Protein 7JP2 (pdb70)

Radius of gyration: 28.76 Å; Cα contacts (8 Å, |Δi|>4): 1464; chains: 2; bounding box: 62×57×88 Å

Nearest PDB structures (foldseek):
  7jp2-assembly1_B  TM=9.987E-01  e=7.107E-69  Treponema pallidum
  1j4a-assembly1_A  TM=9.469E-01  e=6.442E-36  Lactobacillus delbrueckii subsp. bulgaricus
  1dxy-assembly1_A  TM=9.210E-01  e=1.424E-36  Lacticaseibacillus casei
  5z20-assembly1_C  TM=8.374E-01  e=4.724E-37  Pseudomonas aeruginosa
  1xdw-assembly1_A  TM=9.254E-01  e=1.174E-34  Acidaminococcus fermentans

Foldseek 3Di:
DEEEEELQDPLLVVLLVVLCVVPPPYHYHYYNHDDEPVPLVVCAPGQEYEYADLPAHDLVSLVSCLVNNHAEYFYLALDDPSYDVPSCVVSNHWYFYQNDQDLLLLLVVQVVVVCCQQQVVLVVVVCVVVVNPDPDDVRDGDQQLRFEEEQEADDSNSLSNLQVSVVSNHAYEYEDPDDDDSSVVRYHYDDLLCRAQGGQEYEYDHADDPVLFQCPALVSLVSHAQQHEYEYLYEQRSHPQVSVVVCCVVRRHQAYEYQYHNPCSVPPPDDCPVPDDPPVSVVCQVPPSRYNYHRSCSQPDSSSSSSSSNVRVVQRVCVVVVHDHPRIDDD/DEEEEELDDPLLVVLLVVLCVVVPPHHYHYYNHDAEPVPLVVCAPHQEYEYADLDAHDPVSLVSCLVNNHAEYFYLALDDPSYDVVSCVVSNHWYFYQNDQPLLLLLVVQVVVVCCQQQVVLVCVVCVVVVNPDPDDVRDGDQQLRFEEEEEDDDSNSLSNLQVSVVRNHAYEYEDPDDDDSSVVRYHYDDLLCRQQGGQEYEYDHADDPVQFQCPALVSLVSHAQAHEYEYLYEQRSHPLVSVVVCCVVRRHQAYEYQYHNPCSVPPPDDCPVPDPPPVSVVCQPPPSRYNYHPSCSQPDSSSSSSSSNVRVVQRVCVVVVHDHPRIDDD

Secondary structure (DSSP, 8-state):
-EEEE-S--TTTHHHHHHHHHHSTT-EEEE-SSPP-GGGGGGGTT-SEEEE---SPPPHHHHHHHHHHT--EEEESSS--TTS-HHHHHHTT-EEE----S-HHHHHHHHHHHHHHHHTTHHHHHHHHHTTB----GGG-B--GGGSEEEEE--SHHHHHHHHHHHHTT-EEEEE-SS--TGGGGT-EE--HHHHHHH-SEEEE---S-TTTTT-BSHHHHHTSPTTEEEEE-S-GGGB-HHHHHHHHHHTSEEEEEES--TT-TTTTTSB-TTS----HHHHHHHH-TTEEE-SS-TT-BHHHHHHHHHHHHHHHHHHHTT---TTEE--/--EEE-S--TTTHHHHHHHHHHSTT--EEE-SSPP-GGGGGGGTT-SEEEE--SSPPPHHHHHHHHHTT--EEEESSS--TTS-HHHHHHTT-EEE----S-HHHHHHHHHHHHHHHHTTHHHHHHHHHTTB----GGG-B--GGGSEEEEE--SHHHHHHHHHHHHTT-EEEEE-SS--TGGGGT-EE--HHHHHHH-SEEEE---S-GGGTT-BSHHHHHTSPTTEEEEE-S-GGGB-HHHHHHHHHTTSEEEEEES--TT-TTTTTSB-TTS----HHHHHHHH-TTEEE-SS-TT-BHHHHHHHHHHHHHHHHHHHTT---TTEE--

Solvent-accessible surface area: 27322 Å² total; per-residue (Å²): 75,102,0,0,1,0,17,18,45,112,8,0,36,69,26,3,98,118,5,65,149,74,65,116,75,24,54,1,52,49,63,139,78,55,0,28,24,186,24,39,96,57,0,149,43,19,65,0,0,1,0,13,8,84,107,75,12,84,89,81,0,3,63,45,0,8,83,29,120,3,76,0,0,0,0,3,10,38,34,71,131,46,13,46,45,107,24,0,126,149,45,56,4,86,1,0,11,0,79,40,40,4,36,5,0,22,0,0,6,0,0,3,0,0,0,18,8,10,7,23,23,47,41,4,55,59,33,8,164,118,65,9,0,101,35,27,96,77,4,16,3,72,1,0,107,59,7,49,0,0,0,0,0,2,41,159,65,1,31,6,0,0,75,0,0,104,26,0,35,6,105,7,2,0,49,21,78,185,79,47,115,58,0,119,111,54,11,87,44,26,64,38,92,70,0,0,56,52,0,24,0,0,0,0,14,15,89,72,69,179,91,4,93,50,30,0,38,68,169,20,4,71,70,6,81,119,32,2,28,0,0,1,18,16,144,7,26,1,6,48,11,73,12,0,4,62,4,8,105,159,47,45,1,31,0,0,1,3,3,5,10,39,123,19,56,75,11,16,28,96,76,5,57,150,60,102,31,114,38,90,37,0,36,108,2,10,66,34,96,45,2,17,2,6,0,47,4,3,12,1,0,67,30,0,0,63,43,2,1,51,58,0,2,61,6,0,3,24,6,34,125,60,69,133,22,119,18,21,44,166,75,95,103,0,0,1,0,16,18,41,126,12,0,40,84,40,6,87,115,7,68,130,78,63,117,79,36,54,1,51,56,59,137,76,52,0,19,20,190,33,39,84,58,1,136,50,17,48,0,0,0,0,2,8,100,98,79,14,83,89,82,0,3,62,42,0,8,73,27,155,7,99,0,0,0,0,2,18,39,32,66,131,89,15,43,37,108,23,0,126,149,58,60,4,93,1,0,12,0,86,32,39,4,34,4,0,24,0,0,6,0,0,2,0,0,1,20,14,8,7,26,21,77,63,1,65,44,32,2,145,115,65,8,0,102,24,27,105,78,3,22,3,71,1,0,108,72,7,48,0,0,0,0,0,1,42,163,62,0,30,7,0,0,75,0,0,104,23,0,36,7,105,7,2,0,48,24,87,180,76,46,113,58,0,113,113,54,11,89,44,25,64,40,88,67,0,0,52,51,0,19,0,0,0,0,16,16,94,67,65,189,114,6,92,53,24,0,37,72,144,8,3,74,59,7,78,120,33,2,35,0,0,0,20,16,131,5,24,1,5,41,14,72,9,1,3,70,16,2,104,183,38,48,0,30,3,0,1,4,4,4,10,43,124,9,52,79,15,20,15,86,75,4,52,156,61,101,27,111,38,90,37,0,35,109,2,12,67,30,121,97,2,20,9,6,0,39,4,3,11,2,0,62,28,0,0,47,39,2,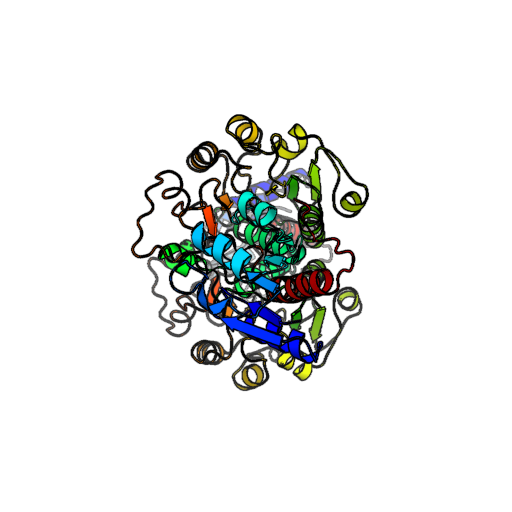1,41,57,0,1,60,6,0,15,34,5,11,160,65,67,131,20,118,19,22,44,163,75

Sequence (662 aa):
MRCVVFNLREEEEAPYVEKWKQSHPGVVVDTYEEPLTAKNKELLKGYEGLVVMQFLAMEDEVYDYMGACKLKVLSTRTAGFDMYNATLLKKHGIRRLTNVPSYSPNAIGEYALAAALQLTRHAREEIETFVRKRDFRWQKPILSKKELRCSRVGILGTGRIGQAAARLFKGVGAQVVGFDPYYPNDAAKEWLTYVSMDELLSTSDVISLHMMPATKDSHHLINAKTIAQMKDGVYLVNTARGAVVIDSQALLDSSLDKGKIAGAALDAYEFEGPYIPKDNGNNPITDTVYARRLLVAHERIIYTPHIAFYTETAIENMVFNSLDACTTVLRGEPCAAEIKLMRCVVFNLREEEAPYVEKWKQSHPGVVVDTYEEEPLTAKNKELLKGYEGLVVMQFLAMEDEVYDYMGACKLKVLSTTRTAGFDMYNATLLKKKHGIRLTNVPSYSPNAIGEYALAAALQLTRHAREEIETFVRKRDFRWQKPILSKKELRRCSRVGILGTGRIGQAAARLFKGVGAQVVGFDPYPNDAAKEWLTYVSMDELLSTSDVISLHMMPATKDSHHLINAKTIAQMKDGVYLVNTARGAVVIDDSQALLDSSLDKGKIAGAALDAYEFEGPYIPKDNGNNPITDTVYARRLLVVAHERIIYTPHIAFYTEETAIENMVFNSLDACTTVLRGEPCAAEIKL

Organism: Treponema pallidum (strain Nichols) (NCBI:txid243276)

InterPro domains:
  IPR006139 D-isomer specific 2-hydroxyacid dehydrogenase, catalytic domain [PF00389] (4-329)
  IPR006140 D-isomer specific 2-hydroxyacid dehydrogenase, NAD-binding domain [PF02826] (112-298)
  IPR029752 D-isomer specific 2-hydroxyacid dehydrogenase, NAD-binding domain conserved site 1 [PS00065] (149-176)
  IPR029753 D-isomer specific 2-hydroxyacid dehydrogenase, NAD-binding domain conserved site [PS00670] (195-217)
  IPR029753 D-isomer specific 2-hydroxyacid dehydrogenase, NAD-binding domain conserved site [PS00671] (224-240)
  IPR036291 NAD(P)-binding domain superfamily [SSF51735] (103-300)
  IPR058205 D-lactate dehydrogenase-like [PTHR43026] (1-330)

Structure (mmCIF, N/CA/C/O backbone):
data_7JP2
#
_entry.id   7JP2
#
_cell.length_a   72.660
_cell.length_b   94.687
_cell.length_c   101.455
_cell.angle_alpha   90.000
_cell.angle_beta   90.000
_cell.angle_gamma   90.000
#
_symmetry.space_group_name_H-M   'P 21 21 21'
#
loop_
_entity.id
_entity.type
_entity.pdbx_description
1 polymer 'D-lactate dehydrogenase'
2 non-polymer 1,2-ETHANEDIOL
3 non-polymer 'CHLORIDE ION'
4 water water
#
loop_
_atom_site.group_PDB
_atom_site.id
_atom_site.type_symbol
_atom_site.label_atom_id
_atom_site.label_alt_id
_atom_site.label_comp_id
_atom_site.label_asym_id
_atom_site.label_entity_id
_atom_site.label_seq_id
_atom_site.pdbx_PDB_ins_code
_atom_site.Cartn_x
_atom_site.Cartn_y
_atom_site.Cartn_z
_atom_site.occupancy
_atom_site.B_iso_or_equiv
_atom_site.auth_seq_id
_atom_site.auth_comp_id
_atom_site.auth_asym_id
_atom_site.auth_atom_id
_atom_site.pdbx_PDB_model_num
ATOM 1 N N . MET A 1 6 ? 50.332 32.941 68.683 1.00 26.22 1 MET A N 1
ATOM 2 C CA . MET A 1 6 ? 49.736 33.563 67.467 1.00 25.61 1 MET A CA 1
ATOM 3 C C . MET A 1 6 ? 48.286 33.976 67.713 1.00 24.14 1 MET A C 1
ATOM 4 O O . MET A 1 6 ? 47.406 33.705 66.894 1.00 26.15 1 MET A O 1
ATOM 18 N N . ARG A 1 7 ? 48.040 34.654 68.836 1.00 18.65 2 ARG A N 1
ATOM 19 C CA . ARG A 1 7 ? 46.702 35.094 69.212 1.00 15.99 2 ARG A CA 1
ATOM 20 C C . ARG A 1 7 ? 46.529 36.580 68.909 1.00 13.87 2 ARG A C 1
ATOM 21 O O . ARG A 1 7 ? 47.246 37.424 69.465 1.00 13.45 2 ARG A O 1
ATOM 42 N N . CYS A 1 8 ? 45.555 36.889 68.054 1.00 12.16 3 CYS A N 1
ATOM 43 C CA . CYS A 1 8 ? 45.269 38.246 67.626 1.00 11.21 3 CYS A CA 1
ATOM 44 C C . CYS A 1 8 ? 43.838 38.617 67.983 1.00 9.99 3 CYS A C 1
ATOM 45 O O . CYS A 1 8 ? 42.930 37.785 67.891 1.00 11.17 3 CYS A O 1
ATOM 53 N N . VAL A 1 9 ? 43.637 39.884 68.344 1.00 10.81 4 VAL A N 1
ATOM 54 C CA . VAL A 1 9 ? 42.314 40.435 68.611 1.00 10.52 4 VAL A CA 1
ATOM 55 C C . VAL A 1 9 ? 42.111 41.663 67.730 1.00 10.40 4 VAL A C 1
ATOM 56 O O . VAL A 1 9 ? 43.015 42.492 67.565 1.00 10.52 4 VAL A O 1
ATOM 69 N N . VAL A 1 10 ? 40.926 41.750 67.137 1.00 10.70 5 VAL A N 1
ATOM 70 C CA . VAL A 1 10 ? 40.554 42.813 66.214 1.00 10.32 5 VAL A CA 1
ATOM 71 C C . VAL A 1 10 ? 39.447 43.627 66.866 1.00 10.18 5 VAL A C 1
ATOM 72 O O . VAL A 1 10 ? 38.435 43.064 67.299 1.00 12.06 5 VAL A O 1
ATOM 85 N N . PHE A 1 11 ? 39.625 44.943 66.924 1.00 9.96 6 PHE A N 1
ATOM 86 C CA . PHE A 1 11 ? 38.594 45.857 67.398 1.00 9.45 6 PHE A CA 1
ATOM 87 C C . PHE A 1 11 ? 38.092 46.713 66.237 1.00 9.83 6 PHE A C 1
ATOM 88 O O . PHE A 1 11 ? 38.644 46.705 65.132 1.00 9.84 6 PHE A O 1
ATOM 105 N N . ASN A 1 12 ? 37.032 47.471 66.510 1.00 10.53 7 ASN A N 1
ATOM 106 C CA . ASN A 1 12 ? 36.442 48.379 65.528 1.00 10.77 7 ASN A CA 1
ATOM 107 C C . ASN A 1 12 ? 35.931 47.647 64.292 1.00 10.48 7 ASN A C 1
ATOM 108 O O . ASN A 1 12 ? 35.838 48.241 63.224 1.00 10.46 7 ASN A O 1
ATOM 119 N N . LEU A 1 13 ? 35.587 46.367 64.419 1.00 9.97 8 LEU A N 1
ATOM 120 C CA . LEU A 1 13 ? 35.257 45.568 63.243 1.00 10.03 8 LEU A CA 1
ATOM 121 C C . LEU A 1 13 ? 33.898 45.978 62.683 1.00 10.61 8 LEU A C 1
ATOM 122 O O . LEU A 1 13 ? 32.877 45.836 63.360 1.00 14.38 8 LEU A O 1
ATOM 138 N N . ARG A 1 14 ? 33.879 46.479 61.449 1.00 9.43 9 ARG A N 1
ATOM 139 C CA . ARG A 1 14 ? 32.642 46.888 60.798 1.00 8.94 9 ARG A CA 1
ATOM 140 C C . ARG A 1 14 ? 32.046 45.711 60.031 1.00 9.11 9 ARG A C 1
ATOM 141 O O . ARG A 1 14 ? 32.725 44.738 59.701 1.00 9.32 9 ARG A O 1
ATOM 162 N N A GLU A 1 15 ? 30.747 45.810 59.748 0.68 10.12 10 GLU A N 1
ATOM 163 N N B GLU A 1 15 ? 30.751 45.811 59.750 0.32 10.66 10 GLU A N 1
ATOM 164 C CA A GLU A 1 15 ? 30.042 44.667 59.172 0.68 10.51 10 GLU A CA 1
ATOM 165 C CA B GLU A 1 15 ? 30.048 44.674 59.170 0.32 11.56 10 GLU A CA 1
ATOM 166 C C A GLU A 1 15 ? 30.650 44.234 57.840 0.68 8.48 10 GLU A C 1
ATOM 167 C C B GLU A 1 15 ? 30.678 44.234 57.852 0.32 9.80 10 GLU A C 1
ATOM 168 O O A GLU A 1 15 ? 30.725 43.035 57.551 0.68 9.66 10 GLU A O 1
ATOM 169 O O B GLU A 1 15 ? 30.798 43.032 57.588 0.32 10.31 10 GLU A O 1
ATOM 192 N N . GLU A 1 16 ? 31.112 45.187 57.024 1.00 8.95 11 GLU A N 1
ATOM 193 C CA . GLU A 1 16 ? 31.687 44.823 55.731 1.00 8.92 11 GLU A CA 1
ATOM 194 C C . GLU A 1 16 ? 33.074 44.206 55.872 1.00 8.51 11 GLU A C 1
ATOM 195 O O . GLU A 1 16 ? 33.545 43.534 54.945 1.00 9.40 11 GLU A O 1
ATOM 207 N N . GLU A 1 17 ? 33.749 44.440 56.999 1.00 8.01 12 GLU A N 1
ATOM 208 C CA . GLU A 1 17 ? 35.056 43.839 57.219 1.00 7.18 12 GLU A CA 1
ATOM 209 C C . GLU A 1 17 ? 34.959 42.386 57.667 1.00 7.36 12 GLU A C 1
ATOM 210 O O . GLU A 1 17 ? 35.866 41.590 57.390 1.00 7.71 12 GLU A O 1
ATOM 222 N N . ALA A 1 18 ? 33.893 42.037 58.383 1.00 7.75 13 ALA A N 1
ATOM 223 C CA . ALA A 1 18 ? 33.782 40.712 58.985 1.00 8.15 13 ALA A CA 1
ATOM 224 C C . ALA A 1 18 ? 33.983 39.569 57.999 1.00 8.94 13 ALA A C 1
ATOM 225 O O . ALA A 1 18 ? 34.727 38.630 58.323 1.00 9.23 13 ALA A O 1
ATOM 232 N N . PRO A 1 19 ? 33.370 39.561 56.813 1.00 8.35 14 PRO A N 1
ATOM 233 C CA . PRO A 1 19 ? 33.575 38.412 55.919 1.00 8.79 14 PRO A CA 1
ATOM 234 C C . PRO A 1 19 ? 35.000 38.301 55.418 1.00 8.38 14 PRO A C 1
ATOM 235 O O . PRO A 1 19 ? 35.451 37.192 55.107 1.00 8.75 14 PRO A O 1
ATOM 246 N N . TYR A 1 20 ? 35.723 39.420 55.328 1.00 8.28 15 TYR A N 1
ATOM 247 C CA . TYR A 1 20 ? 37.130 39.359 54.946 1.00 7.93 15 TYR A CA 1
ATOM 248 C C . TYR A 1 20 ? 37.979 38.769 56.065 1.00 7.69 15 TYR A C 1
ATOM 249 O O . TYR A 1 20 ? 38.918 38.013 55.796 1.00 8.17 15 TYR A O 1
ATOM 267 N N . VAL A 1 21 ? 37.674 39.098 57.325 1.00 8.17 16 VAL A N 1
ATOM 268 C CA . VAL A 1 21 ? 38.379 38.444 58.427 1.00 8.25 16 VAL A CA 1
ATOM 269 C C . VAL A 1 21 ? 38.181 36.936 58.342 1.00 7.79 16 VAL A C 1
ATOM 270 O O . VAL A 1 21 ? 39.134 36.157 58.481 1.00 8.36 16 VAL A O 1
ATOM 283 N N . GLU A 1 22 ? 36.946 36.496 58.079 1.00 8.71 17 GLU A N 1
ATOM 284 C CA . GLU A 1 22 ? 36.692 35.060 57.998 1.00 8.97 17 GLU A CA 1
ATOM 285 C C . GLU A 1 22 ? 37.430 34.422 56.825 1.00 7.84 17 GLU A C 1
ATOM 286 O O . GLU A 1 22 ? 37.940 33.301 56.951 1.00 9.71 17 GLU A O 1
ATOM 298 N N . LYS A 1 23 ? 37.492 35.106 55.675 1.00 7.80 18 LYS A N 1
ATOM 299 C CA . LYS A 1 23 ? 38.270 34.585 54.554 1.00 7.83 18 LYS A CA 1
ATOM 300 C C . LYS A 1 23 ? 39.742 34.463 54.922 1.00 7.38 18 LYS A C 1
ATOM 301 O O . LYS A 1 23 ? 40.394 33.464 54.596 1.00 8.99 18 LYS A O 1
ATOM 320 N N . TRP A 1 24 ? 40.285 35.473 55.606 1.00 8.37 19 TRP A N 1
ATOM 321 C CA . TRP A 1 24 ? 41.684 35.412 56.013 1.00 8.14 19 TRP A CA 1
ATOM 322 C C . TRP A 1 24 ? 41.915 34.265 56.993 1.00 8.39 19 TRP A C 1
ATOM 323 O O . TRP A 1 24 ? 42.897 33.520 56.869 1.00 8.89 19 TRP A O 1
ATOM 344 N N . LYS A 1 25 ? 41.013 34.098 57.967 1.00 8.47 20 LYS A N 1
ATOM 345 C CA . LYS A 1 25 ? 41.144 32.996 58.915 1.00 9.07 20 LYS A CA 1
ATOM 346 C C . LYS A 1 25 ? 41.096 31.658 58.199 1.00 9.09 20 LYS A C 1
ATOM 347 O O . LYS A 1 25 ? 41.878 30.752 58.509 1.00 10.67 20 LYS A O 1
ATOM 366 N N . GLN A 1 26 ? 40.195 31.527 57.222 1.00 10.56 21 GLN A N 1
ATOM 367 C CA . GLN A 1 26 ? 40.059 30.276 56.489 1.00 11.56 21 GLN A CA 1
ATOM 368 C C . GLN A 1 26 ? 41.359 29.903 55.800 1.00 12.17 21 GLN A C 1
ATOM 369 O O . GLN A 1 26 ? 41.695 28.719 55.691 1.00 13.69 21 GLN A O 1
ATOM 383 N N . SER A 1 27 ? 42.091 30.899 55.303 1.00 11.54 22 SER A N 1
ATOM 384 C CA . SER A 1 27 ? 43.338 30.654 54.593 1.00 13.18 22 SER A CA 1
ATOM 385 C C . SER A 1 27 ? 44.554 30.603 55.510 1.00 12.68 22 SER A C 1
ATOM 386 O O . SER A 1 27 ? 45.650 30.288 55.034 1.00 15.06 22 SER A O 1
ATOM 394 N N . HIS A 1 28 ? 44.389 30.875 56.802 1.00 11.98 23 HIS A N 1
ATOM 395 C CA . HIS A 1 28 ? 45.494 30.899 57.762 1.00 12.30 23 HIS A CA 1
ATOM 396 C C . HIS A 1 28 ? 45.094 30.108 58.997 1.00 14.06 23 HIS A C 1
ATOM 397 O O . HIS A 1 28 ? 44.893 30.673 60.079 1.00 14.58 23 HIS A O 1
ATOM 411 N N . PRO A 1 29 ? 44.971 28.787 58.867 1.00 15.96 24 PRO A N 1
ATOM 412 C CA . PRO A 1 29 ? 44.655 27.965 60.038 1.00 19.15 24 PRO A CA 1
ATOM 413 C C . PRO A 1 29 ? 45.743 28.092 61.093 1.00 21.72 24 PRO A C 1
ATOM 414 O O . PRO A 1 29 ? 46.912 28.342 60.793 1.00 21.94 24 PRO A O 1
ATOM 425 N N . GLY A 1 30 ? 45.341 27.940 62.348 1.00 22.87 25 GLY A N 1
ATOM 426 C CA . GLY A 1 30 ? 46.274 27.984 63.447 1.00 23.25 25 GLY A CA 1
ATOM 427 C C . GLY A 1 30 ? 46.550 29.363 64.007 1.00 22.80 25 GLY A C 1
ATOM 428 O O . GLY A 1 30 ? 47.262 29.473 65.015 1.00 27.30 25 GLY A O 1
ATOM 432 N N . VAL A 1 31 ? 46.028 30.413 63.392 1.00 18.00 26 VAL A N 1
ATOM 433 C CA . VAL A 1 31 ? 46.099 31.757 63.944 1.00 16.45 26 VAL A CA 1
ATOM 434 C C . VAL A 1 31 ? 44.763 32.039 64.615 1.00 15.15 26 VAL A C 1
ATOM 435 O O . VAL A 1 31 ? 43.704 31.917 63.986 1.00 16.69 26 VAL A O 1
ATOM 448 N N . VAL A 1 32 ? 44.803 32.387 65.889 1.00 14.23 27 VAL A N 1
ATOM 449 C CA . VAL A 1 32 ? 43.602 32.825 66.584 1.00 14.14 27 VAL A CA 1
ATOM 450 C C . VAL A 1 32 ? 43.343 34.278 66.221 1.00 13.46 27 VAL A C 1
ATOM 451 O O . VAL A 1 32 ? 44.225 35.135 66.364 1.00 13.32 27 VAL A O 1
ATOM 464 N N . VAL A 1 33 ? 42.140 34.557 65.727 1.00 12.43 28 VAL A N 1
ATOM 465 C CA . VAL A 1 33 ? 41.711 35.915 65.409 1.00 12.35 28 VAL A CA 1
ATOM 466 C C . VAL A 1 33 ? 40.314 36.091 65.991 1.00 12.38 28 VAL A C 1
ATOM 467 O O . VAL A 1 33 ? 39.327 35.643 65.398 1.00 15.29 28 VAL A O 1
ATOM 480 N N . ASP A 1 34 ? 40.221 36.746 67.143 1.00 11.91 29 ASP A N 1
ATOM 481 C CA . ASP A 1 34 ? 38.945 37.061 67.772 1.00 12.37 29 ASP A CA 1
ATOM 482 C C . ASP A 1 34 ? 38.602 38.510 67.455 1.00 11.86 29 ASP A C 1
ATOM 483 O O . ASP A 1 34 ? 39.495 39.343 67.290 1.00 14.11 29 ASP A O 1
ATOM 492 N N . THR A 1 35 ? 37.305 38.806 67.331 1.00 12.69 30 THR A N 1
ATOM 493 C CA . THR A 1 35 ? 36.888 40.102 66.825 1.00 13.26 30 THR A CA 1
ATOM 494 C C . THR A 1 35 ? 35.846 40.757 67.717 1.00 13.86 30 THR A C 1
ATOM 495 O O . THR A 1 35 ? 35.036 40.089 68.370 1.00 16.27 30 THR A O 1
ATOM 506 N N . TYR A 1 36 ? 35.875 42.090 67.701 1.00 13.10 31 TYR A N 1
ATOM 507 C CA . TYR A 1 36 ? 34.923 42.940 68.392 1.00 12.87 31 TYR A CA 1
ATOM 508 C C . TYR A 1 36 ? 34.545 44.108 67.498 1.00 12.83 31 TYR A C 1
ATOM 509 O O . TYR A 1 36 ? 35.412 44.734 66.886 1.00 12.45 31 TYR A O 1
ATOM 527 N N . GLU A 1 37 ? 33.245 44.407 67.445 1.00 12.91 32 GLU A N 1
ATOM 528 C CA . GLU A 1 37 ? 32.781 45.602 66.749 1.00 13.50 32 GLU A CA 1
ATOM 529 C C . GLU A 1 37 ? 33.113 46.866 67.530 1.00 13.64 32 GLU A C 1
ATOM 530 O O . GLU A 1 37 ? 33.369 47.919 66.936 1.00 14.02 32 GLU A O 1
ATOM 542 N N . GLU A 1 38 ? 33.126 46.771 68.854 1.00 14.18 33 GLU A N 1
ATOM 543 C CA . GLU A 1 38 ? 33.300 47.921 69.716 1.00 14.47 33 GLU A CA 1
ATOM 544 C C . GLU A 1 38 ? 34.727 48.456 69.640 1.00 13.32 33 GLU A C 1
ATOM 545 O O . GLU A 1 38 ? 35.658 47.740 69.267 1.00 13.20 33 GLU A O 1
ATOM 557 N N . PRO A 1 39 ? 34.918 49.725 69.994 1.00 14.58 34 PRO A N 1
ATOM 558 C CA . PRO A 1 39 ? 36.279 50.253 70.139 1.00 15.44 34 PRO A CA 1
ATOM 559 C C . PRO A 1 39 ? 36.939 49.745 71.408 1.00 15.78 34 PRO A C 1
ATOM 560 O O . PRO A 1 39 ? 36.291 49.260 72.341 1.00 16.03 34 PRO A O 1
ATOM 571 N N . LEU A 1 40 ? 38.263 49.876 71.431 1.00 15.05 35 LEU A N 1
ATOM 572 C CA . LEU A 1 40 ? 39.076 49.552 72.593 1.00 15.58 35 LEU A CA 1
ATOM 573 C C . LEU A 1 40 ? 39.244 50.812 73.433 1.00 16.63 35 LEU A C 1
ATOM 574 O O . LEU A 1 40 ? 39.716 51.837 72.931 1.00 16.71 35 LEU A O 1
ATOM 590 N N . THR A 1 41 ? 38.840 50.738 74.704 1.00 17.96 36 THR A N 1
ATOM 591 C CA . THR A 1 41 ? 38.877 51.879 75.601 1.00 20.57 36 THR A CA 1
ATOM 592 C C . THR A 1 41 ? 39.336 51.419 76.981 1.00 20.16 36 THR A C 1
ATOM 593 O O . THR A 1 41 ? 39.496 50.223 77.237 1.00 18.91 36 THR A O 1
ATOM 604 N N . ALA A 1 42 ? 39.511 52.379 77.896 1.00 21.31 37 ALA A N 1
ATOM 605 C CA . ALA A 1 42 ? 39.819 52.027 79.279 1.00 23.29 37 ALA A CA 1
ATOM 606 C C . ALA A 1 42 ? 38.764 51.095 79.863 1.00 23.45 37 ALA A C 1
ATOM 607 O O . ALA A 1 42 ? 39.079 50.245 80.705 1.00 23.61 37 ALA A O 1
ATOM 614 N N . LYS A 1 43 ? 37.517 51.226 79.408 1.00 24.48 38 LYS A N 1
ATOM 615 C CA . LYS A 1 43 ? 36.404 50.485 79.991 1.00 25.25 38 LYS A CA 1
ATOM 616 C C . LYS A 1 43 ? 36.445 48.996 79.660 1.00 22.39 38 LYS A C 1
ATOM 617 O O . LYS A 1 43 ? 35.949 48.182 80.449 1.00 22.65 38 LYS A O 1
ATOM 636 N N . ASN A 1 44 ? 36.993 48.615 78.504 1.00 19.55 39 ASN A N 1
ATOM 637 C CA . ASN A 1 44 ? 37.050 47.212 78.106 1.00 17.14 39 ASN A CA 1
ATOM 638 C C . ASN A 1 44 ? 38.481 46.745 77.860 1.00 16.82 39 ASN A C 1
ATOM 639 O O . ASN A 1 44 ? 38.691 45.744 77.169 1.00 16.21 39 ASN A O 1
ATOM 650 N N . LYS A 1 45 ? 39.470 47.428 78.445 1.00 17.62 40 LYS A N 1
ATOM 651 C CA . LYS A 1 45 ? 40.863 47.075 78.188 1.00 18.29 40 LYS A CA 1
ATOM 652 C C . LYS A 1 45 ? 41.164 45.627 78.560 1.00 18.33 40 LYS A C 1
ATOM 653 O O . LYS A 1 45 ? 42.068 45.012 77.980 1.00 17.44 40 LYS A O 1
ATOM 672 N N . GLU A 1 46 ? 40.415 45.060 79.509 1.00 18.07 41 GLU A N 1
ATOM 673 C CA . GLU A 1 46 ? 40.678 43.693 79.948 1.00 18.25 41 GLU A CA 1
ATOM 674 C C . GLU A 1 46 ? 40.497 42.680 78.822 1.00 15.75 41 GLU A C 1
ATOM 675 O O . GLU A 1 46 ? 40.994 41.555 78.930 1.00 16.92 41 GLU A O 1
ATOM 687 N N . LEU A 1 47 ? 39.813 43.054 77.741 1.00 15.23 42 LEU A N 1
ATOM 688 C CA . LEU A 1 47 ? 39.678 42.160 76.598 1.00 14.75 42 LEU A CA 1
ATOM 689 C C . LEU A 1 47 ? 41.005 41.894 75.901 1.00 15.37 42 LEU A C 1
ATOM 690 O O . LEU A 1 47 ? 41.086 40.964 75.090 1.00 17.28 42 LEU A O 1
ATOM 706 N N . LEU A 1 48 ? 42.036 42.691 76.192 1.00 14.76 43 LEU A N 1
ATOM 707 C CA . LEU A 1 48 ? 43.353 42.473 75.611 1.00 14.36 43 LEU A CA 1
ATOM 708 C C . LEU A 1 48 ? 44.081 41.276 76.209 1.00 14.56 43 LEU A C 1
ATOM 709 O O . LEU A 1 48 ? 45.060 40.804 75.617 1.00 13.61 43 LEU A O 1
ATOM 725 N N . LYS A 1 49 ? 43.648 40.783 77.362 1.00 15.64 44 LYS A N 1
ATOM 726 C CA . LYS A 1 49 ? 44.418 39.765 78.058 1.00 16.92 44 LYS A CA 1
ATOM 727 C C . LYS A 1 49 ? 44.580 38.519 77.195 1.00 16.70 44 LYS A C 1
ATOM 728 O O . LYS A 1 49 ? 43.607 37.986 76.657 1.00 18.21 44 LYS A O 1
ATOM 747 N N . GLY A 1 50 ? 45.823 38.055 77.071 1.00 16.78 45 GLY A N 1
ATOM 748 C CA . GLY A 1 50 ? 46.121 36.817 76.384 1.00 17.39 45 GLY A CA 1
ATOM 749 C C . GLY A 1 50 ? 46.369 36.932 74.895 1.00 16.91 45 GLY A C 1
ATOM 750 O O . GLY A 1 50 ? 46.596 35.903 74.240 1.00 19.59 45 GLY A O 1
ATOM 754 N N . TYR A 1 51 ? 46.333 38.139 74.335 1.00 14.76 46 TYR A N 1
ATOM 755 C CA . TYR A 1 51 ? 46.618 38.354 72.924 1.00 13.33 46 TYR A CA 1
ATOM 756 C C . TYR A 1 51 ? 47.995 38.980 72.748 1.00 14.11 46 TYR A C 1
ATOM 757 O O . TYR A 1 51 ? 48.437 39.796 73.562 1.00 15.64 46 TYR A O 1
ATOM 775 N N . GLU A 1 52 ? 48.671 38.596 71.665 1.00 14.44 47 GLU A N 1
ATOM 776 C CA . GLU A 1 52 ? 49.954 39.190 71.316 1.00 15.50 47 GLU A CA 1
ATOM 777 C C . GLU A 1 52 ? 49.854 40.197 70.180 1.00 14.12 47 GLU A C 1
ATOM 778 O O . GLU A 1 52 ? 50.729 41.062 70.061 1.00 14.29 47 GLU A O 1
ATOM 790 N N . GLY A 1 53 ? 48.821 40.111 69.358 1.00 12.31 48 GLY A N 1
ATOM 791 C CA . GLY A 1 53 ? 48.606 41.060 68.278 1.00 12.19 48 GLY A CA 1
ATOM 792 C C . GLY A 1 53 ? 47.274 41.767 68.436 1.00 12.05 48 GLY A C 1
ATOM 793 O O . GLY A 1 53 ? 46.268 41.140 68.772 1.00 12.70 48 GLY A O 1
ATOM 797 N N . LEU A 1 54 ? 47.276 43.072 68.178 1.00 10.28 49 LEU A N 1
ATOM 798 C CA . LEU A 1 54 ? 46.090 43.914 68.239 1.00 9.93 49 LEU A CA 1
ATOM 799 C C . LEU A 1 54 ? 45.895 44.587 66.893 1.00 9.66 49 LEU A C 1
ATOM 800 O O . LEU A 1 54 ? 46.806 45.253 66.398 1.00 11.31 49 LEU A O 1
ATOM 816 N N . VAL A 1 55 ? 44.713 44.421 66.309 1.00 8.70 50 VAL A N 1
ATOM 817 C CA . VAL A 1 55 ? 44.404 44.934 64.978 1.00 9.03 50 VAL A CA 1
ATOM 818 C C . VAL A 1 55 ? 43.252 45.915 65.127 1.00 9.63 50 VAL A C 1
ATOM 819 O O . VAL A 1 55 ? 42.165 45.544 65.593 1.00 10.26 50 VAL A O 1
ATOM 832 N N . VAL A 1 56 ? 43.499 47.169 64.753 1.00 9.09 51 VAL A N 1
ATOM 833 C CA . VAL A 1 56 ? 42.607 48.267 65.079 1.00 9.97 51 VAL A CA 1
ATOM 834 C C . VAL A 1 56 ? 42.389 49.181 63.885 1.00 9.91 51 VAL A C 1
ATOM 835 O O . VAL A 1 56 ? 43.166 49.215 62.928 1.00 9.77 51 VAL A O 1
ATOM 848 N N . MET A 1 57 ? 41.295 49.936 63.966 1.00 10.07 52 MET A N 1
ATOM 849 C CA . MET A 1 57 ? 40.959 50.984 63.010 1.00 9.65 52 MET A CA 1
ATOM 850 C C . MET A 1 57 ? 40.127 51.984 63.816 1.00 11.02 52 MET A C 1
ATOM 851 O O . MET A 1 57 ? 38.897 52.022 63.733 1.00 11.46 52 MET A O 1
ATOM 865 N N . GLN A 1 58 ? 40.820 52.777 64.635 1.00 13.08 53 GLN A N 1
ATOM 866 C CA . GLN A 1 58 ? 40.177 53.579 65.668 1.00 16.18 53 GLN A CA 1
ATOM 867 C C . GLN A 1 58 ? 40.754 54.985 65.683 1.00 18.85 53 GLN A C 1
ATOM 868 O O . GLN A 1 58 ? 41.930 55.183 66.005 1.00 19.86 53 GLN A O 1
ATOM 882 N N . PHE A 1 59 ? 39.915 55.966 65.368 1.00 20.47 54 PHE A N 1
ATOM 883 C CA . PHE A 1 59 ? 40.310 57.367 65.465 1.00 21.30 54 PHE A CA 1
ATOM 884 C C . PHE A 1 59 ? 40.131 57.916 66.874 1.00 22.59 54 PHE A C 1
ATOM 885 O O . PHE A 1 59 ? 40.899 58.790 67.301 1.00 22.96 54 PHE A O 1
ATOM 902 N N . LEU A 1 60 ? 39.148 57.401 67.607 1.00 22.95 55 LEU A N 1
ATOM 903 C CA . LEU A 1 60 ? 38.975 57.752 69.009 1.00 24.26 55 LEU A CA 1
ATOM 904 C C . LEU A 1 60 ? 40.218 57.386 69.809 1.00 23.69 55 LEU A C 1
ATOM 905 O O . LEU A 1 60 ? 40.649 56.231 69.815 1.00 23.63 55 LEU A O 1
ATOM 921 N N . ALA A 1 61 ? 40.772 58.364 70.522 1.00 24.54 56 ALA A N 1
ATOM 922 C CA . ALA A 1 61 ? 41.985 58.120 71.289 1.00 24.56 56 ALA A CA 1
ATOM 923 C C . ALA A 1 61 ? 41.752 57.080 72.379 1.00 24.63 56 ALA A C 1
ATOM 924 O O . ALA A 1 61 ? 40.725 57.079 73.063 1.00 24.69 56 ALA A O 1
ATOM 931 N N . MET A 1 62 ? 42.723 56.190 72.542 1.00 23.33 57 MET A N 1
ATOM 932 C CA . MET A 1 62 ? 42.746 55.280 73.673 1.00 23.20 57 MET A CA 1
ATOM 933 C C . MET A 1 62 ? 43.470 55.961 74.822 1.00 23.90 57 MET A C 1
ATOM 934 O O . MET A 1 62 ? 44.543 56.545 74.630 1.00 23.67 57 MET A O 1
ATOM 948 N N . GLU A 1 63 ? 42.877 55.889 76.010 1.00 24.27 58 GLU A N 1
ATOM 949 C CA . GLU A 1 63 ? 43.492 56.476 77.188 1.00 24.94 58 GLU A CA 1
ATOM 950 C C . GLU A 1 63 ? 44.868 55.864 77.433 1.00 23.96 58 GLU A C 1
ATOM 951 O O . GLU A 1 63 ? 45.140 54.722 77.056 1.00 22.96 58 GLU A O 1
ATOM 963 N N . ASP A 1 64 ? 45.738 56.631 78.099 1.00 23.62 59 ASP A N 1
ATOM 964 C CA . ASP A 1 64 ? 47.053 56.114 78.462 1.00 23.97 59 ASP A CA 1
ATOM 965 C C . ASP A 1 64 ? 46.948 54.756 79.149 1.00 24.31 59 ASP A C 1
ATOM 966 O O . ASP A 1 64 ? 47.767 53.860 78.906 1.00 23.61 59 ASP A O 1
ATOM 975 N N . GLU A 1 65 ? 45.950 54.582 80.020 1.00 23.59 60 GLU A N 1
ATOM 976 C CA . GLU A 1 65 ? 45.853 53.326 80.756 1.00 24.62 60 GLU A CA 1
ATOM 977 C C . GLU A 1 65 ? 45.608 52.137 79.834 1.00 22.01 60 GLU A C 1
ATOM 978 O O . GLU A 1 65 ? 45.935 51.006 80.208 1.00 22.43 60 GLU A O 1
ATOM 990 N N . VAL A 1 66 ? 45.043 52.360 78.643 1.00 19.40 61 VAL A N 1
ATOM 991 C CA . VAL A 1 66 ? 44.886 51.264 77.689 1.00 19.03 61 VAL A CA 1
ATOM 992 C C . VAL A 1 66 ? 46.252 50.785 77.212 1.00 18.77 61 VAL A C 1
ATOM 993 O O . VAL A 1 66 ? 46.532 49.581 77.179 1.00 18.30 61 VAL A O 1
ATOM 1006 N N . TYR A 1 67 ? 47.126 51.727 76.845 1.00 19.95 62 TYR A N 1
ATOM 1007 C CA . TYR A 1 67 ? 48.474 51.365 76.420 1.00 20.06 62 TYR A CA 1
ATOM 1008 C C . TYR A 1 67 ? 49.251 50.719 77.555 1.00 20.01 62 TYR A C 1
ATOM 1009 O O . TYR A 1 67 ? 49.987 49.748 77.342 1.00 20.41 62 TYR A O 1
ATOM 1027 N N . ASP A 1 68 ? 49.101 51.240 78.773 1.00 20.34 63 ASP A N 1
ATOM 1028 C CA . ASP A 1 68 ? 49.761 50.606 79.909 1.00 21.28 63 ASP A CA 1
ATOM 1029 C C . ASP A 1 68 ? 49.279 49.172 80.068 1.00 20.40 63 ASP A C 1
ATOM 1030 O O . ASP A 1 68 ? 50.069 48.272 80.375 1.00 21.19 63 ASP A O 1
ATOM 1039 N N . TYR A 1 69 ? 47.988 48.932 79.823 1.00 18.89 64 TYR A N 1
ATOM 1040 C CA . TYR A 1 69 ? 47.464 47.576 79.937 1.00 18.22 64 TYR A CA 1
ATOM 1041 C C . TYR A 1 69 ? 47.986 46.689 78.812 1.00 17.02 64 TYR A C 1
ATOM 1042 O O . TYR A 1 69 ? 48.262 45.503 79.031 1.00 18.57 64 TYR A O 1
ATOM 1060 N N . MET A 1 70 ? 48.131 47.239 77.600 1.00 17.04 65 MET A N 1
ATOM 1061 C CA . MET A 1 70 ? 48.827 46.501 76.551 1.00 16.61 65 MET A CA 1
ATOM 1062 C C . MET A 1 70 ? 50.210 46.081 77.035 1.00 17.68 65 MET A C 1
ATOM 1063 O O . MET A 1 70 ? 50.647 44.943 76.818 1.00 18.53 65 MET A O 1
ATOM 1077 N N . GLY A 1 71 ? 50.914 47.001 77.694 1.00 19.50 66 GLY A N 1
ATOM 1078 C CA . GLY A 1 71 ? 52.225 46.676 78.220 1.00 20.89 66 GLY A CA 1
ATOM 1079 C C . GLY A 1 71 ? 52.174 45.588 79.273 1.00 22.50 66 GLY A C 1
ATOM 1080 O O . GLY A 1 71 ? 52.985 44.660 79.258 1.00 23.82 66 GLY A O 1
ATOM 1084 N N . ALA A 1 72 ? 51.213 45.680 80.197 1.00 22.91 67 ALA A N 1
ATOM 1085 C CA . ALA A 1 72 ? 51.088 44.668 81.239 1.00 24.06 67 ALA A CA 1
ATOM 1086 C C . ALA A 1 72 ? 50.750 43.304 80.654 1.00 24.61 67 ALA A C 1
ATOM 1087 O O . ALA A 1 72 ? 51.146 42.272 81.210 1.00 26.92 67 ALA A O 1
ATOM 1094 N N . CYS A 1 73 ? 50.007 43.279 79.546 1.00 22.64 68 CYS A N 1
ATOM 1095 C CA . CYS A 1 73 ? 49.653 42.038 78.873 1.00 21.80 68 CYS A CA 1
ATOM 1096 C C . CYS A 1 73 ? 50.774 41.506 77.990 1.00 21.36 68 CYS A C 1
ATOM 1097 O O . CYS A 1 73 ? 50.651 40.393 77.467 1.00 21.83 68 CYS A O 1
ATOM 1105 N N . LYS A 1 74 ? 51.845 42.279 77.804 1.00 20.44 69 LYS A N 1
ATOM 1106 C CA . LYS A 1 74 ? 52.945 41.928 76.901 1.00 20.38 69 LYS A CA 1
ATOM 1107 C C . LYS A 1 74 ? 52.463 41.791 75.456 1.00 18.12 69 LYS A C 1
ATOM 1108 O O . LYS A 1 74 ? 52.902 40.921 74.699 1.00 18.27 69 LYS A O 1
ATOM 1127 N N . LEU A 1 75 ? 51.561 42.680 75.060 1.00 16.73 70 LEU A N 1
ATOM 1128 C CA . LEU A 1 75 ? 51.223 42.806 73.654 1.00 15.36 70 LEU A CA 1
ATOM 1129 C C . LEU A 1 75 ? 52.489 43.047 72.841 1.00 15.24 70 LEU A C 1
ATOM 1130 O O . LEU A 1 75 ? 53.369 43.812 73.244 1.00 16.51 70 LEU A O 1
ATOM 1146 N N . LYS A 1 76 ? 52.568 42.409 71.673 1.00 14.95 71 LYS A N 1
ATOM 1147 C CA . LYS A 1 76 ? 53.763 42.520 70.846 1.00 15.27 71 LYS A CA 1
ATOM 1148 C C . LYS A 1 76 ? 53.630 43.510 69.695 1.00 13.91 71 LYS A C 1
ATOM 1149 O O . LYS A 1 76 ? 54.635 44.108 69.292 1.00 14.93 71 LYS A O 1
ATOM 1168 N N . VAL A 1 77 ? 52.432 43.716 69.155 1.00 11.78 72 VAL A N 1
ATOM 1169 C CA . VAL A 1 77 ? 52.286 44.575 67.987 1.00 12.21 72 VAL A CA 1
ATOM 1170 C C . VAL A 1 77 ? 50.876 45.140 67.956 1.00 11.50 72 VAL A C 1
ATOM 1171 O O . VAL A 1 77 ? 49.902 44.443 68.256 1.00 11.30 72 VAL A O 1
ATOM 1184 N N . LEU A 1 78 ? 50.784 46.417 67.587 1.00 11.34 73 LEU A N 1
ATOM 1185 C CA . LEU A 1 78 ? 49.536 47.076 67.220 1.00 10.86 73 LEU A CA 1
ATOM 1186 C C . LEU A 1 78 ? 49.584 47.305 65.712 1.00 10.96 73 LEU A C 1
ATOM 1187 O O . LEU A 1 78 ? 50.513 47.944 65.198 1.00 11.61 73 LEU A O 1
ATOM 1203 N N . SER A 1 79 ? 48.603 46.760 65.006 1.00 9.67 74 SER A N 1
ATOM 1204 C CA . SER A 1 79 ? 48.530 46.816 63.552 1.00 9.64 74 SER A CA 1
ATOM 1205 C C . SER A 1 79 ? 47.280 47.597 63.185 1.00 9.42 74 SER A C 1
ATOM 1206 O O . SER A 1 79 ? 46.163 47.148 63.457 1.00 9.77 74 SER A O 1
ATOM 1214 N N . THR A 1 80 ? 47.449 48.759 62.572 1.00 9.62 75 THR A N 1
ATOM 1215 C CA . THR A 1 80 ? 46.280 49.490 62.108 1.00 10.30 75 THR A CA 1
ATOM 1216 C C . THR A 1 80 ? 45.904 49.035 60.699 1.00 8.87 75 THR A C 1
ATOM 1217 O O . THR A 1 80 ? 46.747 48.575 59.925 1.00 9.82 75 THR A O 1
ATOM 1228 N N . ARG A 1 81 ? 44.620 49.158 60.383 1.00 8.36 76 ARG A N 1
ATOM 1229 C CA . ARG A 1 81 ? 44.084 48.803 59.077 1.00 7.91 76 ARG A CA 1
ATOM 1230 C C . ARG A 1 81 ? 44.122 49.968 58.104 1.00 8.58 76 ARG A C 1
ATOM 1231 O O . ARG A 1 81 ? 43.637 49.842 56.975 1.00 9.52 76 ARG A O 1
ATOM 1252 N N . THR A 1 82 ? 44.713 51.084 58.513 1.00 9.57 77 THR A N 1
ATOM 1253 C CA . THR A 1 82 ? 44.746 52.328 57.769 1.00 10.00 77 THR A CA 1
ATOM 1254 C C . THR A 1 82 ? 46.182 52.671 57.398 1.00 9.67 77 THR A C 1
ATOM 1255 O O . THR A 1 82 ? 47.144 52.133 57.953 1.00 10.89 77 THR A O 1
ATOM 1266 N N . ALA A 1 83 ? 46.316 53.617 56.465 1.00 10.19 78 ALA A N 1
ATOM 1267 C CA . ALA A 1 83 ? 47.631 54.156 56.142 1.00 11.72 78 ALA A CA 1
ATOM 1268 C C . ALA A 1 83 ? 48.122 55.080 57.247 1.00 11.95 78 ALA A C 1
ATOM 1269 O O . ALA A 1 83 ? 49.299 55.038 57.625 1.00 13.25 78 ALA A O 1
ATOM 1276 N N . GLY A 1 84 ? 47.229 55.910 57.784 1.00 12.32 79 GLY A N 1
ATOM 1277 C CA . GLY A 1 84 ? 47.598 56.773 58.884 1.00 13.52 79 GLY A CA 1
ATOM 1278 C C . GLY A 1 84 ? 47.753 56.002 60.180 1.00 14.17 79 GLY A C 1
ATOM 1279 O O . GLY A 1 84 ? 47.077 55.007 60.433 1.00 14.12 79 GLY A O 1
ATOM 1283 N N . PHE A 1 85 ? 48.665 56.479 61.018 1.00 15.52 80 PHE A N 1
ATOM 1284 C CA . PHE A 1 85 ? 48.900 55.849 62.309 1.00 16.67 80 PHE A CA 1
ATOM 1285 C C . PHE A 1 85 ? 49.157 56.878 63.401 1.00 18.20 80 PHE A C 1
ATOM 1286 O O . PHE A 1 85 ? 49.447 56.489 64.536 1.00 20.73 80 PHE A O 1
ATOM 1303 N N . ASP A 1 86 ? 49.041 58.174 63.103 1.00 20.25 81 ASP A N 1
ATOM 1304 C CA . ASP A 1 86 ? 49.260 59.177 64.143 1.00 21.61 81 ASP A CA 1
ATOM 1305 C C . ASP A 1 86 ? 48.103 59.265 65.137 1.00 21.75 81 ASP A C 1
ATOM 1306 O O . ASP A 1 86 ? 48.208 60.009 66.117 1.00 23.75 81 ASP A O 1
ATOM 1315 N N . MET A 1 87 ? 47.025 58.513 64.931 1.00 20.35 82 MET A N 1
ATOM 1316 C CA . MET A 1 87 ? 45.942 58.449 65.902 1.00 20.67 82 MET A CA 1
ATOM 1317 C C . MET A 1 87 ? 46.253 57.516 67.064 1.00 20.82 82 MET A C 1
ATOM 1318 O O . MET A 1 87 ? 45.439 57.408 67.988 1.00 21.98 82 MET A O 1
ATOM 1332 N N . TYR A 1 88 ? 47.398 56.843 67.040 1.00 19.15 83 TYR A N 1
ATOM 1333 C CA . TYR A 1 88 ? 47.836 55.972 68.120 1.00 18.19 83 TYR A CA 1
ATOM 1334 C C . TYR A 1 88 ? 49.044 56.580 68.817 1.00 20.11 83 TYR A C 1
ATOM 1335 O O . TYR A 1 88 ? 49.781 57.385 68.245 1.00 21.00 83 TYR A O 1
ATOM 1353 N N . ASN A 1 89 ? 49.238 56.177 70.071 1.00 20.20 84 ASN A N 1
ATOM 1354 C CA . ASN A 1 89 ? 50.245 56.777 70.945 1.00 20.20 84 ASN A CA 1
ATOM 1355 C C . ASN A 1 89 ? 51.579 56.070 70.756 1.00 19.75 84 ASN A C 1
ATOM 1356 O O . ASN A 1 89 ? 51.899 55.094 71.440 1.00 20.04 84 ASN A O 1
ATOM 1367 N N . ALA A 1 90 ? 52.381 56.585 69.822 1.00 21.48 85 ALA A N 1
ATOM 1368 C CA . ALA A 1 90 ? 53.680 55.980 69.554 1.00 23.96 85 ALA A CA 1
ATOM 1369 C C . ALA A 1 90 ? 54.588 56.034 70.775 1.00 23.84 85 ALA A C 1
ATOM 1370 O O . ALA A 1 90 ? 55.404 55.127 70.980 1.00 23.27 85 ALA A O 1
ATOM 1377 N N . THR A 1 91 ? 54.466 57.082 71.595 1.00 25.00 86 THR A N 1
ATOM 1378 C CA . THR A 1 91 ? 55.315 57.190 72.776 1.00 26.15 86 THR A CA 1
ATOM 1379 C C . THR A 1 91 ? 55.124 55.988 73.689 1.00 25.25 86 THR A C 1
ATOM 1380 O O . THR A 1 91 ? 56.095 55.371 74.141 1.00 25.98 86 THR A O 1
ATOM 1391 N N . LEU A 1 92 ? 53.868 55.643 73.979 1.00 23.65 87 LEU A N 1
ATOM 1392 C CA . LEU A 1 92 ? 53.604 54.556 74.916 1.00 23.08 87 LEU A CA 1
ATOM 1393 C C . LEU A 1 92 ? 53.818 53.193 74.271 1.00 20.34 87 LEU A C 1
ATOM 1394 O O . LEU A 1 92 ? 54.259 52.260 74.949 1.00 19.26 87 LEU A O 1
ATOM 1410 N N . LEU A 1 93 ? 53.535 53.051 72.974 1.00 20.11 88 LEU A N 1
ATOM 1411 C CA . LEU A 1 93 ? 53.895 51.816 72.284 1.00 18.64 88 LEU A CA 1
ATOM 1412 C C . LEU A 1 93 ? 55.387 51.533 72.434 1.00 18.25 88 LEU A C 1
ATOM 1413 O O . LEU A 1 93 ? 55.788 50.436 72.847 1.00 19.14 88 LEU A O 1
ATOM 1429 N N . LYS A 1 94 ? 56.226 52.527 72.131 1.00 19.01 89 LYS A N 1
ATOM 1430 C CA . LYS A 1 94 ? 57.669 52.325 72.223 1.00 20.86 89 LYS A CA 1
ATOM 1431 C C . LYS A 1 94 ? 58.092 52.021 73.655 1.00 21.36 89 LYS A C 1
ATOM 1432 O O . LYS A 1 94 ? 58.930 51.143 73.892 1.00 22.20 89 LYS A O 1
ATOM 1451 N N . LYS A 1 95 ? 57.518 52.735 74.621 1.00 22.18 90 LYS A N 1
ATOM 1452 C CA . LYS A 1 95 ? 57.901 52.543 76.012 1.00 24.32 90 LYS A CA 1
ATOM 1453 C C . LYS A 1 95 ? 57.675 51.106 76.454 1.00 24.67 90 LYS A C 1
ATOM 1454 O O . LYS A 1 95 ? 58.467 50.555 77.228 1.00 25.79 90 LYS A O 1
ATOM 1473 N N . HIS A 1 96 ? 56.593 50.490 75.991 1.00 22.56 91 HIS A N 1
ATOM 1474 C CA . HIS A 1 96 ? 56.231 49.139 76.394 1.00 21.58 91 HIS A CA 1
ATOM 1475 C C . HIS A 1 96 ? 56.753 48.073 75.443 1.00 20.48 91 HIS A C 1
ATOM 1476 O O . HIS A 1 96 ? 56.374 46.901 75.575 1.00 21.03 91 HIS A O 1
ATOM 1490 N N . GLY A 1 97 ? 57.618 48.450 74.506 1.00 19.54 92 GLY A N 1
ATOM 1491 C CA . GLY A 1 97 ? 58.185 47.491 73.579 1.00 19.46 92 GLY A CA 1
ATOM 1492 C C . GLY A 1 97 ? 57.200 46.940 72.578 1.00 18.80 92 GLY A C 1
ATOM 1493 O O . GLY A 1 97 ? 57.380 45.816 72.102 1.00 20.88 92 GLY A O 1
ATOM 1497 N N . ILE A 1 98 ? 56.155 47.701 72.251 1.00 16.53 93 ILE A N 1
ATOM 1498 C CA . ILE A 1 98 ? 55.113 47.275 71.321 1.00 15.56 93 ILE A CA 1
ATOM 1499 C C . ILE A 1 98 ? 55.443 47.829 69.942 1.00 15.61 93 ILE A C 1
ATOM 1500 O O . ILE A 1 98 ? 55.719 49.024 69.790 1.00 15.67 93 ILE A O 1
ATOM 1516 N N A ARG A 1 99 ? 55.410 46.966 68.939 0.43 15.33 94 ARG A N 1
ATOM 1517 N N B ARG A 1 99 ? 55.430 46.958 68.939 0.57 15.42 94 ARG A N 1
ATOM 1518 C CA A ARG A 1 99 ? 55.705 47.374 67.576 0.43 15.35 94 ARG A CA 1
ATOM 1519 C CA B ARG A 1 99 ? 55.714 47.348 67.567 0.57 15.66 94 ARG A CA 1
ATOM 1520 C C A ARG A 1 99 ? 54.427 47.839 66.890 0.43 14.51 94 ARG A C 1
ATOM 1521 C C B ARG A 1 99 ? 54.436 47.852 66.903 0.57 14.44 94 ARG A C 1
ATOM 1522 O O A ARG A 1 99 ? 53.317 47.638 67.387 0.43 14.61 94 ARG A O 1
ATOM 1523 O O B ARG A 1 99 ? 53.333 47.691 67.428 0.57 14.27 94 ARG A O 1
ATOM 1564 N N . LEU A 1 100 ? 54.600 48.484 65.738 1.00 13.64 95 LEU A N 1
ATOM 1565 C CA . LEU A 1 100 ? 53.512 49.149 65.034 1.00 13.20 95 LEU A CA 1
ATOM 1566 C C . LEU A 1 100 ? 53.587 48.847 63.547 1.00 12.55 95 LEU A C 1
ATOM 1567 O O . LEU A 1 100 ? 54.665 48.930 62.952 1.00 12.75 95 LEU A O 1
ATOM 1583 N N . THR A 1 101 ? 52.448 48.509 62.946 1.00 11.71 96 THR A N 1
ATOM 1584 C CA . THR A 1 101 ? 52.361 48.332 61.506 1.00 11.14 96 THR A CA 1
ATOM 1585 C C . THR A 1 101 ? 51.148 49.099 60.990 1.00 10.99 96 THR A C 1
ATOM 1586 O O . THR A 1 101 ? 50.187 49.350 61.728 1.00 10.46 96 THR A O 1
ATOM 1597 N N . ASN A 1 102 ? 51.185 49.441 59.697 1.00 11.20 97 ASN A N 1
ATOM 1598 C CA . ASN A 1 102 ? 50.034 50.061 59.048 1.00 11.00 97 ASN A CA 1
ATOM 1599 C C . ASN A 1 102 ? 49.678 49.338 57.757 1.00 9.86 97 ASN A C 1
ATOM 1600 O O . ASN A 1 102 ? 50.180 48.241 57.498 1.00 9.66 97 ASN A O 1
ATOM 1611 N N . VAL A 1 103 ? 48.797 49.945 56.958 1.00 9.80 98 VAL A N 1
ATOM 1612 C CA . VAL A 1 103 ? 48.462 49.461 55.612 1.00 9.40 98 VAL A CA 1
ATOM 1613 C C . VAL A 1 103 ? 48.682 50.649 54.678 1.00 10.00 98 VAL A C 1
ATOM 1614 O O . VAL A 1 103 ? 47.807 51.534 54.582 1.00 10.13 98 VAL A O 1
ATOM 1627 N N . PRO A 1 104 ? 49.819 50.730 53.994 1.00 10.87 99 PRO A N 1
ATOM 1628 C CA . PRO A 1 104 ? 50.135 51.967 53.269 1.00 12.39 99 PRO A CA 1
ATOM 1629 C C . PRO A 1 104 ? 49.238 52.236 52.076 1.00 12.59 99 PRO A C 1
ATOM 1630 O O . PRO A 1 104 ? 49.108 53.398 51.675 1.00 14.83 99 PRO A O 1
ATOM 1641 N N . SER A 1 105 ? 48.651 51.206 51.474 1.00 11.66 100 SER A N 1
ATOM 1642 C CA . SER A 1 105 ? 47.857 51.368 50.267 1.00 11.42 100 SER A CA 1
ATOM 1643 C C . SER A 1 105 ? 46.724 50.360 50.294 1.00 11.95 100 SER A C 1
ATOM 1644 O O . SER A 1 105 ? 46.940 49.200 50.652 1.00 12.59 100 SER A O 1
ATOM 1652 N N . TYR A 1 106 ? 45.516 50.806 49.940 1.00 11.59 101 TYR A N 1
ATOM 1653 C CA . TYR A 1 106 ? 44.362 49.916 49.903 1.00 12.10 101 TYR A CA 1
ATOM 1654 C C . TYR A 1 106 ? 43.900 49.657 48.474 1.00 13.59 101 TYR A C 1
ATOM 1655 O O . TYR A 1 106 ? 43.772 48.511 48.044 1.00 16.88 101 TYR A O 1
ATOM 1673 N N . SER A 1 107 ? 43.604 50.713 47.737 1.00 12.27 102 SER A N 1
ATOM 1674 C CA . SER A 1 107 ? 43.185 50.614 46.351 1.00 9.85 102 SER A CA 1
ATOM 1675 C C . SER A 1 107 ? 43.374 51.981 45.704 1.00 8.84 102 SER A C 1
ATOM 1676 O O . SER A 1 107 ? 42.482 52.836 45.779 1.00 8.58 102 SER A O 1
ATOM 1684 N N . PRO A 1 108 ? 44.518 52.236 45.076 1.00 7.86 103 PRO A N 1
ATOM 1685 C CA . PRO A 1 108 ? 44.667 53.517 44.365 1.00 8.07 103 PRO A CA 1
ATOM 1686 C C . PRO A 1 108 ? 43.560 53.733 43.351 1.00 7.19 103 PRO A C 1
ATOM 1687 O O . PRO A 1 108 ? 43.064 54.855 43.189 1.00 7.74 103 PRO A O 1
ATOM 1698 N N . ASN A 1 109 ? 43.125 52.658 42.696 1.00 7.23 104 ASN A N 1
ATOM 1699 C CA . ASN A 1 109 ? 42.073 52.771 41.697 1.00 6.58 104 ASN A CA 1
ATOM 1700 C C . ASN A 1 109 ? 40.764 53.277 42.301 1.00 6.53 104 ASN A C 1
ATOM 1701 O O . ASN A 1 109 ? 40.031 54.027 41.648 1.00 7.17 104 ASN A O 1
ATOM 1712 N N . ALA A 1 110 ? 40.433 52.862 43.531 1.00 6.75 105 ALA A N 1
ATOM 1713 C CA . ALA A 1 110 ? 39.209 53.341 44.166 1.00 6.30 105 ALA A CA 1
ATOM 1714 C C . ALA A 1 110 ? 39.169 54.858 44.182 1.00 6.33 105 ALA A C 1
ATOM 1715 O O . ALA A 1 110 ? 38.141 55.476 43.883 1.00 6.28 105 ALA A O 1
ATOM 1722 N N . ILE A 1 111 ? 40.287 55.471 44.565 1.00 6.61 106 ILE A N 1
ATOM 1723 C CA . ILE A 1 111 ? 40.336 56.916 44.743 1.00 6.12 106 ILE A CA 1
ATOM 1724 C C . ILE A 1 111 ? 40.380 57.619 43.394 1.00 5.68 106 ILE A C 1
ATOM 1725 O O . ILE A 1 111 ? 39.680 58.614 43.178 1.00 6.29 106 ILE A O 1
ATOM 1741 N N . GLY A 1 112 ? 41.184 57.113 42.460 1.00 5.86 107 GLY A N 1
ATOM 1742 C CA . GLY A 1 112 ? 41.154 57.660 41.115 1.00 6.33 107 GLY A CA 1
ATOM 1743 C C . GLY A 1 112 ? 39.785 57.557 40.475 1.00 5.75 107 GLY A C 1
ATOM 1744 O O . GLY A 1 112 ? 39.340 58.480 39.784 1.00 6.28 107 GLY A O 1
ATOM 1748 N N . GLU A 1 113 ? 39.103 56.429 40.689 1.00 5.54 108 GLU A N 1
ATOM 1749 C CA . GLU A 1 113 ? 37.761 56.256 40.145 1.00 5.89 108 GLU A CA 1
ATOM 1750 C C . GLU A 1 113 ? 36.790 57.257 40.748 1.00 5.38 108 GLU A C 1
ATOM 1751 O O . GLU A 1 113 ? 35.970 57.838 40.030 1.00 5.94 108 GLU A O 1
ATOM 1763 N N . TYR A 1 114 ? 36.877 57.489 42.064 1.00 5.16 109 TYR A N 1
ATOM 1764 C CA . TYR A 1 114 ? 36.018 58.499 42.665 1.00 5.22 109 TYR A CA 1
ATOM 1765 C C . TYR A 1 114 ? 36.310 59.878 42.067 1.00 5.06 109 TYR A C 1
ATOM 1766 O O . TYR A 1 114 ? 35.388 60.647 41.768 1.00 5.23 109 TYR A O 1
ATOM 1784 N N . ALA A 1 115 ? 37.590 60.201 41.860 1.00 5.54 110 ALA A N 1
ATOM 1785 C CA . ALA A 1 115 ? 37.932 61.496 41.275 1.00 5.27 110 ALA A CA 1
ATOM 1786 C C . ALA A 1 115 ? 37.298 61.660 39.901 1.00 4.95 110 ALA A C 1
ATOM 1787 O O . ALA A 1 115 ? 36.760 62.729 39.586 1.00 5.40 110 ALA A O 1
ATOM 1794 N N . LEU A 1 116 ? 37.332 60.604 39.083 1.00 5.62 111 LEU A N 1
ATOM 1795 C CA . LEU A 1 116 ? 36.691 60.640 37.773 1.00 5.46 111 LEU A CA 1
ATOM 1796 C C . LEU A 1 116 ? 35.172 60.749 37.900 1.00 5.71 111 LEU A C 1
ATOM 1797 O O . LEU A 1 116 ? 34.536 61.549 37.198 1.00 5.83 111 LEU A O 1
ATOM 1813 N N . ALA A 1 117 ? 34.575 59.944 38.787 1.00 5.02 112 ALA A N 1
ATOM 1814 C CA . ALA A 1 117 ? 33.131 59.979 39.002 1.00 4.95 112 ALA A CA 1
ATOM 1815 C C . ALA A 1 117 ? 32.663 61.368 39.407 1.00 5.05 112 ALA A C 1
ATOM 1816 O O . ALA A 1 117 ? 31.670 61.886 38.877 1.00 5.85 112 ALA A O 1
ATOM 1823 N N . ALA A 1 118 ? 33.366 61.981 40.358 1.00 5.11 113 ALA A N 1
ATOM 1824 C CA . ALA A 1 118 ? 33.014 63.315 40.824 1.00 5.49 113 ALA A CA 1
ATOM 1825 C C . ALA A 1 118 ? 33.235 64.348 39.728 1.00 4.80 113 ALA A C 1
ATOM 1826 O O . ALA A 1 118 ? 32.403 65.240 39.525 1.00 5.26 113 ALA A O 1
ATOM 1833 N N . ALA A 1 119 ? 34.337 64.225 38.984 1.00 5.02 114 ALA A N 1
ATOM 1834 C CA . ALA A 1 119 ? 34.575 65.144 37.879 1.00 5.13 114 ALA A CA 1
ATOM 1835 C C . ALA A 1 119 ? 33.437 65.086 36.874 1.00 5.27 114 ALA A C 1
ATOM 1836 O O . ALA A 1 119 ? 32.965 66.125 36.404 1.00 5.92 114 ALA A O 1
ATOM 1843 N N . LEU A 1 120 ? 32.964 63.876 36.556 1.00 4.84 115 LEU A N 1
ATOM 1844 C CA . LEU A 1 120 ? 31.863 63.744 35.606 1.00 5.19 115 LEU A CA 1
ATOM 1845 C C . LEU A 1 120 ? 30.540 64.252 36.177 1.00 4.94 115 LEU A C 1
ATOM 1846 O O . LEU A 1 120 ? 29.709 64.778 35.424 1.00 5.24 115 LEU A O 1
ATOM 1862 N N . GLN A 1 121 ? 30.314 64.123 37.486 1.00 4.64 116 GLN A N 1
ATOM 1863 C CA . GLN A 1 121 ? 29.150 64.786 38.071 1.00 4.97 116 GLN A CA 1
ATOM 1864 C C . GLN A 1 121 ? 29.195 66.287 37.809 1.00 4.81 116 GLN A C 1
ATOM 1865 O O . GLN A 1 121 ? 28.165 66.917 37.544 1.00 5.13 116 GLN A O 1
ATOM 1879 N N . LEU A 1 122 ? 30.394 66.875 37.882 1.00 4.57 117 LEU A N 1
ATOM 1880 C CA . LEU A 1 122 ? 30.547 68.306 37.650 1.00 5.46 117 LEU A CA 1
ATOM 1881 C C . LEU A 1 122 ? 30.432 68.640 36.168 1.00 5.13 117 LEU A C 1
ATOM 1882 O O . LEU A 1 122 ? 29.652 69.513 35.779 1.00 5.79 117 LEU A O 1
ATOM 1898 N N . THR A 1 123 ? 31.212 67.966 35.318 1.00 5.28 118 THR A N 1
ATOM 1899 C CA . THR A 1 123 ? 31.259 68.387 33.923 1.00 5.33 118 THR A CA 1
ATOM 1900 C C . THR A 1 123 ? 29.976 68.059 33.176 1.00 4.78 118 THR A C 1
ATOM 1901 O O . THR A 1 123 ? 29.662 68.718 32.182 1.00 6.11 118 THR A O 1
ATOM 1912 N N . ARG A 1 124 ? 29.239 67.047 33.613 1.00 4.78 119 ARG A N 1
ATOM 1913 C CA . ARG A 1 124 ? 27.954 66.702 33.020 1.00 5.54 119 ARG A CA 1
ATOM 1914 C C . ARG A 1 124 ? 26.777 67.336 33.762 1.00 5.00 119 ARG A C 1
ATOM 1915 O O . ARG A 1 124 ? 25.621 67.008 33.479 1.00 5.87 119 ARG A O 1
ATOM 1936 N N . HIS A 1 125 ? 27.047 68.263 34.675 1.00 5.41 120 HIS A N 1
ATOM 1937 C CA . HIS A 1 125 ? 26.013 69.109 35.272 1.00 5.83 120 HIS A CA 1
ATOM 1938 C C . HIS A 1 125 ? 24.944 68.312 36.015 1.00 5.90 120 HIS A C 1
ATOM 1939 O O . HIS A 1 125 ? 23.766 68.671 35.995 1.00 6.25 120 HIS A O 1
ATOM 1953 N N . ALA A 1 126 ? 25.351 67.253 36.717 1.00 5.62 121 ALA A N 1
ATOM 1954 C CA . ALA A 1 126 ? 24.363 66.376 37.342 1.00 5.59 121 ALA A CA 1
ATOM 1955 C C . ALA A 1 126 ? 23.458 67.132 38.315 1.00 5.57 121 ALA A C 1
ATOM 1956 O O . ALA A 1 126 ? 22.234 66.958 38.304 1.00 5.93 121 ALA A O 1
ATOM 1963 N N . ARG A 1 127 ? 24.041 67.950 39.188 1.00 5.40 122 ARG A N 1
ATOM 1964 C CA . ARG A 1 127 ? 23.234 68.624 40.202 1.00 5.90 122 ARG A CA 1
ATOM 1965 C C . ARG A 1 127 ? 22.323 69.675 39.580 1.00 5.54 122 ARG A C 1
ATOM 1966 O O . ARG A 1 127 ? 21.161 69.803 39.967 1.00 6.16 122 ARG A O 1
ATOM 1987 N N A GLU A 1 128 ? 22.829 70.426 38.603 0.65 6.21 123 GLU A N 1
ATOM 1988 N N B GLU A 1 128 ? 22.821 70.431 38.605 0.35 5.78 123 GLU A N 1
ATOM 1989 C CA A GLU A 1 128 ? 22.010 71.442 37.955 0.65 6.58 123 GLU A CA 1
ATOM 1990 C CA B GLU A 1 128 ? 21.981 71.446 37.979 0.35 5.60 123 GLU A CA 1
ATOM 1991 C C A GLU A 1 128 ? 20.857 70.802 37.194 0.65 6.25 123 GLU A C 1
ATOM 1992 C C B GLU A 1 128 ? 20.844 70.808 37.193 0.35 5.72 123 GLU A C 1
ATOM 1993 O O A GLU A 1 128 ? 19.728 71.312 37.221 0.65 6.54 123 GLU A O 1
ATOM 1994 O O B GLU A 1 128 ? 19.719 71.325 37.185 0.35 5.93 123 GLU A O 1
ATOM 2017 N N . ILE A 1 129 ? 21.114 69.682 36.527 1.00 5.33 124 ILE A N 1
ATOM 2018 C CA . ILE A 1 129 ? 20.044 68.965 35.845 1.00 5.72 124 ILE A CA 1
ATOM 2019 C C . ILE A 1 129 ? 19.002 68.505 36.860 1.00 5.21 124 ILE A C 1
ATOM 2020 O O . ILE A 1 129 ? 17.794 68.634 36.628 1.00 6.57 124 ILE A O 1
ATOM 2036 N N B GLU A 1 130 ? 19.451 67.969 38.002 0.78 3.31 125 GLU A N 1
ATOM 2037 C CA B GLU A 1 130 ? 18.515 67.536 39.026 0.78 3.80 125 GLU A CA 1
ATOM 2038 C C B GLU A 1 130 ? 17.637 68.683 39.496 0.78 4.13 125 GLU A C 1
ATOM 2039 O O B GLU A 1 130 ? 16.433 68.509 39.702 0.78 4.32 125 GLU A O 1
ATOM 2051 N N . THR A 1 131 ? 18.234 69.856 39.701 1.00 6.74 126 THR A N 1
ATOM 2052 C CA . THR A 1 131 ? 17.462 71.016 40.123 1.00 6.65 126 THR A CA 1
ATOM 2053 C C . THR A 1 131 ? 16.371 71.329 39.110 1.00 6.99 126 THR A C 1
ATOM 2054 O O . THR A 1 131 ? 15.217 71.562 39.478 1.00 8.30 126 THR A O 1
ATOM 2065 N N . PHE A 1 132 ? 16.719 71.341 37.820 1.00 6.77 127 PHE A N 1
ATOM 2066 C CA . PHE A 1 132 ? 15.716 71.599 36.790 1.00 6.78 127 PHE A CA 1
ATOM 2067 C C . PHE A 1 132 ? 14.672 70.490 36.746 1.00 7.00 127 PHE A C 1
ATOM 2068 O O . PHE A 1 132 ? 13.471 70.765 36.635 1.00 8.06 127 PHE A O 1
ATOM 2085 N N . VAL A 1 133 ? 15.107 69.228 36.818 1.00 6.68 128 VAL A N 1
ATOM 2086 C CA . VAL A 1 133 ? 14.169 68.107 36.756 1.00 6.74 128 VAL A CA 1
ATOM 2087 C C . VAL A 1 133 ? 13.155 68.191 37.889 1.00 6.68 128 VAL A C 1
ATOM 2088 O O . VAL A 1 133 ? 11.958 67.937 37.691 1.00 7.55 128 VAL A O 1
ATOM 2101 N N . ARG A 1 134 ? 13.610 68.547 39.095 1.00 8.02 129 ARG A N 1
ATOM 2102 C CA . ARG A 1 134 ? 12.686 68.620 40.225 1.00 8.73 129 ARG A CA 1
ATOM 2103 C C . ARG A 1 134 ? 11.597 69.659 40.003 1.00 10.18 129 ARG A C 1
ATOM 2104 O O . ARG A 1 134 ? 10.498 69.512 40.540 1.00 11.95 129 ARG A O 1
ATOM 2125 N N . LYS A 1 135 ? 11.884 70.712 39.229 1.00 10.72 130 LYS A N 1
ATOM 2126 C CA . LYS A 1 135 ? 10.911 71.728 38.841 1.00 11.70 130 LYS A CA 1
ATOM 2127 C C . LYS A 1 135 ? 10.178 71.394 37.543 1.00 10.30 130 LYS A C 1
ATOM 2128 O O . LYS A 1 135 ? 9.384 72.212 37.067 1.00 11.63 130 LYS A O 1
ATOM 2147 N N . ARG A 1 136 ? 10.439 70.218 36.967 1.00 9.81 131 ARG A N 1
ATOM 2148 C CA . ARG A 1 136 ? 9.839 69.754 35.713 1.00 9.42 131 ARG A CA 1
ATOM 2149 C C . ARG A 1 136 ? 10.237 70.632 34.527 1.00 8.53 131 ARG A C 1
ATOM 2150 O O . ARG A 1 136 ? 9.534 70.692 33.513 1.00 8.82 131 ARG A O 1
ATOM 2171 N N . ASP A 1 137 ? 11.398 71.280 34.627 1.00 7.82 132 ASP A N 1
ATOM 2172 C CA . ASP A 1 137 ? 11.977 72.054 33.530 1.00 7.93 132 ASP A CA 1
ATOM 2173 C C . ASP A 1 137 ? 12.874 71.113 32.737 1.00 7.68 132 ASP A C 1
ATOM 2174 O O . ASP A 1 137 ? 14.016 70.850 33.119 1.00 7.80 132 ASP A O 1
ATOM 2183 N N . PHE A 1 138 ? 12.334 70.571 31.645 1.00 7.47 133 PHE A N 1
ATOM 2184 C CA . PHE A 1 138 ? 13.007 69.556 30.849 1.00 7.34 133 PHE A CA 1
ATOM 2185 C C . PHE A 1 138 ? 13.618 70.140 29.575 1.00 7.95 133 PHE A C 1
ATOM 2186 O O . PHE A 1 138 ? 13.777 69.431 28.578 1.00 8.91 133 PHE A O 1
ATOM 2203 N N . ARG A 1 139 ? 13.973 71.415 29.588 1.00 8.36 134 ARG A N 1
ATOM 2204 C CA . ARG A 1 139 ? 14.520 72.046 28.401 1.00 8.78 134 ARG A CA 1
ATOM 2205 C C . ARG A 1 139 ? 15.968 71.644 28.149 1.00 8.42 134 ARG A C 1
ATOM 2206 O O . ARG A 1 139 ? 16.737 71.344 29.068 1.00 8.49 134 ARG A O 1
ATOM 2227 N N . TRP A 1 140 ? 16.335 71.653 26.872 1.00 8.87 135 TRP A N 1
ATOM 2228 C CA . TRP A 1 140 ? 17.731 71.572 26.443 1.00 8.74 135 TRP A CA 1
ATOM 2229 C C . TRP A 1 140 ? 18.230 73.007 26.424 1.00 8.96 135 TRP A C 1
ATOM 2230 O O . TRP A 1 140 ? 18.024 73.754 25.470 1.00 10.12 135 TRP A O 1
ATOM 2251 N N . GLN A 1 141 ? 18.864 73.411 27.526 1.00 8.87 136 GLN A N 1
ATOM 2252 C CA . GLN A 1 141 ? 19.209 74.804 27.766 1.00 9.32 136 GLN A CA 1
ATOM 2253 C C . GLN A 1 141 ? 20.673 74.936 28.155 1.00 8.32 136 GLN A C 1
ATOM 2254 O O . GLN A 1 141 ? 21.238 74.081 28.831 1.00 7.55 136 GLN A O 1
ATOM 2268 N N . LYS A 1 142 ? 21.265 76.047 27.729 1.00 9.07 137 LYS A N 1
ATOM 2269 C CA . LYS A 1 142 ? 22.700 76.279 27.876 1.00 9.73 137 LYS A CA 1
ATOM 2270 C C . LYS A 1 142 ? 23.249 76.033 29.271 1.00 9.46 137 LYS A C 1
ATOM 2271 O O . LYS A 1 142 ? 24.373 75.512 29.371 1.00 9.68 137 LYS A O 1
ATOM 2290 N N . PRO A 1 143 ? 22.561 76.371 30.363 1.00 8.93 138 PRO A N 1
ATOM 2291 C CA . PRO A 1 143 ? 23.144 76.109 31.690 1.00 10.21 138 PRO A CA 1
ATOM 2292 C C . PRO A 1 143 ? 23.494 74.656 31.951 1.00 10.61 138 PRO A C 1
ATOM 2293 O O . PRO A 1 143 ? 24.309 74.389 32.846 1.00 13.04 138 PRO A O 1
ATOM 2304 N N . ILE A 1 144 ? 22.915 73.706 31.217 1.00 8.30 139 ILE A N 1
ATOM 2305 C CA . ILE A 1 144 ? 23.225 72.296 31.411 1.00 8.08 139 ILE A CA 1
ATOM 2306 C C . ILE A 1 144 ? 23.971 71.701 30.222 1.00 7.05 139 ILE A C 1
ATOM 2307 O O . ILE A 1 144 ? 24.165 70.488 30.175 1.00 8.06 139 ILE A O 1
ATOM 2323 N N . LEU A 1 145 ? 24.390 72.526 29.260 1.00 6.80 140 LEU A N 1
ATOM 2324 C CA . LEU A 1 145 ? 25.217 72.049 28.157 1.00 6.59 140 LEU A CA 1
ATOM 2325 C C . LEU A 1 145 ? 26.603 71.689 28.678 1.00 7.11 140 LEU A C 1
ATOM 2326 O O . LEU A 1 145 ? 27.174 72.415 29.490 1.00 8.97 140 LEU A O 1
ATOM 2342 N N . SER A 1 146 ? 27.140 70.556 28.232 1.00 6.51 141 SER A N 1
ATOM 2343 C CA . SER A 1 146 ? 28.396 70.043 28.764 1.00 6.44 141 SER A CA 1
ATOM 2344 C C . SER A 1 146 ? 29.515 70.041 27.732 1.00 6.08 141 SER A C 1
ATOM 2345 O O . SER A 1 146 ? 29.279 70.046 26.526 1.00 7.69 141 SER A O 1
ATOM 2353 N N A LYS A 1 147 ? 30.749 70.023 28.243 0.54 6.25 142 LYS A N 1
ATOM 2354 N N B LYS A 1 147 ? 30.746 70.028 28.235 0.46 6.56 142 LYS A N 1
ATOM 2355 C CA A LYS A 1 147 ? 31.960 69.808 27.457 0.54 6.41 142 LYS A CA 1
ATOM 2356 C CA B LYS A 1 147 ? 31.940 69.805 27.433 0.46 7.11 142 LYS A CA 1
ATOM 2357 C C A LYS A 1 147 ? 32.466 68.400 27.749 0.54 6.45 142 LYS A C 1
ATOM 2358 C C B LYS A 1 147 ? 32.471 68.412 27.741 0.46 6.64 142 LYS A C 1
ATOM 2359 O O A LYS A 1 147 ? 32.681 68.048 28.913 0.54 6.91 142 LYS A O 1
ATOM 2360 O O B LYS A 1 147 ? 32.700 68.077 28.908 0.46 6.89 142 LYS A O 1
ATOM 2396 N N . GLU A 1 148 ? 32.647 67.598 26.700 1.00 6.34 143 GLU A N 1
ATOM 2397 C CA . GLU A 1 148 ? 33.143 66.239 26.879 1.00 5.97 143 GLU A CA 1
ATOM 2398 C C . GLU A 1 148 ? 34.565 66.244 27.419 1.00 6.42 143 GLU A C 1
ATOM 2399 O O . GLU A 1 148 ? 35.379 67.108 27.085 1.00 6.89 143 GLU A O 1
ATOM 2411 N N . LEU A 1 149 ? 34.878 65.237 28.241 1.00 6.54 144 LEU A N 1
ATOM 2412 C CA . LEU A 1 149 ? 36.242 65.143 28.757 1.00 6.88 144 LEU A CA 1
ATOM 2413 C C . LEU A 1 149 ? 37.255 64.939 27.631 1.00 7.64 144 LEU A C 1
ATOM 2414 O O . LEU A 1 149 ? 38.391 65.410 27.739 1.00 8.03 144 LEU A O 1
ATOM 2430 N N . ARG A 1 150 ? 36.858 64.299 26.525 1.00 7.45 145 ARG A N 1
ATOM 2431 C CA . ARG A 1 150 ? 37.801 64.130 25.422 1.00 9.12 145 ARG A CA 1
ATOM 2432 C C . ARG A 1 150 ? 38.168 65.451 24.753 1.00 8.41 145 ARG A C 1
ATOM 2433 O O . ARG A 1 150 ? 39.129 65.485 23.977 1.00 10.58 145 ARG A O 1
ATOM 2454 N N .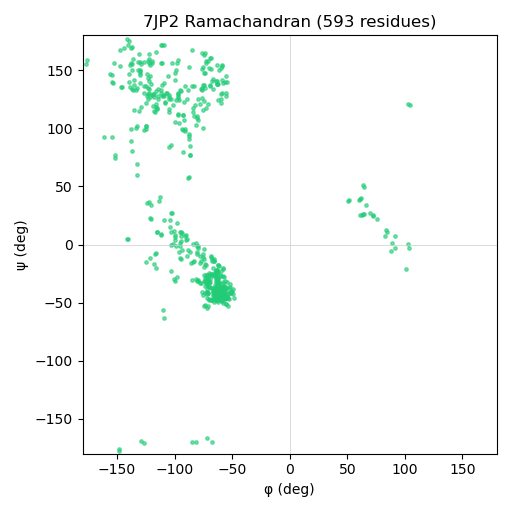 CYS A 1 151 ? 37.421 66.522 25.017 1.00 7.57 146 CYS A N 1
ATOM 2455 C CA . CYS A 1 151 ? 37.740 67.850 24.525 1.00 8.35 146 CYS A CA 1
ATOM 2456 C C . CYS A 1 151 ? 38.329 68.734 25.612 1.00 9.49 146 CYS A C 1
ATOM 2457 O O . CYS A 1 151 ? 38.387 69.957 25.444 1.00 12.18 146 CYS A O 1
ATOM 2465 N N . SER A 1 152 ? 38.752 68.142 26.727 1.00 8.01 147 SER A N 1
ATOM 2466 C CA . SER A 1 152 ? 39.178 68.890 27.892 1.00 7.82 147 SER A CA 1
ATOM 2467 C C . SER A 1 152 ? 40.608 68.544 28.277 1.00 7.96 147 SER A C 1
ATOM 2468 O O . SER A 1 152 ? 41.137 67.484 27.928 1.00 8.93 147 SER A O 1
ATOM 2476 N N . ARG A 1 153 ? 41.216 69.453 29.033 1.00 7.43 148 ARG A N 1
ATOM 2477 C CA . ARG A 1 153 ? 42.488 69.212 29.700 1.00 8.11 148 ARG A CA 1
ATOM 2478 C C . ARG A 1 153 ? 42.221 69.007 31.185 1.00 7.49 148 ARG A C 1
ATOM 2479 O O . ARG A 1 153 ? 41.539 69.822 31.818 1.00 7.44 148 ARG A O 1
ATOM 2500 N N . VAL A 1 154 ? 42.753 67.917 31.732 1.00 6.97 149 VAL A N 1
ATOM 2501 C CA . VAL A 1 154 ? 42.656 67.606 33.153 1.00 6.98 149 VAL A CA 1
ATOM 2502 C C . VAL A 1 154 ? 44.044 67.738 33.763 1.00 6.76 149 VAL A C 1
ATOM 2503 O O . VAL A 1 154 ? 45.008 67.156 33.245 1.00 8.39 149 VAL A O 1
ATOM 2516 N N . GLY A 1 155 ? 44.146 68.505 34.844 1.00 6.44 150 GLY A N 1
ATOM 2517 C CA . GLY A 1 155 ? 45.386 68.681 35.559 1.00 7.80 150 GLY A CA 1
ATOM 2518 C C . GLY A 1 155 ? 45.437 67.868 36.837 1.00 7.66 150 GLY A C 1
ATOM 2519 O O . GLY A 1 155 ? 44.562 67.985 37.699 1.00 8.19 150 GLY A O 1
ATOM 2523 N N . ILE A 1 156 ? 46.482 67.046 36.953 1.00 6.97 151 ILE A N 1
ATOM 2524 C CA . ILE A 1 156 ? 46.714 66.154 38.082 1.00 6.69 151 ILE A CA 1
ATOM 2525 C C . ILE A 1 156 ? 47.830 66.756 38.923 1.00 7.01 151 ILE A C 1
ATOM 2526 O O . ILE A 1 156 ? 48.969 66.886 38.455 1.00 8.49 151 ILE A O 1
ATOM 2542 N N . LEU A 1 157 ? 47.513 67.124 40.161 1.00 7.17 152 LEU A N 1
ATOM 2543 C CA . LEU A 1 157 ? 48.496 67.671 41.092 1.00 7.75 152 LEU A CA 1
ATOM 2544 C C . LEU A 1 157 ? 48.925 66.554 42.036 1.00 8.13 152 LEU A C 1
ATOM 2545 O O . LEU A 1 157 ? 48.175 66.177 42.937 1.00 8.23 152 LEU A O 1
ATOM 2561 N N . GLY A 1 158 ? 50.136 66.037 41.830 1.00 7.95 153 GLY A N 1
ATOM 2562 C CA . GLY A 1 158 ? 50.633 64.911 42.596 1.00 8.51 153 GLY A CA 1
ATOM 2563 C C . GLY A 1 158 ? 50.581 63.646 41.767 1.00 8.07 153 GLY A C 1
ATOM 2564 O O . GLY A 1 158 ? 49.500 63.235 41.334 1.00 8.78 153 GLY A O 1
ATOM 2568 N N . THR A 1 159 ? 51.731 63.006 41.550 1.00 8.67 154 THR A N 1
ATOM 2569 C CA . THR A 1 159 ? 51.831 61.875 40.638 1.00 9.37 154 THR A CA 1
ATOM 2570 C C . THR A 1 159 ? 52.403 60.624 41.303 1.00 9.20 154 THR A C 1
ATOM 2571 O O . THR A 1 159 ? 53.109 59.838 40.669 1.00 10.78 154 THR A O 1
ATOM 2582 N N . GLY A 1 160 ? 52.077 60.402 42.574 1.00 9.54 155 GLY A N 1
ATOM 2583 C CA . GLY A 1 160 ? 52.277 59.101 43.178 1.00 9.35 155 GLY A CA 1
ATOM 2584 C C . GLY A 1 160 ? 51.262 58.101 42.629 1.00 8.63 155 GLY A C 1
ATOM 2585 O O . GLY A 1 160 ? 50.569 58.348 41.641 1.00 8.89 155 GLY A O 1
ATOM 2589 N N . ARG A 1 161 ? 51.162 56.952 43.309 1.00 10.07 156 ARG A N 1
ATOM 2590 C CA . ARG A 1 161 ? 50.316 55.873 42.804 1.00 12.10 156 ARG A CA 1
ATOM 2591 C C . ARG A 1 161 ? 48.872 56.328 42.595 1.00 9.82 156 ARG A C 1
ATOM 2592 O O . ARG A 1 161 ? 48.214 55.920 41.627 1.00 9.33 156 ARG A O 1
ATOM 2613 N N . ILE A 1 162 ? 48.334 57.131 43.515 1.00 8.43 157 ILE A N 1
ATOM 2614 C CA . ILE A 1 162 ? 46.933 57.531 43.390 1.00 8.48 157 ILE A CA 1
ATOM 2615 C C . ILE A 1 162 ? 46.754 58.523 42.244 1.00 7.81 157 ILE A C 1
ATOM 2616 O O . ILE A 1 162 ? 45.849 58.376 41.414 1.00 8.05 157 ILE A O 1
ATOM 2632 N N . GLY A 1 163 ? 47.625 59.533 42.165 1.00 6.98 158 GLY A N 1
ATOM 2633 C CA . GLY A 1 163 ? 47.567 60.457 41.045 1.00 7.81 158 GLY A CA 1
ATOM 2634 C C . GLY A 1 163 ? 47.720 59.762 39.705 1.00 6.67 158 GLY A C 1
ATOM 2635 O O . GLY A 1 163 ? 47.092 60.149 38.712 1.00 7.79 158 GLY A O 1
ATOM 2639 N N . GLN A 1 164 ? 48.566 58.733 39.653 1.00 6.81 159 GLN A N 1
ATOM 2640 C CA . GLN A 1 164 ? 48.716 57.960 38.426 1.00 7.54 159 GLN A CA 1
ATOM 2641 C C . GLN A 1 164 ? 47.447 57.192 38.078 1.00 7.86 159 GLN A C 1
ATOM 2642 O O . GLN A 1 164 ? 47.087 57.090 36.901 1.00 8.57 159 GLN A O 1
ATOM 2656 N N . ALA A 1 165 ? 46.773 56.619 39.082 1.00 7.80 160 ALA A N 1
ATOM 2657 C CA . ALA A 1 165 ? 45.496 55.951 38.837 1.00 7.79 160 ALA A CA 1
ATOM 2658 C C . ALA A 1 165 ? 44.476 56.931 38.271 1.00 7.24 160 ALA A C 1
ATOM 2659 O O . ALA A 1 165 ? 43.796 56.649 37.280 1.00 8.26 160 ALA A O 1
ATOM 2666 N N . ALA A 1 166 ? 44.382 58.111 38.867 1.00 7.19 161 ALA A N 1
ATOM 2667 C CA . ALA A 1 166 ? 43.481 59.127 38.336 1.00 6.84 161 ALA A CA 1
ATOM 2668 C C . ALA A 1 166 ? 43.860 59.514 36.909 1.00 6.87 161 ALA A C 1
ATOM 2669 O O . ALA A 1 166 ? 42.995 59.610 36.031 1.00 7.39 161 ALA A O 1
ATOM 2676 N N . ALA A 1 167 ? 45.148 59.771 36.663 1.00 6.82 162 ALA A N 1
ATOM 2677 C CA . ALA A 1 167 ? 45.577 60.154 35.320 1.00 7.11 162 ALA A CA 1
ATOM 2678 C C . ALA A 1 167 ? 45.212 59.090 34.299 1.00 7.32 162 ALA A C 1
ATOM 2679 O O . ALA A 1 167 ? 44.720 59.407 33.208 1.00 7.51 162 ALA A O 1
ATOM 2686 N N . ARG A 1 168 ? 45.459 57.822 34.643 1.00 7.21 163 ARG A N 1
ATOM 2687 C CA . ARG A 1 168 ? 45.122 56.707 33.767 1.00 7.97 163 ARG A CA 1
ATOM 2688 C C . ARG A 1 168 ? 43.637 56.704 33.429 1.00 7.10 163 ARG A C 1
ATOM 2689 O O . ARG A 1 168 ? 43.257 56.514 32.269 1.00 8.14 163 ARG A O 1
ATOM 2710 N N . LEU A 1 169 ? 42.786 56.944 34.428 1.00 6.60 164 LEU A N 1
ATOM 2711 C CA . LEU A 1 169 ? 41.344 56.906 34.215 1.00 6.39 164 LEU A CA 1
ATOM 2712 C C . LEU A 1 169 ? 40.867 58.087 33.380 1.00 6.52 164 LEU A C 1
ATOM 2713 O O . LEU A 1 169 ? 40.034 57.920 32.483 1.00 7.48 164 LEU A O 1
ATOM 2729 N N . PHE A 1 170 ? 41.391 59.288 33.646 1.00 6.78 165 PHE A N 1
ATOM 2730 C CA . PHE A 1 170 ? 41.029 60.437 32.820 1.00 7.15 165 PHE A CA 1
ATOM 2731 C C . PHE A 1 170 ? 41.508 60.259 31.382 1.00 7.20 165 PHE A C 1
ATOM 2732 O O . PHE A 1 170 ? 40.774 60.569 30.440 1.00 7.94 165 PHE A O 1
ATOM 2749 N N . LYS A 1 171 ? 42.721 59.731 31.186 1.00 7.68 166 LYS A N 1
ATOM 2750 C CA . LYS A 1 171 ? 43.164 59.451 29.820 1.00 8.30 166 LYS A CA 1
ATOM 2751 C C . LYS A 1 171 ? 42.293 58.372 29.184 1.00 8.31 166 LYS A C 1
ATOM 2752 O O . LYS A 1 171 ? 41.974 58.443 27.992 1.00 9.18 166 LYS A O 1
ATOM 2771 N N . GLY A 1 172 ? 41.849 57.400 29.982 1.00 7.78 167 GLY A N 1
ATOM 2772 C CA . GLY A 1 172 ? 41.017 56.322 29.478 1.00 9.02 167 GLY A CA 1
ATOM 2773 C C . GLY A 1 172 ? 39.668 56.764 28.959 1.00 9.16 167 GLY A C 1
ATOM 2774 O O . GLY A 1 172 ? 39.052 56.036 28.174 1.00 10.91 167 GLY A O 1
ATOM 2778 N N . VAL A 1 173 ? 39.182 57.928 29.392 1.00 7.99 168 VAL A N 1
ATOM 2779 C CA . VAL A 1 173 ? 37.950 58.495 28.856 1.00 8.07 168 VAL A CA 1
ATOM 2780 C C . VAL A 1 173 ? 38.228 59.572 27.815 1.00 7.76 168 VAL A C 1
ATOM 2781 O O . VAL A 1 173 ? 37.296 60.230 27.344 1.00 8.31 168 VAL A O 1
ATOM 2794 N N . GLY A 1 174 ? 39.494 59.758 27.442 1.00 7.84 169 GLY A N 1
ATOM 2795 C CA . GLY A 1 174 ? 39.874 60.591 26.322 1.00 8.90 169 GLY A CA 1
ATOM 2796 C C . GLY A 1 174 ? 40.429 61.957 26.663 1.00 8.00 169 GLY A C 1
ATOM 2797 O O . GLY A 1 174 ? 40.770 62.711 25.744 1.00 9.31 169 GLY A O 1
ATOM 2801 N N . ALA A 1 175 ? 40.548 62.300 27.940 1.00 7.47 170 ALA A N 1
ATOM 2802 C CA . ALA A 1 175 ? 41.034 63.619 28.307 1.00 7.69 170 ALA A CA 1
ATOM 2803 C C . ALA A 1 175 ? 42.514 63.760 27.977 1.00 8.05 170 ALA A C 1
ATOM 2804 O O . ALA A 1 175 ? 43.270 62.785 27.971 1.00 8.76 170 ALA A O 1
ATOM 2811 N N . GLN A 1 176 ? 42.924 64.994 27.705 1.00 8.28 171 GLN A N 1
ATOM 2812 C CA . GLN A 1 176 ? 44.336 65.346 27.673 1.00 8.91 171 GLN A CA 1
ATOM 2813 C C . GLN A 1 176 ? 44.769 65.633 29.103 1.00 8.33 171 GLN A C 1
ATOM 2814 O O . GLN A 1 176 ? 44.253 66.561 29.733 1.00 9.32 171 GLN A O 1
ATOM 2828 N N . VAL A 1 177 ? 45.699 64.845 29.629 1.00 8.32 172 VAL A N 1
ATOM 2829 C CA . VAL A 1 177 ? 46.075 64.934 31.033 1.00 8.03 172 VAL A CA 1
ATOM 2830 C C . VAL A 1 177 ? 47.457 65.562 31.152 1.00 7.91 172 VAL A C 1
ATOM 2831 O O . VAL A 1 177 ? 48.410 65.136 30.485 1.00 9.36 172 VAL A O 1
ATOM 2844 N N . VAL A 1 178 ? 47.567 66.566 32.019 1.00 8.39 173 VAL A N 1
ATOM 2845 C CA . VAL A 1 178 ? 48.852 67.148 32.383 1.00 8.41 173 VAL A CA 1
ATOM 2846 C C . VAL A 1 178 ? 49.038 66.954 33.883 1.00 8.15 173 VAL A C 1
ATOM 2847 O O . VAL A 1 178 ? 48.075 66.779 34.634 1.00 8.35 173 VAL A O 1
ATOM 2860 N N . GLY A 1 179 ? 50.298 66.955 34.316 1.00 8.31 174 GLY A N 1
ATOM 2861 C CA . GLY A 1 179 ? 50.604 66.712 35.707 1.00 8.58 174 GLY A CA 1
ATOM 2862 C C . GLY A 1 179 ? 51.682 67.640 36.224 1.00 9.53 174 GLY A C 1
ATOM 2863 O O . GLY A 1 179 ? 52.496 68.170 35.477 1.00 10.45 174 GLY A O 1
ATOM 2867 N N . PHE A 1 180 ? 51.666 67.823 37.536 1.00 9.84 175 PHE A N 1
ATOM 2868 C CA . PHE A 1 180 ? 52.732 68.518 38.231 1.00 11.21 175 PHE A CA 1
ATOM 2869 C C . PHE A 1 180 ? 53.079 67.727 39.482 1.00 10.26 175 PHE A C 1
ATOM 2870 O O . PHE A 1 180 ? 52.187 67.272 40.203 1.00 11.45 175 PHE A O 1
ATOM 2887 N N . ASP A 1 181 ? 54.369 67.589 39.753 1.00 10.35 176 ASP A N 1
ATOM 2888 C CA . ASP A 1 181 ? 54.839 66.988 40.995 1.00 12.51 176 ASP A CA 1
ATOM 2889 C C . ASP A 1 181 ? 56.236 67.510 41.242 1.00 14.57 176 ASP A C 1
ATOM 2890 O O . ASP A 1 181 ? 56.968 67.771 40.285 1.00 13.61 176 ASP A O 1
ATOM 2899 N N . PRO A 1 182 ? 56.630 67.693 42.509 1.00 16.64 177 PRO A N 1
ATOM 2900 C CA . PRO A 1 182 ? 58.028 68.080 42.792 1.00 17.42 177 PRO A CA 1
ATOM 2901 C C . PRO A 1 182 ? 59.050 67.042 42.367 1.00 17.16 177 PRO A C 1
ATOM 2902 O O . PRO A 1 182 ? 60.236 67.382 42.221 1.00 18.58 177 PRO A O 1
ATOM 2913 N N A TYR A 1 183 ? 58.646 65.768 42.238 0.49 17.21 178 TYR A N 1
ATOM 2914 N N B TYR A 1 183 ? 58.642 65.813 42.105 0.51 17.14 178 TYR A N 1
ATOM 2915 C CA A TYR A 1 183 ? 59.514 64.692 41.762 0.49 16.73 178 TYR A CA 1
ATOM 2916 C CA B TYR A 1 183 ? 59.573 64.757 41.716 0.51 17.21 178 TYR A CA 1
ATOM 2917 C C A TYR A 1 183 ? 58.800 63.951 40.635 0.49 15.84 178 TYR A C 1
ATOM 2918 C C B TYR A 1 183 ? 58.940 63.910 40.625 0.51 15.89 178 TYR A C 1
ATOM 2919 O O A TYR A 1 183 ? 58.162 62.913 40.869 0.49 16.39 178 TYR A O 1
ATOM 2920 O O B TYR A 1 183 ? 58.511 62.774 40.857 0.51 15.94 178 TYR A O 1
ATOM 2955 N N . PRO A 1 184 ? 58.881 64.443 39.403 1.00 14.78 179 PRO A N 1
ATOM 2956 C CA . PRO A 1 184 ? 58.263 63.709 38.293 1.00 13.29 179 PRO A CA 1
ATOM 2957 C C . PRO A 1 184 ? 58.857 62.317 38.155 1.00 14.29 179 PRO A C 1
ATOM 2958 O O . PRO A 1 184 ? 60.032 62.096 38.441 1.00 16.20 179 PRO A O 1
ATOM 2969 N N . ASN A 1 185 ? 58.032 61.367 37.717 1.00 14.18 180 ASN A N 1
ATOM 2970 C CA . ASN A 1 185 ? 58.493 60.003 37.515 1.00 14.64 180 ASN A CA 1
ATOM 2971 C C . ASN A 1 185 ? 58.092 59.507 36.133 1.00 15.50 180 ASN A C 1
ATOM 2972 O O . ASN A 1 185 ? 57.164 60.021 35.499 1.00 16.06 180 ASN A O 1
ATOM 2983 N N . ASP A 1 186 ? 58.831 58.501 35.662 1.00 16.40 181 ASP A N 1
ATOM 2984 C CA . ASP A 1 186 ? 58.636 58.021 34.300 1.00 17.67 181 ASP A CA 1
ATOM 2985 C C . ASP A 1 186 ? 57.332 57.259 34.143 1.00 16.95 181 ASP A C 1
ATOM 2986 O O . ASP A 1 186 ? 56.729 57.291 33.067 1.00 18.35 181 ASP A O 1
ATOM 2995 N N . ALA A 1 187 ? 56.889 56.555 35.182 1.00 16.24 182 ALA A N 1
ATOM 2996 C CA . ALA A 1 187 ? 55.672 55.765 35.051 1.00 16.44 182 ALA A CA 1
ATOM 2997 C C . ALA A 1 187 ? 54.475 56.651 34.729 1.00 14.97 182 ALA A C 1
ATOM 2998 O O . ALA A 1 187 ? 53.619 56.279 33.918 1.00 15.84 182 ALA A O 1
ATOM 3005 N N . ALA A 1 188 ? 54.400 57.829 35.355 1.00 13.22 183 ALA A N 1
ATOM 3006 C CA . ALA A 1 188 ? 53.252 58.704 35.143 1.00 11.77 183 ALA A CA 1
ATOM 3007 C C . ALA A 1 188 ? 53.168 59.205 33.706 1.00 11.34 183 ALA A C 1
ATOM 3008 O O . ALA A 1 188 ? 52.075 59.531 33.226 1.00 11.84 183 ALA A O 1
ATOM 3015 N N . LYS A 1 189 ? 54.301 59.261 33.000 1.00 11.89 184 LYS A N 1
ATOM 3016 C CA . LYS A 1 189 ? 54.310 59.736 31.623 1.00 11.90 184 LYS A CA 1
ATOM 3017 C C . LYS A 1 189 ? 53.541 58.828 30.674 1.00 12.31 184 LYS A C 1
ATOM 3018 O O . LYS A 1 189 ? 53.266 59.243 29.545 1.00 13.69 184 LYS A O 1
ATOM 3037 N N . GLU A 1 190 ? 53.172 57.618 31.100 1.00 12.48 185 GLU A N 1
ATOM 3038 C CA . GLU A 1 190 ? 52.286 56.804 30.279 1.00 13.36 185 GLU A CA 1
ATOM 3039 C C . GLU A 1 190 ? 50.930 57.471 30.102 1.00 13.27 185 GLU A C 1
ATOM 3040 O O . GLU A 1 190 ? 50.270 57.270 29.078 1.00 14.76 185 GLU A O 1
ATOM 3052 N N . TRP A 1 191 ? 50.505 58.273 31.074 1.00 12.13 186 TRP A N 1
ATOM 3053 C CA . TRP A 1 191 ? 49.152 58.803 31.101 1.00 12.53 186 TRP A CA 1
ATOM 3054 C C . TRP A 1 191 ? 49.070 60.319 31.018 1.00 11.37 186 TRP A C 1
ATOM 3055 O O . TRP A 1 191 ? 48.000 60.832 30.675 1.00 12.39 186 TRP A O 1
ATOM 3076 N N . LEU A 1 192 ? 50.160 61.047 31.275 1.00 10.93 187 LEU A N 1
ATOM 3077 C CA . LEU A 1 192 ? 50.109 62.500 31.317 1.00 10.57 187 LEU A CA 1
ATOM 3078 C C . LEU A 1 192 ? 51.424 63.097 30.835 1.00 11.09 187 LEU A C 1
ATOM 3079 O O . LEU A 1 192 ? 52.437 62.409 30.688 1.00 12.09 187 LEU A O 1
ATOM 3095 N N . THR A 1 193 ? 51.383 64.405 30.593 1.00 11.48 188 THR A N 1
ATOM 3096 C CA . THR A 1 193 ? 52.557 65.211 30.293 1.00 11.33 188 THR A CA 1
ATOM 3097 C C . THR A 1 193 ? 52.823 66.133 31.471 1.00 10.31 188 THR A C 1
ATOM 3098 O O . THR A 1 193 ? 51.917 66.840 31.927 1.00 10.99 188 THR A O 1
ATOM 3109 N N . TYR A 1 194 ? 54.060 66.135 31.957 1.00 10.84 189 TYR A N 1
ATOM 3110 C CA . TYR A 1 194 ? 54.407 67.039 33.038 1.00 11.62 189 TYR A CA 1
ATOM 3111 C C . TYR A 1 194 ? 54.533 68.464 32.524 1.00 11.81 189 TYR A C 1
ATOM 3112 O O . TYR A 1 194 ? 55.097 68.713 31.455 1.00 13.97 189 TYR A O 1
ATOM 3130 N N . VAL A 1 195 ? 53.987 69.401 33.299 1.00 11.58 190 VAL A N 1
ATOM 3131 C CA . VAL A 1 195 ? 54.011 70.821 32.989 1.00 11.21 190 VAL A CA 1
ATOM 3132 C C . VAL A 1 195 ? 54.314 71.597 34.266 1.00 11.60 190 VAL A C 1
ATOM 3133 O O . VAL A 1 195 ? 54.304 71.053 35.373 1.00 12.63 190 VAL A O 1
ATOM 3146 N N . SER A 1 196 ? 54.590 72.886 34.097 1.00 11.64 191 SER A N 1
ATOM 3147 C CA . SER A 1 196 ? 54.790 73.764 35.236 1.00 11.60 191 SER A CA 1
ATOM 3148 C C . SER A 1 196 ? 53.482 73.967 36.002 1.00 11.31 191 SER A C 1
ATOM 3149 O O . SER A 1 196 ? 52.378 73.768 35.488 1.00 11.07 191 SER A O 1
ATOM 3157 N N . MET A 1 197 ? 53.622 74.404 37.253 1.00 12.75 192 MET A N 1
ATOM 3158 C CA . MET A 1 197 ? 52.448 74.738 38.052 1.00 13.92 192 MET A CA 1
ATOM 3159 C C . MET A 1 197 ? 51.610 75.799 37.352 1.00 13.17 192 MET A C 1
ATOM 3160 O O . MET A 1 197 ? 50.383 75.679 37.250 1.00 13.09 192 MET A O 1
ATOM 3174 N N . ASP A 1 198 ? 52.266 76.848 36.853 1.00 13.65 193 ASP A N 1
ATOM 3175 C CA . ASP A 1 198 ? 51.549 77.912 36.164 1.00 14.35 193 ASP A CA 1
ATOM 3176 C C . ASP A 1 198 ? 50.753 77.365 34.984 1.00 12.91 193 ASP A C 1
ATOM 3177 O O . ASP A 1 198 ? 49.598 77.751 34.771 1.00 12.65 193 ASP A O 1
ATOM 3186 N N . GLU A 1 199 ? 51.368 76.492 34.178 1.00 12.09 194 GLU A N 1
ATOM 3187 C CA . GLU A 1 199 ? 50.661 75.951 33.022 1.00 11.59 194 GLU A CA 1
ATOM 3188 C C . GLU A 1 199 ? 49.472 75.094 33.459 1.00 10.31 194 GLU A C 1
ATOM 3189 O O . GLU A 1 199 ? 48.364 75.212 32.917 1.00 10.36 194 GLU A O 1
ATOM 3201 N N . LEU A 1 200 ? 49.685 74.208 34.437 1.00 9.85 195 LEU A N 1
ATOM 3202 C CA . LEU A 1 200 ? 48.591 73.360 34.896 1.00 9.80 195 LEU A CA 1
ATOM 3203 C C . LEU A 1 200 ? 47.430 74.206 35.401 1.00 9.07 195 LEU A C 1
ATOM 3204 O O . LEU A 1 200 ? 46.273 73.981 35.025 1.00 8.91 195 LEU A O 1
ATOM 3220 N N . LEU A 1 201 ? 47.720 75.201 36.241 1.00 9.10 196 LEU A N 1
ATOM 3221 C CA . LEU A 1 201 ? 46.646 76.001 36.814 1.00 10.50 196 LEU A CA 1
ATOM 3222 C C . LEU A 1 201 ? 45.897 76.782 35.743 1.00 11.00 196 LEU A C 1
ATOM 3223 O O . LEU A 1 201 ? 44.663 76.837 35.757 1.00 11.67 196 LEU A O 1
ATOM 3239 N N . SER A 1 202 ? 46.617 77.391 34.802 1.00 11.37 197 SER A N 1
ATOM 3240 C CA . SER A 1 202 ? 45.968 78.330 33.894 1.00 12.36 197 SER A CA 1
ATOM 3241 C C . SER A 1 202 ? 45.278 77.664 32.708 1.00 12.62 197 SER A C 1
ATOM 3242 O O . SER A 1 202 ? 44.468 78.325 32.048 1.00 14.72 197 SER A O 1
ATOM 3250 N N . THR A 1 203 ? 45.548 76.381 32.430 1.00 10.70 198 THR A N 1
ATOM 3251 C CA . THR A 1 203 ? 45.012 75.742 31.236 1.00 10.32 198 THR A CA 1
ATOM 3252 C C . THR A 1 203 ? 44.067 74.574 31.497 1.00 10.02 198 THR A C 1
ATOM 3253 O O . THR A 1 203 ? 43.459 74.079 30.540 1.00 11.61 198 THR A O 1
ATOM 3264 N N . SER A 1 204 ? 43.923 74.109 32.737 1.00 8.55 199 SER A N 1
ATOM 3265 C CA . SER A 1 204 ? 43.120 72.924 32.995 1.00 7.96 199 SER A CA 1
ATOM 3266 C C . SER A 1 204 ? 41.636 73.262 33.106 1.00 7.45 199 SER A C 1
ATOM 3267 O O . SER A 1 204 ? 41.248 74.231 33.759 1.00 8.98 199 SER A O 1
ATOM 3275 N N . ASP A 1 205 ? 40.803 72.432 32.478 1.00 7.54 200 ASP A N 1
ATOM 3276 C CA . ASP A 1 205 ? 39.356 72.534 32.649 1.00 7.17 200 ASP A CA 1
ATOM 3277 C C . ASP A 1 205 ? 38.894 71.878 33.941 1.00 7.06 200 ASP A C 1
ATOM 3278 O O . ASP A 1 205 ? 37.887 72.294 34.525 1.00 7.91 200 ASP A O 1
ATOM 3287 N N . VAL A 1 206 ? 39.595 70.830 34.364 1.00 6.44 201 VAL A N 1
ATOM 3288 C CA . VAL A 1 206 ? 39.337 70.114 35.603 1.00 7.00 201 VAL A CA 1
ATOM 3289 C C . VAL A 1 206 ? 40.686 69.952 36.277 1.00 6.13 201 VAL A C 1
ATOM 3290 O O . VAL A 1 206 ? 41.661 69.583 35.615 1.00 6.95 201 VAL A O 1
ATOM 3303 N N . ILE A 1 207 ? 40.748 70.226 37.577 1.00 6.24 202 ILE A N 1
ATOM 3304 C CA . ILE A 1 207 ? 41.955 70.013 38.369 1.00 6.19 202 ILE A CA 1
ATOM 3305 C C . ILE A 1 207 ? 41.611 69.026 39.468 1.00 5.23 202 ILE A C 1
ATOM 3306 O O . ILE A 1 207 ? 40.625 69.222 40.185 1.00 6.42 202 ILE A O 1
ATOM 3322 N N . SER A 1 208 ? 42.419 67.975 39.602 1.00 5.51 203 SER A N 1
ATOM 3323 C CA . SER A 1 208 ? 42.208 66.940 40.606 1.00 5.84 203 SER A CA 1
ATOM 3324 C C . SER A 1 208 ? 43.461 66.810 41.458 1.00 5.29 203 SER A C 1
ATOM 3325 O O . SER A 1 208 ? 44.568 66.664 40.927 1.00 6.27 203 SER A O 1
ATOM 3333 N N . LEU A 1 209 ? 43.277 66.885 42.777 1.00 6.02 204 LEU A N 1
ATOM 3334 C CA . LEU A 1 209 ? 44.382 66.925 43.725 1.00 5.96 204 LEU A CA 1
ATOM 3335 C C . LEU A 1 209 ? 44.711 65.540 44.267 1.00 6.33 204 LEU A C 1
ATOM 3336 O O . LEU A 1 209 ? 43.825 64.801 44.705 1.00 6.73 204 LEU A O 1
ATOM 3352 N N . HIS A 1 210 ? 46.010 65.214 44.263 1.00 6.87 205 HIS A N 1
ATOM 3353 C CA . HIS A 1 210 ? 46.496 63.889 44.623 1.00 7.05 205 HIS A CA 1
ATOM 3354 C C . HIS A 1 210 ? 47.839 63.994 45.324 1.00 9.04 205 HIS A C 1
ATOM 3355 O O . HIS A 1 210 ? 48.702 63.127 45.151 1.00 10.40 205 HIS A O 1
ATOM 3369 N N A MET A 1 211 ? 48.048 65.061 46.099 0.42 9.90 206 MET A N 1
ATOM 3370 N N B MET A 1 211 ? 48.026 65.036 46.105 0.58 9.42 206 MET A N 1
ATOM 3371 C CA A MET A 1 211 ? 49.305 65.310 46.796 0.42 11.61 206 MET A CA 1
ATOM 3372 C CA B MET A 1 211 ? 49.300 65.193 46.783 0.58 10.87 206 MET A CA 1
ATOM 3373 C C A MET A 1 211 ? 49.240 64.760 48.223 0.42 13.90 206 MET A C 1
ATOM 3374 C C B MET A 1 211 ? 49.227 64.729 48.225 0.58 13.14 206 MET A C 1
ATOM 3375 O O A MET A 1 211 ? 48.231 64.941 48.909 0.42 15.35 206 MET A O 1
ATOM 3376 O O B MET A 1 211 ? 48.226 64.961 48.902 0.58 14.74 206 MET A O 1
ATOM 3403 N N . PRO A 1 212 ? 50.289 64.107 48.728 1.00 16.71 207 PRO A N 1
ATOM 3404 C CA . PRO A 1 212 ? 50.334 63.779 50.158 1.00 19.25 207 PRO A CA 1
ATOM 3405 C C . PRO A 1 212 ? 50.568 65.037 50.976 1.00 18.83 207 PRO A C 1
ATOM 3406 O O . PRO A 1 212 ? 50.859 66.116 50.452 1.00 18.15 207 PRO A O 1
ATOM 3417 N N . ALA A 1 213 ? 50.436 64.884 52.291 1.00 21.44 208 ALA A N 1
ATOM 3418 C CA . ALA A 1 213 ? 50.562 66.001 53.218 1.00 23.59 208 ALA A CA 1
ATOM 3419 C C . ALA A 1 213 ? 52.039 66.278 53.460 1.00 22.97 208 ALA A C 1
ATOM 3420 O O . ALA A 1 213 ? 52.740 65.471 54.081 1.00 24.74 208 ALA A O 1
ATOM 3427 N N . THR A 1 214 ? 52.515 67.414 52.960 1.00 18.97 209 THR A N 1
ATOM 3428 C CA . THR A 1 214 ? 53.862 67.862 53.238 1.00 17.56 209 THR A CA 1
ATOM 3429 C C . THR A 1 214 ? 53.830 69.366 53.448 1.00 15.73 209 THR A C 1
ATOM 3430 O O . THR A 1 214 ? 52.832 70.039 53.166 1.00 15.72 209 THR A O 1
ATOM 3441 N N . LYS A 1 215 ? 54.971 69.898 53.881 1.00 14.72 210 LYS A N 1
ATOM 3442 C CA . LYS A 1 215 ? 55.096 71.341 54.011 1.00 13.84 210 LYS A CA 1
ATOM 3443 C C . LYS A 1 215 ? 54.809 72.032 52.691 1.00 13.48 210 LYS A C 1
ATOM 3444 O O . LYS A 1 215 ? 54.344 73.179 52.678 1.00 16.78 210 LYS A O 1
ATOM 3463 N N . ASP A 1 216 ? 55.061 71.350 51.578 1.00 10.30 211 ASP A N 1
ATOM 3464 C CA . ASP A 1 216 ? 54.956 71.963 50.260 1.00 11.18 211 ASP A CA 1
ATOM 3465 C C . ASP A 1 216 ? 53.620 71.747 49.581 1.00 12.08 211 ASP A C 1
ATOM 3466 O O . ASP A 1 216 ? 53.332 72.443 48.606 1.00 16.46 211 ASP A O 1
ATOM 3475 N N . SER A 1 217 ? 52.778 70.851 50.074 1.00 8.87 212 SER A N 1
ATOM 3476 C CA . SER A 1 217 ? 51.423 70.748 49.565 1.00 8.48 212 SER A CA 1
ATOM 3477 C C . SER A 1 217 ? 50.434 71.533 50.411 1.00 8.02 212 SER A C 1
ATOM 3478 O O . SER A 1 217 ? 49.294 71.738 49.980 1.00 8.66 212 SER A O 1
ATOM 3486 N N . HIS A 1 218 ? 50.850 71.985 51.589 1.00 8.46 213 HIS A N 1
ATOM 3487 C CA . HIS A 1 218 ? 49.964 72.702 52.485 1.00 8.75 213 HIS A CA 1
ATOM 3488 C C . HIS A 1 218 ? 49.429 73.970 51.827 1.00 7.94 213 HIS A C 1
ATOM 3489 O O . HIS A 1 218 ? 50.193 74.850 51.422 1.00 9.48 213 HIS A O 1
ATOM 3503 N N . HIS A 1 219 ? 48.108 74.068 51.738 1.00 7.01 214 HIS A N 1
ATOM 3504 C CA . HIS A 1 219 ? 47.450 75.230 51.150 1.00 8.13 214 HIS A CA 1
ATOM 3505 C C . HIS A 1 219 ? 48.011 75.568 49.770 1.00 7.61 214 HIS A C 1
ATOM 3506 O O . HIS A 1 219 ? 48.135 76.731 49.388 1.00 9.44 214 HIS A O 1
ATOM 3520 N N . LEU A 1 220 ? 48.311 74.528 48.993 1.00 7.47 215 LEU A N 1
ATOM 3521 C CA . LEU A 1 220 ? 48.743 74.729 47.618 1.00 8.21 215 LEU A CA 1
ATOM 3522 C C . LEU A 1 220 ? 47.670 75.441 46.814 1.00 8.29 215 LEU A C 1
ATOM 3523 O O . LEU A 1 220 ? 47.971 76.274 45.945 1.00 9.70 215 LEU A O 1
ATOM 3539 N N . ILE A 1 221 ? 46.416 75.084 47.058 1.00 8.01 216 ILE A N 1
ATOM 3540 C CA . ILE A 1 221 ? 45.261 75.739 46.457 1.00 7.48 216 ILE A CA 1
ATOM 3541 C C . ILE A 1 221 ? 44.825 76.837 47.423 1.00 7.34 216 ILE A C 1
ATOM 3542 O O . ILE A 1 221 ? 44.366 76.563 48.534 1.00 8.01 216 ILE A O 1
ATOM 3558 N N . ASN A 1 222 ? 45.005 78.085 47.011 1.00 7.83 217 ASN A N 1
ATOM 3559 C CA . ASN A 1 222 ? 44.808 79.243 47.875 1.00 9.00 217 ASN A CA 1
ATOM 3560 C C . ASN A 1 222 ? 44.325 80.382 46.989 1.00 9.43 217 ASN A C 1
ATOM 3561 O O . ASN A 1 222 ? 44.132 80.209 45.787 1.00 9.45 217 ASN A O 1
ATOM 3572 N N . ALA A 1 223 ? 44.130 81.561 47.574 1.00 8.86 218 ALA A N 1
ATOM 3573 C CA . ALA A 1 223 ? 43.547 82.640 46.782 1.00 9.87 218 ALA A CA 1
ATOM 3574 C C . ALA A 1 223 ? 44.400 82.954 45.558 1.00 10.44 218 ALA A C 1
ATOM 3575 O O . ALA A 1 223 ? 43.870 83.234 44.478 1.00 10.87 218 ALA A O 1
ATOM 3582 N N . LYS A 1 224 ? 45.723 82.908 45.707 1.00 10.41 219 LYS A N 1
ATOM 3583 C CA . LYS A 1 224 ? 46.611 83.254 44.603 1.00 11.16 219 LYS A CA 1
ATOM 3584 C C . LYS A 1 224 ? 46.564 82.206 43.498 1.00 9.87 219 LYS A C 1
ATOM 3585 O O . LYS A 1 224 ? 46.437 82.545 42.317 1.00 11.00 219 LYS A O 1
ATOM 3604 N N . THR A 1 225 ? 46.654 80.926 43.855 1.00 9.38 220 THR A N 1
ATOM 3605 C CA . THR A 1 225 ? 46.657 79.902 42.816 1.00 8.36 220 THR A CA 1
ATOM 3606 C C . THR A 1 225 ? 45.275 79.729 42.193 1.00 9.08 220 THR A C 1
ATOM 3607 O O . THR A 1 225 ? 45.178 79.438 40.997 1.00 9.71 220 THR A O 1
ATOM 3618 N N . ILE A 1 226 ? 44.201 79.911 42.966 1.00 8.55 221 ILE A N 1
ATOM 3619 C CA . ILE A 1 226 ? 42.867 79.885 42.372 1.00 8.11 221 ILE A CA 1
ATOM 3620 C C . ILE A 1 226 ? 42.723 81.005 41.350 1.00 8.62 221 ILE A C 1
ATOM 3621 O O . ILE A 1 226 ? 42.121 80.819 40.284 1.00 9.40 221 ILE A O 1
ATOM 3637 N N . ALA A 1 227 ? 43.262 82.193 41.659 1.00 9.76 222 ALA A N 1
ATOM 3638 C CA . ALA A 1 227 ? 43.146 83.314 40.732 1.00 11.03 222 ALA A CA 1
ATOM 3639 C C . ALA A 1 227 ? 43.802 83.012 39.390 1.00 11.36 222 ALA A C 1
ATOM 3640 O O . ALA A 1 227 ? 43.413 83.592 38.369 1.00 13.66 222 ALA A O 1
ATOM 3647 N N . GLN A 1 228 ? 44.798 82.112 39.376 1.00 10.15 223 GLN A N 1
ATOM 3648 C CA . GLN A 1 228 ? 45.457 81.727 38.137 1.00 9.48 223 GLN A CA 1
ATOM 3649 C C . GLN A 1 228 ? 44.641 80.754 37.291 1.00 9.84 223 GLN A C 1
ATOM 3650 O O . GLN A 1 228 ? 44.979 80.538 36.122 1.00 10.88 223 GLN A O 1
ATOM 3664 N N . MET A 1 229 ? 43.606 80.138 37.859 1.00 8.79 224 MET A N 1
ATOM 3665 C CA . MET A 1 229 ? 42.861 79.105 37.157 1.00 8.15 224 MET A CA 1
ATOM 3666 C C . MET A 1 229 ? 41.978 79.712 36.074 1.00 9.18 224 MET A C 1
ATOM 3667 O O . MET A 1 229 ? 41.746 80.923 36.028 1.00 10.90 224 MET A O 1
ATOM 3681 N N . LYS A 1 230 ? 41.506 78.843 35.175 1.00 9.38 225 LYS A N 1
ATOM 3682 C CA . LYS A 1 230 ? 40.512 79.240 34.188 1.00 11.68 225 LYS A CA 1
ATOM 3683 C C . LYS A 1 230 ? 39.204 79.625 34.870 1.00 10.66 225 LYS A C 1
ATOM 3684 O O . LYS A 1 230 ? 38.776 78.985 35.833 1.00 11.79 225 LYS A O 1
ATOM 3703 N N . ASP A 1 231 ? 38.552 80.662 34.360 1.00 10.08 226 ASP A N 1
ATOM 3704 C CA . ASP A 1 231 ? 37.189 80.933 34.786 1.00 10.61 226 ASP A CA 1
ATOM 3705 C C . ASP A 1 231 ? 36.334 79.714 34.480 1.00 10.62 226 ASP A C 1
ATOM 3706 O O . ASP A 1 231 ? 36.363 79.176 33.366 1.00 12.53 226 ASP A O 1
ATOM 3715 N N . GLY A 1 232 ? 35.577 79.265 35.475 1.00 10.04 227 GLY A N 1
ATOM 3716 C CA . GLY A 1 232 ? 34.715 78.120 35.283 1.00 10.46 227 GLY A CA 1
ATOM 3717 C C . GLY A 1 232 ? 35.372 76.776 35.462 1.00 9.46 227 GLY A C 1
ATOM 3718 O O . GLY A 1 232 ? 34.764 75.757 35.116 1.00 9.67 227 GLY A O 1
ATOM 3722 N N . VAL A 1 233 ? 36.598 76.739 35.990 1.00 8.54 228 VAL A N 1
ATOM 3723 C CA . VAL A 1 233 ? 37.261 75.476 36.284 1.00 7.71 228 VAL A CA 1
ATOM 3724 C C . VAL A 1 233 ? 36.434 74.648 37.259 1.00 7.40 228 VAL A C 1
ATOM 3725 O O . VAL A 1 233 ? 35.658 75.176 38.064 1.00 7.61 228 VAL A O 1
ATOM 3738 N N . TYR A 1 234 ? 36.616 73.329 37.191 1.00 6.68 229 TYR A N 1
ATOM 3739 C CA . TYR A 1 234 ? 36.074 72.398 38.171 1.00 6.17 229 TYR A CA 1
ATOM 3740 C C . TYR A 1 234 ? 37.226 71.806 38.974 1.00 7.02 229 TYR A C 1
ATOM 3741 O O . TYR A 1 234 ? 38.264 71.445 38.408 1.00 7.55 229 TYR A O 1
ATOM 3759 N N . LEU A 1 235 ? 37.049 71.704 40.294 1.00 6.13 230 LEU A N 1
ATOM 3760 C CA . LEU A 1 235 ? 38.101 71.244 41.193 1.00 6.07 230 LEU A CA 1
ATOM 3761 C C . LEU A 1 235 ? 37.639 70.019 41.966 1.00 5.72 230 LEU A C 1
ATOM 3762 O O . LEU A 1 235 ? 36.548 70.026 42.534 1.00 6.61 230 LEU A O 1
ATOM 3778 N N . VAL A 1 236 ? 38.496 68.996 42.035 1.00 5.34 231 VAL A N 1
ATOM 3779 C CA . VAL A 1 236 ? 38.224 67.767 42.780 1.00 5.08 231 VAL A CA 1
ATOM 3780 C C . VAL A 1 236 ? 39.331 67.580 43.807 1.00 5.19 231 VAL A C 1
ATOM 3781 O O . VAL A 1 236 ? 40.518 67.659 43.460 1.00 5.78 231 VAL A O 1
ATOM 3794 N N . ASN A 1 237 ? 38.948 67.326 45.066 1.00 5.46 232 ASN A N 1
ATOM 3795 C CA . ASN A 1 237 ? 39.920 66.992 46.106 1.00 5.38 232 ASN A CA 1
ATOM 3796 C C . ASN A 1 237 ? 39.581 65.671 46.793 1.00 5.92 232 ASN A C 1
ATOM 3797 O O . ASN A 1 237 ? 38.703 65.621 47.661 1.00 6.41 232 ASN A O 1
ATOM 3808 N N . THR A 1 238 ? 40.303 64.618 46.407 1.00 5.83 233 THR A N 1
ATOM 3809 C CA . THR A 1 238 ? 40.307 63.350 47.113 1.00 6.32 233 THR A CA 1
ATOM 3810 C C . THR A 1 238 ? 41.558 63.169 47.952 1.00 6.45 233 THR A C 1
ATOM 3811 O O . THR A 1 238 ? 41.720 62.108 48.561 1.00 8.46 233 THR A O 1
ATOM 3822 N N . ALA A 1 239 ? 42.471 64.148 47.941 1.00 6.54 234 ALA A N 1
ATOM 3823 C CA . ALA A 1 239 ? 43.648 64.154 48.799 1.00 7.18 234 ALA A CA 1
ATOM 3824 C C . ALA A 1 239 ? 43.236 64.659 50.177 1.00 9.27 234 ALA A C 1
ATOM 3825 O O . ALA A 1 239 ? 42.049 64.800 50.481 1.00 11.81 234 ALA A O 1
ATOM 3832 N N . ARG A 1 240 ? 44.201 64.934 51.044 1.00 10.43 235 ARG A N 1
ATOM 3833 C CA . ARG A 1 240 ? 43.825 65.451 52.346 1.00 12.95 235 ARG A CA 1
ATOM 3834 C C . ARG A 1 240 ? 43.353 66.904 52.227 1.00 9.24 235 ARG A C 1
ATOM 3835 O O . ARG A 1 240 ? 43.680 67.638 51.286 1.00 8.70 235 ARG A O 1
ATOM 3856 N N . GLY A 1 241 ? 42.575 67.320 53.217 1.00 7.66 236 GLY A N 1
ATOM 3857 C CA . GLY A 1 241 ? 41.965 68.630 53.150 1.00 6.95 236 GLY A CA 1
ATOM 3858 C C . GLY A 1 241 ? 42.955 69.771 53.241 1.00 6.65 236 GLY A C 1
ATOM 3859 O O . GLY A 1 241 ? 42.687 70.872 52.758 1.00 7.14 236 GLY A O 1
ATOM 3863 N N . ALA A 1 242 ? 44.107 69.537 53.870 1.00 6.87 237 ALA A N 1
ATOM 3864 C CA . ALA A 1 242 ? 45.066 70.619 54.070 1.00 6.66 237 ALA A CA 1
ATOM 3865 C C . ALA A 1 242 ? 45.658 71.148 52.768 1.00 6.36 237 ALA A C 1
ATOM 3866 O O . ALA A 1 242 ? 46.300 72.199 52.790 1.00 8.28 237 ALA A O 1
ATOM 3873 N N A VAL A 1 243 ? 45.465 70.455 51.643 0.57 6.50 238 VAL A N 1
ATOM 3874 N N B VAL A 1 243 ? 45.480 70.462 51.637 0.43 6.88 238 VAL A N 1
ATOM 3875 C CA A VAL A 1 243 ? 45.960 70.960 50.368 0.57 6.63 238 VAL A CA 1
ATOM 3876 C CA B VAL A 1 243 ? 45.991 71.005 50.383 0.43 7.57 238 VAL A CA 1
ATOM 3877 C C A VAL A 1 243 ? 45.202 72.206 49.918 0.57 6.65 238 VAL A C 1
ATOM 3878 C C B VAL A 1 243 ? 45.198 72.214 49.905 0.43 7.13 238 VAL A C 1
ATOM 3879 O O A VAL A 1 243 ? 45.712 72.960 49.078 0.57 7.47 238 VAL A O 1
ATOM 3880 O O B VAL A 1 243 ? 45.670 72.937 49.017 0.43 7.80 238 VAL A O 1
ATOM 3905 N N . ILE A 1 244 ? 44.014 72.460 50.471 1.00 6.69 239 ILE A N 1
ATOM 3906 C CA . ILE A 1 244 ? 43.181 73.606 50.113 1.00 7.31 239 ILE A CA 1
ATOM 3907 C C . ILE A 1 244 ? 43.013 74.537 51.314 1.00 6.98 239 ILE A C 1
ATOM 3908 O O . ILE A 1 244 ? 42.632 74.094 52.405 1.00 8.02 239 ILE A O 1
ATOM 3924 N N . ASP A 1 245 ? 43.244 75.835 51.088 1.00 7.11 240 ASP A N 1
ATOM 3925 C CA . ASP A 1 245 ? 42.836 76.904 52.010 1.00 8.62 240 ASP A CA 1
ATOM 3926 C C . ASP A 1 245 ? 41.329 77.078 51.831 1.00 7.36 240 ASP A C 1
ATOM 3927 O O . ASP A 1 245 ? 40.867 77.704 50.874 1.00 9.11 240 ASP A O 1
ATOM 3936 N N . SER A 1 246 ? 40.551 76.501 52.747 1.00 6.97 241 SER A N 1
ATOM 3937 C CA . SER A 1 246 ? 39.125 76.298 52.495 1.00 7.23 241 SER A CA 1
ATOM 3938 C C . SER A 1 246 ? 38.368 77.601 52.257 1.00 7.69 241 SER A C 1
ATOM 3939 O O . SER A 1 246 ? 37.483 77.653 51.395 1.00 8.09 241 SER A O 1
ATOM 3947 N N . GLN A 1 247 ? 38.662 78.652 53.028 1.00 7.70 242 GLN A N 1
ATOM 3948 C CA . GLN A 1 247 ? 37.925 79.899 52.852 1.00 8.59 242 GLN A CA 1
ATOM 3949 C C . GLN A 1 247 ? 38.175 80.490 51.471 1.00 8.59 242 GLN A C 1
ATOM 3950 O O . GLN A 1 247 ? 37.272 81.081 50.869 1.00 9.47 242 GLN A O 1
ATOM 3964 N N . ALA A 1 248 ? 39.403 80.366 50.961 1.00 8.52 243 ALA A N 1
ATOM 3965 C CA . ALA A 1 248 ? 39.686 80.857 49.619 1.00 8.67 243 ALA A CA 1
ATOM 3966 C C . ALA A 1 248 ? 38.841 80.121 48.590 1.00 8.21 243 ALA A C 1
ATOM 3967 O O . ALA A 1 248 ? 38.334 80.729 47.638 1.00 9.53 243 ALA A O 1
ATOM 3974 N N . LEU A 1 249 ? 38.676 78.810 48.764 1.00 7.98 244 LEU A N 1
ATOM 3975 C CA . LEU A 1 249 ? 37.809 78.052 47.871 1.00 7.93 244 LEU A CA 1
ATOM 3976 C C . LEU A 1 249 ? 36.363 78.532 47.971 1.00 8.40 244 LEU A C 1
ATOM 3977 O O . LEU A 1 249 ? 35.702 78.766 46.951 1.00 8.55 244 LEU A O 1
ATOM 3993 N N . LEU A 1 250 ? 35.851 78.690 49.195 1.00 7.97 245 LEU A N 1
ATOM 3994 C CA . LEU A 1 250 ? 34.483 79.175 49.353 1.00 9.16 245 LEU A CA 1
ATOM 3995 C C . LEU A 1 250 ? 34.293 80.514 48.649 1.00 8.65 245 LEU A C 1
ATOM 3996 O O . LEU A 1 250 ? 33.302 80.717 47.933 1.00 8.71 245 LEU A O 1
ATOM 4012 N N . ASP A 1 251 ? 35.225 81.453 48.862 1.00 8.42 246 ASP A N 1
ATOM 4013 C CA . ASP A 1 251 ? 35.121 82.762 48.228 1.00 10.17 246 ASP A CA 1
ATOM 4014 C C . ASP A 1 251 ? 35.061 82.625 46.711 1.00 9.75 246 ASP A C 1
ATOM 4015 O O . ASP A 1 251 ? 34.272 83.305 46.042 1.00 10.61 246 ASP A O 1
ATOM 4024 N N A SER A 1 252 ? 35.898 81.748 46.151 0.69 9.41 247 SER A N 1
ATOM 4025 N N B SER A 1 252 ? 35.885 81.746 46.146 0.31 9.59 247 SER A N 1
ATOM 4026 C CA A SER A 1 252 ? 35.970 81.596 44.702 0.69 9.50 247 SER A CA 1
ATOM 4027 C CA B SER A 1 252 ? 35.947 81.629 44.693 0.31 9.51 247 SER A CA 1
ATOM 4028 C C A SER A 1 252 ? 34.716 80.938 44.140 0.69 9.32 247 SER A C 1
ATOM 4029 C C B SER A 1 252 ? 34.725 80.918 44.125 0.31 9.49 247 SER A C 1
ATOM 4030 O O A SER A 1 252 ? 34.319 81.237 43.006 0.69 10.55 247 SER A O 1
ATOM 4031 O O B SER A 1 252 ? 34.358 81.158 42.967 0.31 10.17 247 SER A O 1
ATOM 4046 N N . LEU A 1 253 ? 34.092 80.038 44.906 1.00 9.31 248 LEU A N 1
ATOM 4047 C CA . LEU A 1 253 ? 32.820 79.460 44.482 1.00 9.41 248 LEU A CA 1
ATOM 4048 C C . LEU A 1 253 ? 31.711 80.500 44.546 1.00 10.78 248 LEU A C 1
ATOM 4049 O O . LEU A 1 253 ? 30.883 80.598 43.634 1.00 11.47 248 LEU A O 1
ATOM 4065 N N . ASP A 1 254 ? 31.697 81.301 45.613 1.00 11.27 249 ASP A N 1
ATOM 4066 C CA . ASP A 1 254 ? 30.676 82.329 45.760 1.00 12.86 249 ASP A CA 1
ATOM 4067 C C . ASP A 1 254 ? 30.769 83.362 44.644 1.00 14.78 249 ASP A C 1
ATOM 4068 O O . ASP A 1 254 ? 29.745 83.893 44.196 1.00 16.73 249 ASP A O 1
ATOM 4077 N N . LYS A 1 255 ? 31.989 83.675 44.194 1.00 13.49 250 LYS A N 1
ATOM 4078 C CA . LYS A 1 255 ? 32.181 84.674 43.149 1.00 16.08 250 LYS A CA 1
ATOM 4079 C C . LYS A 1 255 ? 32.003 84.097 41.748 1.00 16.96 250 LYS A C 1
ATOM 4080 O O . LYS A 1 255 ? 31.868 84.863 40.789 1.00 20.47 250 LYS A O 1
ATOM 4099 N N . GLY A 1 256 ? 32.005 82.777 41.607 1.00 15.20 251 GLY A N 1
ATOM 4100 C CA . GLY A 1 256 ? 31.824 82.148 40.316 1.00 15.50 251 GLY A CA 1
ATOM 4101 C C . GLY A 1 256 ? 33.097 81.867 39.553 1.00 15.28 251 GLY A C 1
ATOM 4102 O O . GLY A 1 256 ? 33.021 81.463 38.386 1.00 16.72 251 GLY A O 1
ATOM 4106 N N . LYS A 1 257 ? 34.262 82.072 40.175 1.00 13.13 252 LYS A N 1
ATOM 4107 C CA . LYS A 1 257 ? 35.539 81.753 39.546 1.00 12.00 252 LYS A CA 1
ATOM 4108 C C . LYS A 1 257 ? 35.680 80.254 39.323 1.00 10.64 252 LYS A C 1
ATOM 4109 O O . LYS A 1 257 ? 36.077 79.807 38.238 1.00 11.99 252 LYS A O 1
ATOM 4128 N N . ILE A 1 258 ? 35.414 79.470 40.358 1.00 9.37 253 ILE A N 1
ATOM 4129 C CA . ILE A 1 258 ? 35.354 78.020 40.266 1.00 8.26 253 ILE A CA 1
ATOM 4130 C C . ILE A 1 258 ? 33.886 77.664 40.090 1.00 8.30 253 ILE A C 1
ATOM 4131 O O . ILE A 1 258 ? 33.045 78.072 40.899 1.00 9.88 253 ILE A O 1
ATOM 4147 N N . ALA A 1 259 ? 33.569 76.933 39.016 1.00 8.08 254 ALA A N 1
ATOM 4148 C CA . ALA A 1 259 ? 32.173 76.624 38.718 1.00 7.70 254 ALA A CA 1
ATOM 4149 C C . ALA A 1 259 ? 31.607 75.557 39.651 1.00 7.83 254 ALA A C 1
ATOM 4150 O O . ALA A 1 259 ? 30.392 75.518 39.882 1.00 10.26 254 ALA A O 1
ATOM 4157 N N . GLY A 1 260 ? 32.454 74.698 40.197 1.00 6.43 255 GLY A N 1
ATOM 4158 C CA . GLY A 1 260 ? 32.001 73.667 41.108 1.00 6.15 255 GLY A CA 1
ATOM 4159 C C . GLY A 1 260 ? 33.197 72.901 41.628 1.00 6.36 255 GLY A C 1
ATOM 4160 O O . GLY A 1 260 ? 34.250 72.843 40.990 1.00 6.22 255 GLY A O 1
ATOM 4164 N N . ALA A 1 261 ? 33.015 72.303 42.797 1.00 5.53 256 ALA A N 1
ATOM 4165 C CA . ALA A 1 261 ? 34.069 71.505 43.402 1.00 6.15 256 ALA A CA 1
ATOM 4166 C C . ALA A 1 261 ? 33.454 70.237 43.970 1.00 6.32 256 ALA A C 1
ATOM 4167 O O . ALA A 1 261 ? 32.299 70.226 44.393 1.00 7.93 256 ALA A O 1
ATOM 4174 N N . ALA A 1 262 ? 34.243 69.173 43.984 1.00 5.48 257 ALA A N 1
ATOM 4175 C CA . ALA A 1 262 ? 33.909 67.949 44.695 1.00 4.82 257 ALA A CA 1
ATOM 4176 C C . ALA A 1 262 ? 34.980 67.766 45.753 1.00 5.06 257 ALA A C 1
ATOM 4177 O O . ALA A 1 262 ? 36.161 67.614 45.421 1.00 6.69 257 ALA A O 1
ATOM 4184 N N . LEU A 1 263 ? 34.578 67.842 47.020 1.00 4.96 258 LEU A N 1
ATOM 4185 C CA . LEU A 1 263 ? 35.498 67.713 48.139 1.00 5.03 258 LEU A CA 1
ATOM 4186 C C . LEU A 1 263 ? 35.149 66.466 48.924 1.00 5.40 258 LEU A C 1
ATOM 4187 O O . LEU A 1 263 ? 34.050 66.368 49.482 1.00 5.65 258 LEU A O 1
ATOM 4203 N N . ASP A 1 264 ? 36.082 65.528 48.976 1.00 5.32 259 ASP A N 1
ATOM 4204 C CA . ASP A 1 264 ? 35.962 64.340 49.802 1.00 4.65 259 ASP A CA 1
ATOM 4205 C C . ASP A 1 264 ? 36.661 64.525 51.140 1.00 4.66 259 ASP A C 1
ATOM 4206 O O . ASP A 1 264 ? 36.612 63.625 51.979 1.00 5.84 259 ASP A O 1
ATOM 4215 N N . ALA A 1 265 ? 37.289 65.678 51.358 1.00 6.04 260 ALA A N 1
ATOM 4216 C CA . ALA A 1 265 ? 38.069 65.942 52.550 1.00 7.51 260 ALA A CA 1
ATOM 4217 C C . ALA A 1 265 ? 37.959 67.414 52.904 1.00 7.60 260 ALA A C 1
ATOM 4218 O O . ALA A 1 265 ? 37.718 68.260 52.037 1.00 8.19 260 ALA A O 1
ATOM 4225 N N . TYR A 1 266 ? 38.128 67.706 54.189 1.00 6.66 261 TYR A N 1
ATOM 4226 C CA . TYR A 1 266 ? 38.244 69.071 54.686 1.00 6.77 261 TYR A CA 1
ATOM 4227 C C . TYR A 1 266 ? 39.395 69.095 55.678 1.00 6.38 261 TYR A C 1
ATOM 4228 O O . TYR A 1 266 ? 39.568 68.150 56.453 1.00 6.94 261 TYR A O 1
ATOM 4246 N N . GLU A 1 267 ? 40.173 70.180 55.650 1.00 6.22 262 GLU A N 1
ATOM 4247 C CA . GLU A 1 267 ? 41.400 70.255 56.436 1.00 6.80 262 GLU A CA 1
ATOM 4248 C C . GLU A 1 267 ? 41.181 69.909 57.903 1.00 6.46 262 GLU A C 1
ATOM 4249 O O . GLU A 1 267 ? 41.995 69.203 58.512 1.00 7.63 262 GLU A O 1
ATOM 4261 N N . PHE A 1 268 ? 40.097 70.394 58.495 1.00 5.76 263 PHE A N 1
ATOM 4262 C CA . PHE A 1 268 ? 39.834 70.208 59.921 1.00 6.58 263 PHE A CA 1
ATOM 4263 C C . PHE A 1 268 ? 38.619 69.315 60.163 1.00 7.33 263 PHE A C 1
ATOM 4264 O O . PHE A 1 268 ? 37.821 69.542 61.069 1.00 8.31 263 PHE A O 1
ATOM 4281 N N . GLU A 1 269 ? 38.493 68.256 59.370 1.00 7.51 264 GLU A N 1
ATOM 4282 C CA . GLU A 1 269 ? 37.348 67.363 59.490 1.00 7.81 264 GLU A CA 1
ATOM 4283 C C . GLU A 1 269 ? 37.418 66.437 60.699 1.00 7.45 264 GLU A C 1
ATOM 4284 O O . GLU A 1 269 ? 36.430 65.753 60.985 1.00 8.01 264 GLU A O 1
ATOM 4296 N N . GLY A 1 270 ? 38.549 66.412 61.417 1.00 7.96 265 GLY A N 1
ATOM 4297 C CA . GLY A 1 270 ? 38.757 65.438 62.467 1.00 9.00 265 GLY A CA 1
ATOM 4298 C C . GLY A 1 270 ? 37.644 65.268 63.478 1.00 9.14 265 GLY A C 1
ATOM 4299 O O . GLY A 1 270 ? 37.344 64.132 63.866 1.00 11.07 265 GLY A O 1
ATOM 4303 N N . PRO A 1 271 ? 37.021 66.350 63.959 1.00 8.10 266 PRO A N 1
ATOM 4304 C CA . PRO A 1 271 ? 35.969 66.184 64.978 1.00 9.00 266 PRO A CA 1
ATOM 4305 C C . PRO A 1 271 ? 34.732 65.462 64.471 1.00 8.94 266 PRO A C 1
ATOM 4306 O O . PRO A 1 271 ? 33.905 65.038 65.288 1.00 10.97 266 PRO A O 1
ATOM 4317 N N . TYR A 1 272 ? 34.579 65.318 63.159 1.00 7.28 267 TYR A N 1
ATOM 4318 C CA . TYR A 1 272 ? 33.307 64.948 62.551 1.00 6.84 267 TYR A CA 1
ATOM 4319 C C . TYR A 1 272 ? 33.375 63.725 61.657 1.00 6.88 267 TYR A C 1
ATOM 4320 O O . TYR A 1 272 ? 32.321 63.162 61.340 1.00 7.56 267 TYR A O 1
ATOM 4338 N N . ILE A 1 273 ? 34.555 63.280 61.257 1.00 7.41 268 ILE A N 1
ATOM 4339 C CA . ILE A 1 273 ? 34.721 62.180 60.310 1.00 7.95 268 ILE A CA 1
ATOM 4340 C C . ILE A 1 273 ? 35.328 60.998 61.051 1.00 9.15 268 ILE A C 1
ATOM 4341 O O . ILE A 1 273 ? 36.337 61.175 61.743 1.00 10.72 268 ILE A O 1
ATOM 4357 N N . PRO A 1 274 ? 34.792 59.768 60.894 1.00 8.56 269 PRO A N 1
ATOM 4358 C CA . PRO A 1 274 ? 33.574 59.374 60.169 1.00 8.40 269 PRO A CA 1
ATOM 4359 C C . PRO A 1 274 ? 32.461 59.057 61.168 1.00 8.83 269 PRO A C 1
ATOM 4360 O O . PRO A 1 274 ? 32.256 57.908 61.537 1.00 10.95 269 PRO A O 1
ATOM 4371 N N . LYS A 1 275 ? 31.761 60.091 61.616 1.00 8.44 270 LYS A N 1
ATOM 4372 C CA . LYS A 1 275 ? 30.810 59.973 62.705 1.00 9.77 270 LYS A CA 1
ATOM 4373 C C . LYS A 1 275 ? 29.431 60.416 62.253 1.00 7.93 270 LYS A C 1
ATOM 4374 O O . LYS A 1 275 ? 29.285 61.181 61.299 1.00 7.71 270 LYS A O 1
ATOM 4393 N N . ASP A 1 276 ? 28.412 59.922 62.950 1.00 8.76 271 ASP A N 1
ATOM 4394 C CA . ASP A 1 276 ? 27.054 60.417 62.777 1.00 8.27 271 ASP A CA 1
ATOM 4395 C C . ASP A 1 276 ? 26.915 61.671 63.629 1.00 8.86 271 ASP A C 1
ATOM 4396 O O . ASP A 1 276 ? 26.917 61.593 64.861 1.00 10.03 271 ASP A O 1
ATOM 4405 N N . ASN A 1 277 ? 26.793 62.825 62.975 1.00 7.56 272 ASN A N 1
ATOM 4406 C CA . ASN A 1 277 ? 26.718 64.107 63.660 1.00 8.15 272 ASN A CA 1
ATOM 4407 C C . ASN A 1 277 ? 25.305 64.663 63.699 1.00 9.25 272 ASN A C 1
ATOM 4408 O O . ASN A 1 277 ? 25.124 65.864 63.913 1.00 10.16 272 ASN A O 1
ATOM 4419 N N . GLY A 1 278 ? 24.300 63.808 63.528 1.00 9.60 273 GLY A N 1
ATOM 4420 C CA . GLY A 1 278 ? 22.928 64.281 63.571 1.00 10.75 273 GLY A CA 1
ATOM 4421 C C . GLY A 1 278 ? 22.584 65.044 64.832 1.00 12.97 273 GLY A C 1
ATOM 4422 O O . GLY A 1 278 ? 21.742 65.948 64.804 1.00 14.29 273 GLY A O 1
ATOM 4426 N N . ASN A 1 279 ? 23.194 64.678 65.958 1.00 12.52 274 ASN A N 1
ATOM 4427 C CA . ASN A 1 279 ? 22.993 65.383 67.217 1.00 14.41 274 ASN A CA 1
ATOM 4428 C C . ASN A 1 279 ? 24.313 65.925 67.752 1.00 14.48 274 ASN A C 1
ATOM 4429 O O . ASN A 1 279 ? 24.524 66.014 68.966 1.00 17.24 274 ASN A O 1
ATOM 4440 N N . ASN A 1 280 ? 25.198 66.320 66.838 1.00 13.23 275 ASN A N 1
ATOM 4441 C CA . ASN A 1 280 ? 26.513 66.855 67.183 1.00 12.61 275 ASN A CA 1
ATOM 4442 C C . ASN A 1 280 ? 26.756 68.045 66.268 1.00 12.96 275 ASN A C 1
ATOM 4443 O O . ASN A 1 280 ? 27.296 67.902 65.164 1.00 12.96 275 ASN A O 1
ATOM 4454 N N . PRO A 1 281 ? 26.346 69.238 66.686 1.00 13.00 276 PRO A N 1
ATOM 4455 C CA . PRO A 1 281 ? 26.434 70.397 65.789 1.00 12.97 276 PRO A CA 1
ATOM 4456 C C . PRO A 1 281 ? 27.852 70.659 65.315 1.00 11.26 276 PRO A C 1
ATOM 4457 O O . PRO A 1 281 ? 28.813 70.570 66.080 1.00 11.42 276 PRO A O 1
ATOM 4468 N N . ILE A 1 282 ? 27.980 71.001 64.044 1.00 11.68 277 ILE A N 1
ATOM 4469 C CA . ILE A 1 282 ? 29.263 71.456 63.529 1.00 10.58 277 ILE A CA 1
ATOM 4470 C C . ILE A 1 282 ? 29.484 72.877 64.027 1.00 10.63 277 ILE A C 1
ATOM 4471 O O . ILE A 1 282 ? 28.730 73.793 63.685 1.00 12.66 277 ILE A O 1
ATOM 4487 N N . THR A 1 283 ? 30.514 73.061 64.850 1.00 9.87 278 THR A N 1
ATOM 4488 C CA . THR A 1 283 ? 30.817 74.361 65.434 1.00 10.62 278 THR A CA 1
ATOM 4489 C C . THR A 1 283 ? 31.924 75.090 64.683 1.00 10.16 278 THR A C 1
ATOM 4490 O O . THR A 1 283 ? 32.294 76.204 65.066 1.00 12.17 278 THR A O 1
ATOM 4501 N N . ASP A 1 284 ? 32.476 74.467 63.651 1.00 9.49 279 ASP A N 1
ATOM 4502 C CA . ASP A 1 284 ? 33.444 75.074 62.742 1.00 9.20 279 ASP A CA 1
ATOM 4503 C C . ASP A 1 284 ? 32.626 75.670 61.605 1.00 8.84 279 ASP A C 1
ATOM 4504 O O . ASP A 1 284 ? 32.069 74.934 60.780 1.00 9.29 279 ASP A O 1
ATOM 4513 N N . THR A 1 285 ? 32.517 77.005 61.583 1.00 9.93 280 THR A N 1
ATOM 4514 C CA . THR A 1 285 ? 31.600 77.637 60.643 1.00 9.65 280 THR A CA 1
ATOM 4515 C C . THR A 1 285 ? 32.080 77.491 59.205 1.00 9.15 280 THR A C 1
ATOM 4516 O O . THR A 1 285 ? 31.258 77.491 58.286 1.00 9.62 280 THR A O 1
ATOM 4527 N N . VAL A 1 286 ? 33.397 77.406 58.982 1.00 8.73 281 VAL A N 1
ATOM 4528 C CA . VAL A 1 286 ? 33.909 77.153 57.635 1.00 8.53 281 VAL A CA 1
ATOM 4529 C C . VAL A 1 286 ? 33.435 75.794 57.138 1.00 8.39 281 VAL A C 1
ATOM 4530 O O . VAL A 1 286 ? 32.932 75.659 56.017 1.00 8.05 281 VAL A O 1
ATOM 4543 N N . TYR A 1 287 ? 33.607 74.759 57.958 1.00 8.16 282 TYR A N 1
ATOM 4544 C CA . TYR A 1 287 ? 33.159 73.428 57.565 1.00 7.31 282 TYR A CA 1
ATOM 4545 C C . TYR A 1 287 ? 31.656 73.404 57.350 1.00 7.03 282 TYR A C 1
ATOM 4546 O O . TYR A 1 287 ? 31.169 72.768 56.410 1.00 7.92 282 TYR A O 1
ATOM 4564 N N . ALA A 1 288 ? 30.899 74.070 58.226 1.00 7.19 283 ALA A N 1
ATOM 4565 C CA . ALA A 1 288 ? 29.449 74.083 58.076 1.00 7.25 283 ALA A CA 1
ATOM 4566 C C . ALA A 1 288 ? 29.037 74.683 56.736 1.00 7.95 283 ALA A C 1
ATOM 4567 O O . ALA A 1 288 ? 28.083 74.214 56.109 1.00 9.59 283 ALA A O 1
ATOM 4574 N N A ARG A 1 289 ? 29.712 75.745 56.293 0.49 8.27 284 ARG A N 1
ATOM 4575 N N B ARG A 1 289 ? 29.765 75.704 56.272 0.51 8.57 284 ARG A N 1
ATOM 4576 C CA A ARG A 1 289 ? 29.373 76.324 54.996 0.49 9.36 284 ARG A CA 1
ATOM 4577 C CA B ARG A 1 289 ? 29.512 76.260 54.948 0.51 9.50 284 ARG A CA 1
ATOM 4578 C C A ARG A 1 289 ? 29.837 75.430 53.856 0.49 8.67 284 ARG A C 1
ATOM 4579 C C B ARG A 1 289 ? 29.900 75.272 53.855 0.51 8.18 284 ARG A C 1
ATOM 4580 O O A ARG A 1 289 ? 29.195 75.378 52.800 0.49 8.99 284 ARG A O 1
ATOM 4581 O O B ARG A 1 289 ? 29.133 75.039 52.913 0.51 8.43 284 ARG A O 1
ATOM 4622 N N A LEU A 1 290 ? 30.937 74.711 54.061 0.49 8.79 285 LEU A N 1
ATOM 4623 N N B LEU A 1 290 ? 31.103 74.699 53.949 0.51 7.89 285 LEU A N 1
ATOM 4624 C CA A LEU A 1 290 ? 31.491 73.853 53.022 0.49 8.45 285 LEU A CA 1
ATOM 4625 C CA B LEU A 1 290 ? 31.553 73.757 52.932 0.51 8.16 285 LEU A CA 1
ATOM 4626 C C A LEU A 1 290 ? 30.592 72.653 52.746 0.49 7.73 285 LEU A C 1
ATOM 4627 C C B LEU A 1 290 ? 30.526 72.654 52.716 0.51 7.55 285 LEU A C 1
ATOM 4628 O O A LEU A 1 290 ? 30.346 72.305 51.583 0.49 8.58 285 LEU A O 1
ATOM 4629 O O B LEU A 1 290 ? 30.107 72.390 51.581 0.51 8.40 285 LEU A O 1
ATOM 4660 N N . VAL A 1 291 ? 30.107 71.994 53.802 1.00 6.74 286 VAL A N 1
ATOM 4661 C CA . VAL A 1 291 ? 29.297 70.790 53.621 1.00 7.35 286 VAL A CA 1
ATOM 4662 C C . VAL A 1 291 ? 27.951 71.104 52.989 1.00 9.01 286 VAL A C 1
ATOM 4663 O O . VAL A 1 291 ? 27.365 70.251 52.311 1.00 10.52 286 VAL A O 1
ATOM 4676 N N . ALA A 1 292 ? 27.449 72.322 53.182 1.00 8.43 287 ALA A N 1
ATOM 4677 C CA . ALA A 1 292 ? 26.138 72.732 52.712 1.00 9.38 287 ALA A CA 1
ATOM 4678 C C . ALA A 1 292 ? 26.167 73.472 51.380 1.00 9.55 287 ALA A C 1
ATOM 4679 O O . ALA A 1 292 ? 25.099 73.757 50.829 1.00 11.42 287 ALA A O 1
ATOM 4686 N N . HIS A 1 293 ? 27.340 73.781 50.845 1.00 8.34 288 HIS A N 1
ATOM 4687 C CA . HIS A 1 293 ? 27.416 74.684 49.704 1.00 7.21 288 HIS A CA 1
ATOM 4688 C C . HIS A 1 293 ? 26.787 74.059 48.464 1.00 8.00 288 HIS A C 1
ATOM 4689 O O . HIS A 1 293 ? 27.063 72.908 48.119 1.00 8.48 288 HIS A O 1
ATOM 4703 N N . GLU A 1 294 ? 25.965 74.840 47.762 1.00 8.38 289 GLU A N 1
ATOM 4704 C CA . GLU A 1 294 ? 25.289 74.329 46.578 1.00 9.47 289 GLU A CA 1
ATOM 4705 C C . GLU A 1 294 ? 26.254 73.982 45.453 1.00 8.77 289 GLU A C 1
ATOM 4706 O O . GLU A 1 294 ? 25.901 73.176 44.584 1.00 10.07 289 GLU A O 1
ATOM 4718 N N . ARG A 1 295 ? 27.447 74.574 45.428 1.00 7.68 290 ARG A N 1
ATOM 4719 C CA . ARG A 1 295 ? 28.405 74.313 44.368 1.00 7.13 290 ARG A CA 1
ATOM 4720 C C . ARG A 1 295 ? 29.490 73.333 44.784 1.00 6.16 290 ARG A C 1
ATOM 4721 O O . ARG A 1 295 ? 30.478 73.179 44.058 1.00 7.25 290 ARG A O 1
ATOM 4742 N N . ILE A 1 296 ? 29.332 72.666 45.924 1.00 5.54 291 ILE A N 1
ATOM 4743 C CA . ILE A 1 296 ? 30.266 71.643 46.375 1.00 5.14 291 ILE A CA 1
ATOM 4744 C C . ILE A 1 296 ? 29.534 70.314 46.477 1.00 4.76 291 ILE A C 1
ATOM 4745 O O . ILE A 1 296 ? 28.462 70.238 47.086 1.00 5.76 291 ILE A O 1
ATOM 4761 N N . ILE A 1 297 ? 30.106 69.276 45.871 1.00 5.00 292 ILE A N 1
ATOM 4762 C CA . ILE A 1 297 ? 29.688 67.899 46.117 1.00 4.40 292 ILE A CA 1
ATOM 4763 C C . ILE A 1 297 ? 30.569 67.429 47.270 1.00 4.39 292 ILE A C 1
ATOM 4764 O O . ILE A 1 297 ? 31.748 67.101 47.075 1.00 5.05 292 ILE A O 1
ATOM 4780 N N . TYR A 1 298 ? 30.020 67.457 48.484 1.00 4.46 293 TYR A N 1
ATOM 4781 C CA . TYR A 1 298 ? 30.772 67.135 49.685 1.00 5.45 293 TYR A CA 1
ATOM 4782 C C . TYR A 1 298 ? 30.501 65.675 50.040 1.00 5.08 293 TYR A C 1
ATOM 4783 O O . TYR A 1 298 ? 29.339 65.270 50.174 1.00 5.55 293 TYR A O 1
ATOM 4801 N N . THR A 1 299 ? 31.567 64.902 50.222 1.00 5.26 294 THR A N 1
ATOM 4802 C CA . THR A 1 299 ? 31.444 63.519 50.641 1.00 4.60 294 THR A CA 1
ATOM 4803 C C . THR A 1 299 ? 32.359 63.241 51.823 1.00 5.87 294 THR A C 1
ATOM 4804 O O . THR A 1 299 ? 33.413 63.873 51.968 1.00 5.51 294 THR A O 1
ATOM 4815 N N . PRO A 1 300 ? 31.965 62.309 52.708 1.00 5.43 295 PRO A N 1
ATOM 4816 C CA . PRO A 1 300 ? 32.662 62.148 54.000 1.00 5.67 295 PRO A CA 1
ATOM 4817 C C . PRO A 1 300 ? 33.861 61.201 53.944 1.00 6.30 295 PRO A C 1
ATOM 4818 O O . PRO A 1 300 ? 33.940 60.204 54.674 1.00 6.10 295 PRO A O 1
ATOM 4829 N N . HIS A 1 301 ? 34.823 61.527 53.079 1.00 5.61 296 HIS A N 1
ATOM 4830 C CA . HIS A 1 301 ? 36.097 60.818 53.031 1.00 5.67 296 HIS A CA 1
ATOM 4831 C C . HIS A 1 301 ? 35.869 59.363 52.629 1.00 5.60 296 HIS A C 1
ATOM 4832 O O . HIS A 1 301 ? 36.349 58.430 53.278 1.00 6.72 296 HIS A O 1
ATOM 4846 N N . ILE A 1 302 ? 35.135 59.178 51.521 1.00 5.33 297 ILE A N 1
ATOM 4847 C CA . ILE A 1 302 ? 34.762 57.858 51.033 1.00 5.07 297 ILE A CA 1
ATOM 4848 C C . ILE A 1 302 ? 35.367 57.518 49.671 1.00 5.64 297 ILE A C 1
ATOM 4849 O O . ILE A 1 302 ? 34.996 56.509 49.070 1.00 5.55 297 ILE A O 1
ATOM 4865 N N . ALA A 1 303 ? 36.317 58.302 49.170 1.00 5.38 298 ALA A N 1
ATOM 4866 C CA . ALA A 1 303 ? 36.906 57.946 47.882 1.00 5.06 298 ALA A CA 1
ATOM 4867 C C . ALA A 1 303 ? 37.504 56.546 47.928 1.00 5.74 298 ALA A C 1
ATOM 4868 O O . ALA A 1 303 ? 37.431 55.794 46.945 1.00 5.86 298 ALA A O 1
ATOM 4875 N N . PHE A 1 304 ? 38.084 56.172 49.070 1.00 5.47 299 PHE A N 1
ATOM 4876 C CA . PHE A 1 304 ? 38.695 54.863 49.228 1.00 6.21 299 PHE A CA 1
ATOM 4877 C C . PHE A 1 304 ? 37.688 53.733 49.406 1.00 6.94 299 PHE A C 1
ATOM 4878 O O . PHE A 1 304 ? 38.093 52.567 49.398 1.00 7.11 299 PHE A O 1
ATOM 4895 N N . TYR A 1 305 ? 36.411 54.043 49.626 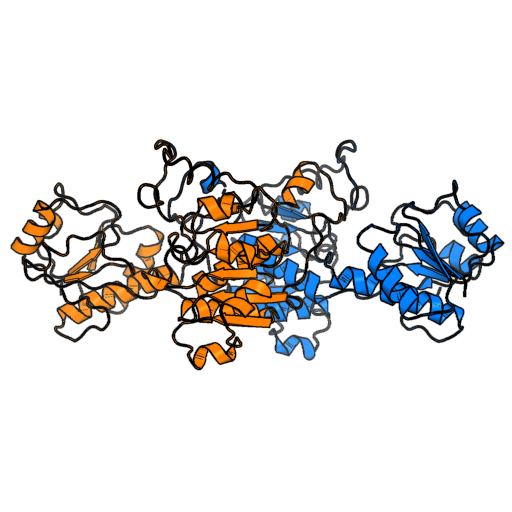1.00 6.64 300 TYR A N 1
ATOM 4896 C CA . TYR A 1 305 ? 35.497 53.131 50.321 1.00 6.11 300 TYR A CA 1
ATOM 4897 C C . TYR A 1 305 ? 34.859 52.145 49.345 1.00 6.53 300 TYR A C 1
ATOM 4898 O O . TYR A 1 305 ? 33.691 52.245 48.964 1.00 6.60 300 TYR A O 1
ATOM 4916 N N . THR A 1 306 ? 35.655 51.145 48.960 1.00 5.79 301 THR A N 1
ATOM 4917 C CA . THR A 1 306 ? 35.237 50.105 48.038 1.00 5.70 301 THR A CA 1
ATOM 4918 C C . THR A 1 306 ? 35.576 48.730 48.599 1.00 6.18 301 THR A C 1
ATOM 4919 O O . THR A 1 306 ? 36.399 48.587 49.509 1.00 6.02 301 THR A O 1
ATOM 4930 N N . GLU A 1 307 ? 34.940 47.710 48.010 1.00 6.25 302 GLU A N 1
ATOM 4931 C CA . GLU A 1 307 ? 35.159 46.337 48.450 1.00 6.93 302 GLU A CA 1
ATOM 4932 C C . GLU A 1 307 ? 36.635 45.970 48.381 1.00 6.16 302 GLU A C 1
ATOM 4933 O O . GLU A 1 307 ? 37.165 45.330 49.297 1.00 6.98 302 GLU A O 1
ATOM 4945 N N . THR A 1 308 ? 37.313 46.371 47.300 1.00 6.47 303 THR A N 1
ATOM 4946 C CA . THR A 1 308 ? 38.730 46.064 47.154 1.00 7.17 303 THR A CA 1
ATOM 4947 C C . THR A 1 308 ? 39.544 46.700 48.268 1.00 6.65 303 THR A C 1
ATOM 4948 O O . THR A 1 308 ? 40.444 46.062 48.834 1.00 7.20 303 THR A O 1
ATOM 4959 N N . ALA A 1 309 ? 39.239 47.952 48.609 1.00 7.06 304 ALA A N 1
ATOM 4960 C CA . ALA A 1 309 ? 39.956 48.608 49.693 1.00 7.03 304 ALA A CA 1
ATOM 4961 C C . ALA A 1 309 ? 39.758 47.870 51.008 1.00 6.34 304 ALA A C 1
ATOM 4962 O O . ALA A 1 309 ? 40.719 47.641 51.752 1.00 6.64 304 ALA A O 1
ATOM 4969 N N . ILE A 1 310 ? 38.515 47.487 51.318 1.00 6.28 305 ILE A N 1
ATOM 4970 C CA . ILE A 1 310 ? 38.254 46.793 52.580 1.00 6.68 305 ILE A CA 1
ATOM 4971 C C . ILE A 1 310 ? 39.032 45.482 52.626 1.00 6.51 305 ILE A C 1
ATOM 4972 O O . ILE A 1 310 ? 39.652 45.134 53.640 1.00 7.21 305 ILE A O 1
ATOM 4988 N N . GLU A 1 311 ? 38.990 44.726 51.525 1.00 7.04 306 GLU A N 1
ATOM 4989 C CA . GLU A 1 311 ? 39.697 43.454 51.460 1.00 7.71 306 GLU A CA 1
ATOM 4990 C C . GLU A 1 311 ? 41.175 43.648 51.764 1.00 7.39 306 GLU A C 1
ATOM 4991 O O . GLU A 1 311 ? 41.761 42.911 52.561 1.00 8.06 306 GLU A O 1
ATOM 5003 N N . ASN A 1 312 ? 41.787 44.661 51.153 1.00 7.21 307 ASN A N 1
ATOM 5004 C CA . ASN A 1 312 ? 43.211 44.881 51.364 1.00 8.09 307 ASN A CA 1
ATOM 5005 C C . ASN A 1 312 ? 43.503 45.422 52.755 1.00 7.19 307 ASN A C 1
ATOM 5006 O O . ASN A 1 312 ? 44.521 45.053 53.347 1.00 7.90 307 ASN A O 1
ATOM 5017 N N . MET A 1 313 ? 42.621 46.256 53.311 1.00 6.72 308 MET A N 1
ATOM 5018 C CA . MET A 1 313 ? 42.838 46.740 54.672 1.00 7.30 308 MET A CA 1
ATOM 5019 C C . MET A 1 313 ? 42.830 45.588 55.667 1.00 6.57 308 MET A C 1
ATOM 5020 O O . MET A 1 313 ? 43.658 45.541 56.584 1.00 7.84 308 MET A O 1
ATOM 5034 N N . VAL A 1 314 ? 41.913 44.642 55.491 1.00 6.50 309 VAL A N 1
ATOM 5035 C CA . VAL A 1 314 ? 41.816 43.514 56.409 1.00 6.00 309 VAL A CA 1
ATOM 5036 C C . VAL A 1 314 ? 42.962 42.537 56.185 1.00 6.29 309 VAL A C 1
ATOM 5037 O O . VAL A 1 314 ? 43.667 42.162 57.130 1.00 8.01 309 VAL A O 1
ATOM 5050 N N . PHE A 1 315 ? 43.169 42.109 54.936 1.00 6.49 310 PHE A N 1
ATOM 5051 C CA . PHE A 1 315 ? 44.186 41.100 54.681 1.00 7.04 310 PHE A CA 1
ATOM 5052 C C . PHE A 1 315 ? 45.576 41.632 55.011 1.00 7.60 310 PHE A C 1
ATOM 5053 O O . PHE A 1 315 ? 46.407 40.912 55.588 1.00 8.10 310 PHE A O 1
ATOM 5070 N N . ASN A 1 316 ? 45.870 42.874 54.613 1.00 7.19 311 ASN A N 1
ATOM 5071 C CA . ASN A 1 316 ? 47.226 43.380 54.785 1.00 8.46 311 ASN A CA 1
ATOM 5072 C C . ASN A 1 316 ? 47.538 43.659 56.251 1.00 8.40 311 ASN A C 1
ATOM 5073 O O . ASN A 1 316 ? 48.686 43.514 56.677 1.00 9.21 311 ASN A O 1
ATOM 5084 N N . SER A 1 317 ? 46.542 44.065 57.037 1.00 7.74 312 SER A N 1
ATOM 5085 C CA . SER A 1 317 ? 46.797 44.305 58.451 1.00 8.46 312 SER A CA 1
ATOM 5086 C C . SER A 1 317 ? 47.002 42.994 59.198 1.00 7.96 312 SER A C 1
ATOM 5087 O O . SER A 1 317 ? 47.904 42.889 60.032 1.00 9.04 312 SER A O 1
ATOM 5095 N N . LEU A 1 318 ? 46.205 41.969 58.891 1.00 8.20 313 LEU A N 1
ATOM 5096 C CA . LEU A 1 318 ? 46.414 40.669 59.523 1.00 8.30 313 LEU A CA 1
ATOM 5097 C C . LEU A 1 318 ? 47.739 40.053 59.082 1.00 8.33 313 LEU A C 1
ATOM 5098 O O . LEU A 1 318 ? 48.450 39.449 59.895 1.00 9.58 313 LEU A O 1
ATOM 5114 N N . ASP A 1 319 ? 48.110 40.227 57.809 1.00 8.31 314 ASP A N 1
ATOM 5115 C CA . ASP A 1 319 ? 49.403 39.733 57.348 1.00 9.45 314 ASP A CA 1
ATOM 5116 C C . ASP A 1 319 ? 50.542 40.433 58.084 1.00 9.92 314 ASP A C 1
ATOM 5117 O O . ASP A 1 319 ? 51.499 39.790 58.533 1.00 10.66 314 ASP A O 1
ATOM 5126 N N . ALA A 1 320 ? 50.460 41.763 58.208 1.00 9.26 315 ALA A N 1
ATOM 5127 C CA . ALA A 1 320 ? 51.523 42.513 58.876 1.00 10.22 315 ALA A CA 1
ATOM 5128 C C . ALA A 1 320 ? 51.627 42.122 60.343 1.00 9.84 315 ALA A C 1
ATOM 5129 O O . ALA A 1 320 ? 52.724 41.884 60.862 1.00 11.53 315 ALA A O 1
ATOM 5136 N N . CYS A 1 321 ? 50.484 42.067 61.028 1.00 9.22 316 CYS A N 1
ATOM 5137 C CA . CYS A 1 321 ? 50.452 41.680 62.432 1.00 10.31 316 CYS A CA 1
ATOM 5138 C C . CYS A 1 321 ? 51.144 40.342 62.640 1.00 10.61 316 CYS A C 1
ATOM 5139 O O . CYS A 1 321 ? 52.040 40.216 63.483 1.00 11.42 316 CYS A O 1
ATOM 5147 N N . THR A 1 322 ? 50.740 39.324 61.872 1.00 10.98 317 THR A N 1
ATOM 5148 C CA . THR A 1 322 ? 51.267 37.979 62.085 1.00 11.60 317 THR A CA 1
ATOM 5149 C C . THR A 1 322 ? 52.712 37.853 61.616 1.00 12.43 317 THR A C 1
ATOM 5150 O O . THR A 1 322 ? 53.468 37.051 62.171 1.00 13.34 317 THR A O 1
ATOM 5161 N N . THR A 1 323 ? 53.114 38.623 60.601 1.00 12.02 318 THR A N 1
ATOM 5162 C CA . THR A 1 323 ? 54.520 38.643 60.206 1.00 13.05 318 THR A CA 1
ATOM 5163 C C . THR A 1 323 ? 55.390 39.118 61.363 1.00 12.85 318 THR A C 1
ATOM 5164 O O . THR A 1 323 ? 56.408 38.492 61.693 1.00 13.57 318 THR A O 1
ATOM 5175 N N . VAL A 1 324 ? 54.988 40.220 62.006 1.00 12.79 319 VAL A N 1
ATOM 5176 C CA . VAL A 1 324 ? 55.721 40.713 63.168 1.00 13.11 319 VAL A CA 1
ATOM 5177 C C . VAL A 1 324 ? 55.711 39.681 64.287 1.00 14.05 319 VAL A C 1
ATOM 5178 O O . VAL A 1 324 ? 56.733 39.454 64.949 1.00 15.61 319 VAL A O 1
ATOM 5191 N N . LEU A 1 325 ? 54.563 39.038 64.523 1.00 14.13 320 LEU A N 1
ATOM 5192 C CA . LEU A 1 325 ? 54.493 38.052 65.596 1.00 15.84 320 LEU A CA 1
ATOM 5193 C C . LEU A 1 325 ? 55.449 36.890 65.366 1.00 16.89 320 LEU A C 1
ATOM 5194 O O . LEU A 1 325 ? 55.951 36.307 66.331 1.00 18.09 320 LEU A O 1
ATOM 5210 N N . ARG A 1 326 ? 55.684 36.511 64.112 1.00 17.05 321 ARG A N 1
ATOM 5211 C CA . ARG A 1 326 ? 56.633 35.449 63.809 1.00 18.76 321 ARG A CA 1
ATOM 5212 C C . ARG A 1 326 ? 58.074 35.939 63.796 1.00 19.89 321 ARG A C 1
ATOM 5213 O O . ARG A 1 326 ? 58.983 35.141 63.542 1.00 20.83 321 ARG A O 1
ATOM 5234 N N . GLY A 1 327 ? 58.308 37.218 64.085 1.00 19.41 322 GLY A N 1
ATOM 5235 C CA . GLY A 1 327 ? 59.658 37.743 64.116 1.00 20.51 322 GLY A CA 1
ATOM 5236 C C . GLY A 1 327 ? 60.294 37.899 62.757 1.00 20.81 322 GLY A C 1
ATOM 5237 O O . GLY A 1 327 ? 61.524 37.891 62.653 1.00 21.69 322 GLY A O 1
ATOM 5241 N N . GLU A 1 328 ? 59.490 38.038 61.712 1.00 19.67 323 GLU A N 1
ATOM 5242 C CA . GLU A 1 328 ? 59.941 38.179 60.339 1.00 20.85 323 GLU A CA 1
ATOM 5243 C C . GLU A 1 328 ? 59.949 39.643 59.934 1.00 20.41 323 GLU A C 1
ATOM 5244 O O . GLU A 1 328 ? 59.224 40.465 60.503 1.00 19.79 323 GLU A O 1
ATOM 5256 N N . PRO A 1 329 ? 60.765 40.003 58.943 1.00 21.18 324 PRO A N 1
ATOM 5257 C CA . PRO A 1 329 ? 60.757 41.385 58.446 1.00 21.45 324 PRO A CA 1
ATOM 5258 C C . PRO A 1 329 ? 59.411 41.741 57.837 1.00 19.79 324 PRO A C 1
ATOM 5259 O O . PRO A 1 329 ? 58.821 40.954 57.095 1.00 20.87 324 PRO A O 1
ATOM 5270 N N . CYS A 1 330 ? 58.943 42.954 58.132 1.00 20.07 325 CYS A N 1
ATOM 5271 C CA . CYS A 1 330 ? 57.648 43.432 57.662 1.00 18.63 325 CYS A CA 1
ATOM 5272 C C . CYS A 1 330 ? 57.805 44.815 57.046 1.00 17.59 325 CYS A C 1
ATOM 5273 O O . CYS A 1 330 ? 58.095 45.784 57.755 1.00 17.62 325 CYS A O 1
ATOM 5281 N N . ALA A 1 331 ? 57.567 44.918 55.736 1.00 19.00 326 ALA A N 1
ATOM 5282 C CA . ALA A 1 331 ? 57.732 46.198 55.056 1.00 20.35 326 ALA A CA 1
ATOM 5283 C C . ALA A 1 331 ? 56.766 47.265 55.560 1.00 19.97 326 ALA A C 1
ATOM 5284 O O . ALA A 1 331 ? 57.050 48.460 55.415 1.00 21.95 326 ALA A O 1
ATOM 5291 N N . ALA A 1 332 ? 55.630 46.868 56.132 1.00 17.17 327 ALA A N 1
ATOM 5292 C CA . ALA A 1 332 ? 54.657 47.807 56.673 1.00 15.27 327 ALA A CA 1
ATOM 5293 C C . ALA A 1 332 ? 54.903 48.131 58.141 1.00 14.35 327 ALA A C 1
ATOM 5294 O O . ALA A 1 332 ? 54.068 48.795 58.765 1.00 14.24 327 ALA A O 1
ATOM 5301 N N . GLU A 1 333 ? 56.019 47.683 58.708 1.00 14.85 328 GLU A N 1
ATOM 5302 C CA . GLU A 1 333 ? 56.327 48.027 60.086 1.00 15.90 328 GLU A CA 1
ATOM 5303 C C . GLU A 1 333 ? 56.847 49.458 60.158 1.00 16.86 328 GLU A C 1
ATOM 5304 O O . GLU A 1 333 ? 57.692 49.867 59.353 1.00 18.05 328 GLU A O 1
ATOM 5316 N N . ILE A 1 334 ? 56.323 50.215 61.116 1.00 17.13 329 ILE A N 1
ATOM 5317 C CA . ILE A 1 334 ? 56.799 51.552 61.445 1.00 19.61 329 ILE A CA 1
ATOM 5318 C C . ILE A 1 334 ? 57.752 51.390 62.625 1.00 20.63 329 ILE A C 1
ATOM 5319 O O . ILE A 1 334 ? 57.327 51.038 63.731 1.00 21.01 329 ILE A O 1
ATOM 5335 N N . LYS A 1 335 ? 59.042 51.617 62.397 1.00 23.17 330 LYS A N 1
ATOM 5336 C CA . LYS A 1 335 ? 60.023 51.510 63.468 1.00 25.63 330 LYS A CA 1
ATOM 5337 C C . LYS A 1 335 ? 59.932 52.743 64.359 1.00 26.10 330 LYS A C 1
ATOM 5338 O O . LYS A 1 335 ? 60.006 53.878 63.875 1.00 26.84 330 LYS A O 1
ATOM 5357 N N . LEU A 1 336 ? 59.769 52.517 65.659 1.00 26.79 331 LEU A N 1
ATOM 5358 C CA . LEU A 1 336 ? 59.624 53.606 66.614 1.00 27.60 331 LEU A CA 1
ATOM 5359 C C . LEU A 1 336 ? 60.932 53.887 67.342 1.00 29.10 331 LEU A C 1
ATOM 5360 O O . LEU A 1 336 ? 61.103 54.962 67.917 1.00 30.64 331 LEU A O 1
ATOM 5377 N N . MET B 1 6 ? 20.861 78.721 -3.939 1.00 20.07 1 MET B N 1
ATOM 5378 C CA . MET B 1 6 ? 21.615 78.147 -2.799 1.00 19.17 1 MET B CA 1
ATOM 5379 C C . MET B 1 6 ? 21.226 78.807 -1.485 1.00 16.50 1 MET B C 1
ATOM 5380 O O . MET B 1 6 ? 21.901 78.600 -0.483 1.00 18.97 1 MET B O 1
ATOM 5394 N N . ARG B 1 7 ? 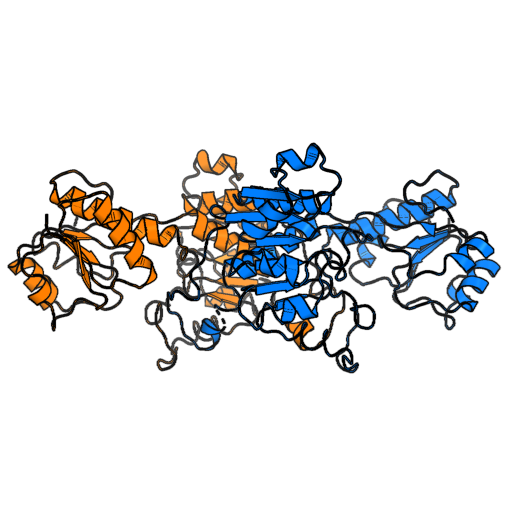20.160 79.611 -1.467 1.00 13.45 2 ARG B N 1
ATOM 5395 C CA . ARG B 1 7 ? 19.835 80.372 -0.266 1.00 10.80 2 ARG B CA 1
ATOM 5396 C C . ARG B 1 7 ? 19.204 79.460 0.778 1.00 9.79 2 ARG B C 1
ATOM 5397 O O . ARG B 1 7 ? 18.281 78.695 0.471 1.00 10.78 2 ARG B O 1
ATOM 5418 N N . CYS B 1 8 ? 19.688 79.567 2.011 1.00 10.51 3 CYS B N 1
ATOM 5419 C CA . CYS B 1 8 ? 19.244 78.733 3.112 1.00 11.42 3 CYS B CA 1
ATOM 5420 C C . CYS B 1 8 ? 18.743 79.609 4.247 1.00 10.03 3 CYS B C 1
ATOM 5421 O O . CYS B 1 8 ? 19.313 80.671 4.521 1.00 11.37 3 CYS B O 1
ATOM 5429 N N . VAL B 1 9 ? 17.699 79.142 4.923 1.00 10.14 4 VAL B N 1
ATOM 5430 C CA . VAL B 1 9 ? 17.172 79.802 6.111 1.00 9.71 4 VAL B CA 1
ATOM 5431 C C . VAL B 1 9 ? 17.114 78.780 7.238 1.00 10.38 4 VAL B C 1
ATOM 5432 O O . VAL B 1 9 ? 16.719 77.625 7.029 1.00 10.99 4 VAL B O 1
ATOM 5445 N N . VAL B 1 10 ? 17.539 79.208 8.424 1.00 10.74 5 VAL B N 1
ATOM 5446 C CA . VAL B 1 10 ? 17.630 78.362 9.605 1.00 10.46 5 VAL B CA 1
ATOM 5447 C C . VAL B 1 10 ? 16.634 78.885 10.625 1.00 10.56 5 VAL B C 1
ATOM 5448 O O . VAL B 1 10 ? 16.677 80.066 10.984 1.00 11.62 5 VAL B O 1
ATOM 5461 N N . PHE B 1 11 ? 15.747 78.018 11.096 1.00 8.82 6 PHE B N 1
ATOM 5462 C CA . PHE B 1 11 ? 14.827 78.373 12.165 1.00 9.08 6 PHE B CA 1
ATOM 5463 C C . PHE B 1 11 ? 15.208 77.653 13.454 1.00 8.47 6 PHE B C 1
ATOM 5464 O O . PHE B 1 11 ? 16.089 76.791 13.479 1.00 9.26 6 PHE B O 1
ATOM 5481 N N . ASN B 1 12 ? 14.540 78.039 14.540 1.00 9.67 7 ASN B N 1
ATOM 5482 C CA . ASN B 1 12 ? 14.710 77.403 15.847 1.00 9.01 7 ASN B CA 1
ATOM 5483 C C . ASN B 1 12 ? 16.127 77.564 16.391 1.00 8.58 7 ASN B C 1
ATOM 5484 O O . ASN B 1 12 ? 16.595 76.734 17.174 1.00 10.08 7 ASN B O 1
ATOM 5495 N N . LEU B 1 13 ? 16.838 78.609 15.973 1.00 9.09 8 LEU B N 1
ATOM 5496 C CA . LEU B 1 13 ? 18.247 78.734 16.317 1.00 9.06 8 LEU B CA 1
ATOM 5497 C C . LEU B 1 13 ? 18.398 79.047 17.799 1.00 9.53 8 LEU B C 1
ATOM 5498 O O . LEU B 1 13 ? 17.926 80.086 18.266 1.00 12.80 8 LEU B O 1
ATOM 5514 N N . ARG B 1 14 ? 19.093 78.184 18.522 1.00 8.55 9 ARG B N 1
ATOM 5515 C CA . ARG B 1 14 ? 19.328 78.370 19.945 1.00 9.00 9 ARG B CA 1
ATOM 5516 C C . ARG B 1 14 ? 20.689 79.012 20.184 1.00 8.79 9 ARG B C 1
ATOM 5517 O O . ARG B 1 14 ? 21.582 78.964 19.337 1.00 8.89 9 ARG B O 1
ATOM 5538 N N . GLU B 1 15 ? 20.825 79.627 21.364 1.00 9.54 10 GLU B N 1
ATOM 5539 C CA . GLU B 1 15 ? 22.037 80.360 21.715 1.00 10.59 10 GLU B CA 1
ATOM 5540 C C . GLU B 1 15 ? 23.293 79.547 21.431 1.00 9.22 10 GLU B C 1
ATOM 5541 O O . GLU B 1 15 ? 24.273 80.067 20.889 1.00 10.17 10 GLU B O 1
ATOM 5553 N N . GLU B 1 16 ? 23.302 78.275 21.834 1.00 9.28 11 GLU B N 1
ATOM 5554 C CA . GLU B 1 16 ? 24.516 77.476 21.704 1.00 8.85 11 GLU B CA 1
ATOM 5555 C C . GLU B 1 16 ? 24.794 77.061 20.265 1.00 9.13 11 GLU B C 1
ATOM 5556 O O . GLU B 1 16 ? 25.936 76.708 19.946 1.00 9.38 11 GLU B O 1
ATOM 5568 N N . GLU B 1 17 ? 23.782 77.094 19.398 1.00 8.19 12 GLU B N 1
ATOM 5569 C CA . GLU B 1 17 ? 23.982 76.757 17.996 1.00 7.86 12 GLU B CA 1
ATOM 5570 C C . GLU B 1 17 ? 24.559 77.916 17.188 1.00 8.86 12 GLU B C 1
ATOM 5571 O O . GLU B 1 17 ? 25.267 77.678 16.200 1.00 9.14 12 GLU B O 1
ATOM 5583 N N . ALA B 1 18 ? 24.258 79.156 17.582 1.00 9.39 13 ALA B N 1
ATOM 5584 C CA . ALA B 1 18 ? 24.593 80.303 16.744 1.00 9.89 13 ALA B CA 1
ATOM 5585 C C . ALA B 1 18 ? 26.076 80.400 16.409 1.00 10.59 13 ALA B C 1
ATOM 5586 O O . ALA B 1 18 ? 26.394 80.687 15.242 1.00 11.67 13 ALA B O 1
ATOM 5593 N N . PRO B 1 19 ? 27.010 80.199 17.331 1.00 11.21 14 PRO B N 1
ATOM 5594 C CA . PRO B 1 19 ? 28.428 80.336 16.948 1.00 11.25 14 PRO B CA 1
ATOM 5595 C C . PRO B 1 19 ? 28.858 79.313 15.919 1.00 10.71 14 PRO B C 1
ATOM 5596 O O . PRO B 1 19 ? 29.744 79.593 15.100 1.00 11.73 14 PRO B O 1
ATOM 5607 N N . TYR B 1 20 ? 28.246 78.129 15.928 1.00 9.79 15 TYR B N 1
ATOM 5608 C CA . TYR B 1 20 ? 28.592 77.112 14.940 1.00 8.99 15 TYR B CA 1
ATOM 5609 C C . TYR B 1 20 ? 28.039 77.461 13.564 1.00 8.71 15 TYR B C 1
ATOM 5610 O O . TYR B 1 20 ? 28.684 77.187 12.547 1.00 9.84 15 TYR B O 1
ATOM 5628 N N . VAL B 1 21 ? 26.852 78.072 13.499 1.00 8.82 16 VAL B N 1
ATOM 5629 C CA . VAL B 1 21 ? 26.368 78.551 12.206 1.00 9.75 16 VAL B CA 1
ATOM 5630 C C . VAL B 1 21 ? 27.344 79.572 11.634 1.00 10.36 16 VAL B C 1
ATOM 5631 O O . VAL B 1 21 ? 27.703 79.524 10.450 1.00 10.51 16 VAL B O 1
ATOM 5644 N N . GLU B 1 22 ? 27.797 80.510 12.470 1.00 10.91 17 GLU B N 1
ATOM 5645 C CA . GLU B 1 22 ? 28.745 81.514 11.997 1.00 12.66 17 GLU B CA 1
ATOM 5646 C C . GLU B 1 22 ? 30.040 80.863 11.521 1.00 11.70 17 GLU B C 1
ATOM 5647 O O . GLU B 1 22 ? 30.591 81.242 10.481 1.00 12.12 17 GLU B O 1
ATOM 5659 N N . LYS B 1 23 ? 30.540 79.872 12.262 1.00 11.42 18 LYS B N 1
ATOM 5660 C CA . LYS B 1 23 ? 31.760 79.182 11.848 1.00 12.62 18 LYS B CA 1
ATOM 5661 C C . LYS B 1 23 ? 31.579 78.498 10.496 1.00 12.41 18 LYS B C 1
ATOM 5662 O O . LYS B 1 23 ? 32.461 78.572 9.631 1.00 14.09 18 LYS B O 1
ATOM 5681 N N . TRP B 1 24 ? 30.432 77.840 10.290 1.00 10.70 19 TRP B N 1
ATOM 5682 C CA . TRP B 1 24 ? 30.156 77.200 9.008 1.00 10.89 19 TRP B CA 1
ATOM 5683 C C . TRP B 1 24 ? 30.090 78.232 7.889 1.00 11.89 19 TRP B C 1
ATOM 5684 O O . TRP B 1 24 ? 30.647 78.023 6.804 1.00 12.95 19 TRP B O 1
ATOM 5705 N N . LYS B 1 25 ? 29.422 79.363 8.139 1.00 10.83 20 LYS B N 1
ATOM 5706 C CA . LYS B 1 25 ? 29.334 80.410 7.124 1.00 11.92 20 LYS B CA 1
ATOM 5707 C C . LYS B 1 25 ? 30.714 80.930 6.742 1.00 13.27 20 LYS B C 1
ATOM 5708 O O . LYS B 1 25 ? 30.987 81.183 5.562 1.00 13.21 20 LYS B O 1
ATOM 5727 N N . GLN B 1 26 ? 31.600 81.086 7.725 1.00 14.52 21 GLN B N 1
ATOM 5728 C CA . GLN B 1 26 ? 32.937 81.598 7.446 1.00 16.82 21 GLN B CA 1
ATOM 5729 C C . GLN B 1 26 ? 33.705 80.685 6.501 1.00 16.19 21 GLN B C 1
ATOM 5730 O O . GLN B 1 26 ? 34.488 81.173 5.677 1.00 17.76 21 GLN B O 1
ATOM 5744 N N . SER B 1 27 ? 33.469 79.376 6.558 1.00 16.10 22 SER B N 1
ATOM 5745 C CA . SER B 1 27 ? 34.156 78.454 5.661 1.00 17.17 22 SER B CA 1
ATOM 5746 C C . SER B 1 27 ? 33.362 78.139 4.396 1.00 16.63 22 SER B C 1
ATOM 5747 O O . SER B 1 27 ? 33.834 77.351 3.569 1.00 17.67 22 SER B O 1
ATOM 5755 N N . HIS B 1 28 ? 32.198 78.759 4.208 1.00 14.22 23 HIS B N 1
ATOM 5756 C CA . HIS B 1 28 ? 31.404 78.614 2.986 1.00 13.60 23 HIS B CA 1
ATOM 5757 C C . HIS B 1 28 ? 30.961 79.989 2.509 1.00 13.62 23 HIS B C 1
ATOM 5758 O O . HIS B 1 28 ? 29.764 80.278 2.409 1.00 13.48 23 HIS B O 1
ATOM 5772 N N . PRO B 1 29 ? 31.911 80.871 2.220 1.00 13.57 24 PRO B N 1
ATOM 5773 C CA . PRO B 1 29 ? 31.548 82.221 1.782 1.00 13.46 24 PRO B CA 1
ATOM 5774 C C . PRO B 1 29 ? 30.775 82.167 0.479 1.00 13.50 24 PRO B C 1
ATOM 5775 O O . PRO B 1 29 ? 31.099 81.402 -0.432 1.00 15.47 24 PRO B O 1
ATOM 5786 N N . GLY B 1 30 ? 29.742 82.985 0.403 1.00 13.54 25 GLY B N 1
ATOM 5787 C CA . GLY B 1 30 ? 28.892 83.046 -0.751 1.00 12.91 25 GLY B CA 1
ATOM 5788 C C . GLY B 1 30 ? 27.579 82.313 -0.602 1.00 13.49 25 GLY B C 1
ATOM 5789 O O . GLY B 1 30 ? 26.644 82.599 -1.358 1.00 15.50 25 GLY B O 1
ATOM 5793 N N . VAL B 1 31 ? 27.485 81.369 0.331 1.00 12.56 26 VAL B N 1
ATOM 5794 C CA . VAL B 1 31 ? 26.215 80.715 0.627 1.00 12.45 26 VAL B CA 1
ATOM 5795 C C . VAL B 1 31 ? 25.435 81.620 1.574 1.00 12.03 26 VAL B C 1
ATOM 5796 O O . VAL B 1 31 ? 25.897 81.922 2.679 1.00 13.52 26 VAL B O 1
ATOM 5809 N N . VAL B 1 32 ? 24.255 82.061 1.150 1.00 13.22 27 VAL B N 1
ATOM 5810 C CA . VAL B 1 32 ? 23.403 82.830 2.050 1.00 13.86 27 VAL B CA 1
ATOM 5811 C C . VAL B 1 32 ? 22.793 81.876 3.072 1.00 13.36 27 VAL B C 1
ATOM 5812 O O . VAL B 1 32 ? 22.154 80.878 2.715 1.00 12.76 27 VAL B O 1
ATOM 5825 N N . VAL B 1 33 ? 23.017 82.162 4.350 1.00 13.68 28 VAL B N 1
ATOM 5826 C CA . VAL B 1 33 ? 22.437 81.408 5.453 1.00 12.64 28 VAL B CA 1
ATOM 5827 C C . VAL B 1 33 ? 21.883 82.452 6.411 1.00 13.26 28 VAL B C 1
ATOM 5828 O O . VAL B 1 33 ? 22.640 83.078 7.163 1.00 15.03 28 VAL B O 1
ATOM 5841 N N . ASP B 1 34 ? 20.576 82.652 6.383 1.00 12.48 29 ASP B N 1
ATOM 5842 C CA . ASP B 1 34 ? 19.906 83.580 7.280 1.00 13.12 29 ASP B CA 1
ATOM 5843 C C . ASP B 1 34 ? 19.304 82.788 8.430 1.00 12.49 29 ASP B C 1
ATOM 5844 O O . ASP B 1 34 ? 18.946 81.618 8.276 1.00 13.97 29 ASP B O 1
ATOM 5853 N N . THR B 1 35 ? 19.203 83.423 9.592 1.00 12.33 30 THR B N 1
ATOM 5854 C CA . THR B 1 35 ? 18.827 82.700 10.791 1.00 11.99 30 THR B CA 1
ATOM 5855 C C . THR B 1 35 ? 17.699 83.390 11.546 1.00 12.42 30 THR B C 1
ATOM 5856 O O . THR B 1 35 ? 17.594 84.621 11.580 1.00 13.09 30 THR B O 1
ATOM 5867 N N . TYR B 1 36 ? 16.883 82.555 12.189 1.00 11.24 31 TYR B N 1
ATOM 5868 C CA . TYR B 1 36 ? 15.792 82.980 13.049 1.00 11.75 31 TYR B CA 1
ATOM 5869 C C . TYR B 1 36 ? 15.783 82.110 14.295 1.00 11.75 31 TYR B C 1
ATOM 5870 O O . TYR B 1 36 ? 15.913 80.887 14.207 1.00 11.51 31 TYR B O 1
ATOM 5888 N N . GLU B 1 37 ? 15.643 82.752 15.454 1.00 12.65 32 GLU B N 1
ATOM 5889 C CA . GLU B 1 37 ? 15.505 82.007 16.701 1.00 13.57 32 GLU B CA 1
ATOM 5890 C C . GLU B 1 37 ? 14.116 81.402 16.838 1.00 13.96 32 GLU B C 1
ATOM 5891 O O . GLU B 1 37 ? 13.950 80.358 17.482 1.00 15.24 32 GLU B O 1
ATOM 5903 N N A GLU B 1 38 ? 13.113 82.033 16.243 0.69 13.98 33 GLU B N 1
ATOM 5904 N N B GLU B 1 38 ? 13.116 82.018 16.233 0.31 14.54 33 GLU B N 1
ATOM 5905 C CA A GLU B 1 38 ? 11.733 81.619 16.413 0.69 13.83 33 GLU B CA 1
ATOM 5906 C CA B GLU B 1 38 ? 11.741 81.604 16.428 0.31 15.10 33 GLU B CA 1
ATOM 5907 C C A GLU B 1 38 ? 11.404 80.380 15.582 0.69 13.36 33 GLU B C 1
ATOM 5908 C C B GLU B 1 38 ? 11.416 80.369 15.599 0.31 14.31 33 GLU B C 1
ATOM 5909 O O A GLU B 1 38 ? 12.136 80.014 14.657 0.69 12.88 33 GLU B O 1
ATOM 5910 O O B GLU B 1 38 ? 12.157 79.984 14.691 0.31 14.10 33 GLU B O 1
ATOM 5933 N N . PRO B 1 39 ? 10.301 79.710 15.899 1.00 13.84 34 PRO B N 1
ATOM 5934 C CA . PRO B 1 39 ? 9.834 78.616 15.046 1.00 14.20 34 PRO B CA 1
ATOM 5935 C C . PRO B 1 39 ? 9.167 79.140 13.780 1.00 13.58 34 PRO B C 1
ATOM 5936 O O . PRO B 1 39 ? 8.759 80.301 13.682 1.00 13.92 34 PRO B O 1
ATOM 5947 N N . LEU B 1 40 ? 9.090 78.253 12.790 1.00 13.02 35 LEU B N 1
ATOM 5948 C CA . LEU B 1 40 ? 8.364 78.509 11.550 1.00 13.18 35 LEU B CA 1
ATOM 5949 C C . LEU B 1 40 ? 6.920 78.058 11.742 1.00 14.56 35 LEU B C 1
ATOM 5950 O O . LEU B 1 40 ? 6.667 76.908 12.121 1.00 13.67 35 LEU B O 1
ATOM 5966 N N . THR B 1 41 ? 5.974 78.968 11.502 1.00 15.45 36 THR B N 1
ATOM 5967 C CA . THR B 1 41 ? 4.564 78.680 11.699 1.00 16.76 36 THR B CA 1
ATOM 5968 C C . THR B 1 41 ? 3.758 79.336 10.581 1.00 16.85 36 THR B C 1
ATOM 5969 O O . THR B 1 41 ? 4.299 80.054 9.734 1.00 16.31 36 THR B O 1
ATOM 5980 N N . ALA B 1 42 ? 2.443 79.107 10.598 1.00 17.54 37 ALA B N 1
ATOM 5981 C CA . ALA B 1 42 ? 1.579 79.750 9.616 1.00 18.34 37 ALA B CA 1
ATOM 5982 C C . ALA B 1 42 ? 1.698 81.267 9.673 1.00 19.43 37 ALA B C 1
ATOM 5983 O O . ALA B 1 42 ? 1.556 81.941 8.646 1.00 21.18 37 ALA B O 1
ATOM 5990 N N . LYS B 1 43 ? 1.955 81.820 10.863 1.00 20.63 38 LYS B N 1
ATOM 5991 C CA . LYS B 1 43 ? 1.944 83.268 11.030 1.00 22.62 38 LYS B CA 1
ATOM 5992 C C . LYS B 1 43 ? 3.157 83.941 10.396 1.00 21.46 38 LYS B C 1
ATOM 5993 O O . LYS B 1 43 ? 3.074 85.114 10.019 1.00 23.44 38 LYS B O 1
ATOM 6012 N N . ASN B 1 44 ? 4.286 83.237 10.268 1.00 18.60 39 ASN B N 1
ATOM 6013 C CA . ASN B 1 44 ? 5.479 83.822 9.664 1.00 17.35 39 ASN B CA 1
ATOM 6014 C C . ASN B 1 44 ? 5.939 83.059 8.426 1.00 16.65 39 ASN B C 1
ATOM 6015 O O . ASN B 1 44 ? 7.101 83.180 8.023 1.00 17.11 39 ASN B O 1
ATOM 6026 N N . LYS B 1 45 ? 5.041 82.304 7.788 1.00 17.08 40 LYS B N 1
ATOM 6027 C CA . LYS B 1 45 ? 5.453 81.457 6.673 1.00 17.10 40 LYS B CA 1
ATOM 6028 C C . LYS B 1 45 ? 6.061 82.274 5.541 1.00 16.69 40 LYS B C 1
ATOM 6029 O O . LYS B 1 45 ? 6.878 81.759 4.770 1.00 15.81 40 LYS B O 1
ATOM 6048 N N . GLU B 1 46 ? 5.670 83.542 5.420 1.00 17.41 41 GLU B N 1
ATOM 6049 C CA . GLU B 1 46 ? 6.187 84.385 4.350 1.00 18.54 41 GLU B CA 1
ATOM 6050 C C . GLU B 1 46 ? 7.697 84.570 4.427 1.00 17.87 41 GLU B C 1
ATOM 6051 O O . GLU B 1 46 ? 8.311 84.963 3.429 1.00 18.44 41 GLU B O 1
ATOM 6063 N N . LEU B 1 47 ? 8.311 84.299 5.580 1.00 16.32 42 LEU B N 1
ATOM 6064 C CA . LEU B 1 47 ? 9.763 84.362 5.675 1.00 16.10 42 LEU B CA 1
ATOM 6065 C C . LEU B 1 47 ? 10.437 83.357 4.750 1.00 15.59 42 LEU B C 1
ATOM 6066 O O . LEU B 1 47 ? 11.631 83.497 4.462 1.00 16.98 42 LEU B O 1
ATOM 6082 N N . LEU B 1 48 ? 9.694 82.353 4.277 1.00 14.63 43 LEU B N 1
ATOM 6083 C CA . LEU B 1 48 ? 10.266 81.342 3.400 1.00 14.25 43 LEU B CA 1
ATOM 6084 C C . LEU B 1 48 ? 10.546 81.854 1.992 1.00 14.67 43 LEU B C 1
ATOM 6085 O O . LEU B 1 48 ? 11.298 81.206 1.259 1.00 14.48 43 LEU B O 1
ATOM 6101 N N . LYS B 1 49 ? 9.953 82.974 1.591 1.00 16.05 44 LYS B N 1
ATOM 6102 C CA . LYS B 1 49 ? 10.117 83.453 0.227 1.00 18.48 44 LYS B CA 1
ATOM 6103 C C . LYS B 1 49 ? 11.588 83.606 -0.127 1.00 17.65 44 LYS B C 1
ATOM 6104 O O . LYS B 1 49 ? 12.344 84.266 0.590 1.00 18.03 44 LYS B O 1
ATOM 6123 N N . GLY B 1 50 ? 11.989 82.997 -1.240 1.00 17.78 45 GLY B N 1
ATOM 6124 C CA . GLY B 1 50 ? 13.318 83.165 -1.773 1.00 17.49 45 GLY B CA 1
ATOM 6125 C C . GLY B 1 50 ? 14.348 82.163 -1.303 1.00 16.38 45 GLY B C 1
ATOM 6126 O O . GLY B 1 50 ? 15.493 82.216 -1.771 1.00 18.64 45 GLY B O 1
ATOM 6130 N N . TYR B 1 51 ? 13.996 81.255 -0.401 1.00 14.06 46 TYR B N 1
ATOM 6131 C CA . TYR B 1 51 ? 14.935 80.259 0.100 1.00 12.60 46 TYR B CA 1
ATOM 6132 C C . TYR B 1 51 ? 14.740 78.926 -0.609 1.00 11.32 46 TYR B C 1
ATOM 6133 O O . TYR B 1 51 ? 13.613 78.524 -0.903 1.00 13.05 46 TYR B O 1
ATOM 6151 N N . GLU B 1 52 ? 15.854 78.252 -0.887 1.00 11.37 47 GLU B N 1
ATOM 6152 C CA . GLU B 1 52 ? 15.829 76.902 -1.439 1.00 11.94 47 GLU B CA 1
ATOM 6153 C C . GLU B 1 52 ? 16.011 75.823 -0.382 1.00 10.92 47 GLU B C 1
ATOM 6154 O O . GLU B 1 52 ? 15.520 74.704 -0.565 1.00 11.97 47 GLU B O 1
ATOM 6166 N N . GLY B 1 53 ? 16.695 76.137 0.708 1.00 10.16 48 GLY B N 1
ATOM 6167 C CA . GLY B 1 53 ? 16.920 75.189 1.787 1.00 10.23 48 GLY B CA 1
ATOM 6168 C C . GLY B 1 53 ? 16.382 75.723 3.099 1.00 9.85 48 GLY B C 1
ATOM 6169 O O . GLY B 1 53 ? 16.508 76.912 3.393 1.00 9.99 48 GLY B O 1
ATOM 6173 N N . LEU B 1 54 ? 15.782 74.831 3.880 1.00 9.38 49 LEU B N 1
ATOM 6174 C CA . LEU B 1 54 ? 15.173 75.156 5.163 1.00 8.33 49 LEU B CA 1
ATOM 6175 C C . LEU B 1 54 ? 15.805 74.229 6.187 1.00 8.49 49 LEU B C 1
ATOM 6176 O O . LEU B 1 54 ? 15.720 73.007 6.039 1.00 9.67 49 LEU B O 1
ATOM 6192 N N . VAL B 1 55 ? 16.439 74.797 7.212 1.00 8.63 50 VAL B N 1
ATOM 6193 C CA . VAL B 1 55 ? 17.170 74.031 8.220 1.00 7.85 50 VAL B CA 1
ATOM 6194 C C . VAL B 1 55 ? 16.473 74.235 9.559 1.00 7.28 50 VAL B C 1
ATOM 6195 O O . VAL B 1 55 ? 16.365 75.374 10.037 1.00 8.20 50 VAL B O 1
ATOM 6208 N N . VAL B 1 56 ? 16.016 73.134 10.167 1.00 7.72 51 VAL B N 1
ATOM 6209 C CA . VAL B 1 56 ? 15.070 73.206 11.270 1.00 8.17 51 VAL B CA 1
ATOM 6210 C C . VAL B 1 56 ? 15.434 72.244 12.393 1.00 7.45 51 VAL B C 1
ATOM 6211 O O . VAL B 1 56 ? 16.100 71.227 12.192 1.00 7.95 51 VAL B O 1
ATOM 6224 N N . MET B 1 57 ? 14.972 72.587 13.592 1.00 8.49 52 MET B N 1
ATOM 6225 C CA . MET B 1 57 ? 15.028 71.719 14.760 1.00 8.26 52 MET B CA 1
ATOM 6226 C C . MET B 1 57 ? 13.837 72.151 15.613 1.00 8.34 52 MET B C 1
ATOM 6227 O O . MET B 1 57 ? 13.941 72.868 16.607 1.00 10.15 52 MET B O 1
ATOM 6241 N N . GLN B 1 58 ? 12.650 71.764 15.177 1.00 10.84 53 GLN B N 1
ATOM 6242 C CA . GLN B 1 58 ? 11.426 72.355 15.680 1.00 13.51 53 GLN B CA 1
ATOM 6243 C C . GLN B 1 58 ? 10.614 71.330 16.451 1.00 20.64 53 GLN B C 1
ATOM 6244 O O . GLN B 1 58 ? 10.415 70.207 15.984 1.00 22.35 53 GLN B O 1
ATOM 6258 N N . PHE B 1 59 ? 10.128 71.751 17.620 1.00 25.54 54 PHE B N 1
ATOM 6259 C CA . PHE B 1 59 ? 9.403 70.924 18.573 1.00 27.68 54 PHE B CA 1
ATOM 6260 C C . PHE B 1 59 ? 7.904 71.119 18.489 1.00 28.08 54 PHE B C 1
ATOM 6261 O O . PHE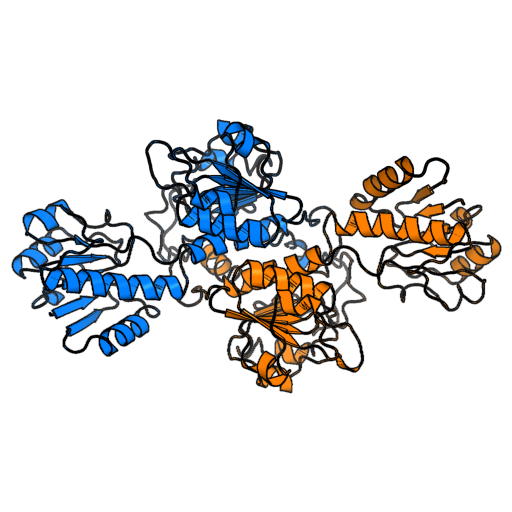 B 1 59 ? 7.163 70.518 19.269 1.00 30.61 54 PHE B O 1
ATOM 6278 N N . LEU B 1 60 ? 7.453 71.921 17.538 1.00 25.28 55 LEU B N 1
ATOM 6279 C CA . LEU B 1 60 ? 6.069 72.334 17.390 1.00 23.72 55 LEU B CA 1
ATOM 6280 C C . LEU B 1 60 ? 5.657 72.016 15.966 1.00 20.75 55 LEU B C 1
ATOM 6281 O O . LEU B 1 60 ? 6.383 72.352 15.028 1.00 19.63 55 LEU B O 1
ATOM 6297 N N . ALA B 1 61 ? 4.514 71.350 15.799 1.00 21.32 56 ALA B N 1
ATOM 6298 C CA . ALA B 1 61 ? 4.067 70.986 14.460 1.00 20.81 56 ALA B CA 1
ATOM 6299 C C . ALA B 1 61 ? 3.796 72.240 13.637 1.00 19.82 56 ALA B C 1
ATOM 6300 O O . ALA B 1 61 ? 3.264 73.232 14.142 1.00 21.30 56 ALA B O 1
ATOM 6307 N N . MET B 1 62 ? 4.177 72.192 12.364 1.00 17.76 57 MET B N 1
ATOM 6308 C CA . MET B 1 62 ? 3.858 73.251 11.421 1.00 16.04 57 MET B CA 1
ATOM 6309 C C . MET B 1 62 ? 2.532 72.929 10.748 1.00 16.01 57 MET B C 1
ATOM 6310 O O . MET B 1 62 ? 2.292 71.788 10.347 1.00 16.42 57 MET B O 1
ATOM 6324 N N . GLU B 1 63 ? 1.678 73.938 10.628 1.00 15.89 58 GLU B N 1
ATOM 6325 C CA . GLU B 1 63 ? 0.382 73.746 10.001 1.00 16.81 58 GLU B CA 1
ATOM 6326 C C . GLU B 1 63 ? 0.555 73.357 8.537 1.00 15.56 58 GLU B C 1
ATOM 6327 O O . GLU B 1 63 ? 1.565 73.675 7.901 1.00 16.29 58 GLU B O 1
ATOM 6339 N N . ASP B 1 64 ? -0.452 72.665 8.000 1.00 16.04 59 ASP B N 1
ATOM 6340 C CA . ASP B 1 64 ? -0.396 72.253 6.604 1.00 16.88 59 ASP B CA 1
ATOM 6341 C C . ASP B 1 64 ? -0.069 73.428 5.693 1.00 16.54 59 ASP B C 1
ATOM 6342 O O . ASP B 1 64 ? 0.693 73.290 4.728 1.00 16.58 59 ASP B O 1
ATOM 6351 N N . GLU B 1 65 ? -0.655 74.594 5.967 1.00 17.61 60 GLU B N 1
ATOM 6352 C CA . GLU B 1 65 ? -0.446 75.727 5.076 1.00 18.37 60 GLU B CA 1
ATOM 6353 C C . GLU B 1 65 ? 1.013 76.167 5.031 1.00 16.24 60 GLU B C 1
ATOM 6354 O O . GLU B 1 65 ? 1.418 76.807 4.057 1.00 17.16 60 GLU B O 1
ATOM 6366 N N . VAL B 1 66 ? 1.814 75.835 6.047 1.00 15.18 61 VAL B N 1
ATOM 6367 C CA . VAL B 1 66 ? 3.242 76.132 5.978 1.00 13.77 61 VAL B CA 1
ATOM 6368 C C . VAL B 1 66 ? 3.911 75.283 4.904 1.00 13.80 61 VAL B C 1
ATOM 6369 O O . VAL B 1 66 ? 4.694 75.781 4.088 1.00 14.20 61 VAL B O 1
ATOM 6382 N N . TYR B 1 67 ? 3.634 73.981 4.909 1.00 13.52 62 TYR B N 1
ATOM 6383 C CA . TYR B 1 67 ? 4.191 73.103 3.887 1.00 13.21 62 TYR B CA 1
ATOM 6384 C C . TYR B 1 67 ? 3.700 73.485 2.499 1.00 13.06 62 TYR B C 1
ATOM 6385 O O . TYR B 1 67 ? 4.461 73.424 1.522 1.00 13.02 62 TYR B O 1
ATOM 6403 N N . ASP B 1 68 ? 2.423 73.856 2.382 1.00 14.21 63 ASP B N 1
ATOM 6404 C CA . ASP B 1 68 ? 1.922 74.301 1.088 1.00 15.67 63 ASP B CA 1
ATOM 6405 C C . ASP B 1 68 ? 2.665 75.547 0.627 1.00 15.93 63 ASP B C 1
ATOM 6406 O O . ASP B 1 68 ? 2.971 75.694 -0.561 1.00 17.00 63 ASP B O 1
ATOM 6415 N N . TYR B 1 69 ? 2.987 76.443 1.563 1.00 15.84 64 TYR B N 1
ATOM 6416 C CA . TYR B 1 69 ? 3.740 77.643 1.212 1.00 15.76 64 TYR B CA 1
ATOM 6417 C C . TYR B 1 69 ? 5.171 77.300 0.805 1.00 14.91 64 TYR B C 1
ATOM 6418 O O . TYR B 1 69 ? 5.715 77.911 -0.121 1.00 16.16 64 TYR B O 1
ATOM 6436 N N . MET B 1 70 ? 5.795 76.321 1.471 1.00 12.99 65 MET B N 1
ATOM 6437 C CA . MET B 1 70 ? 7.080 75.822 0.997 1.00 12.72 65 MET B CA 1
ATOM 6438 C C . MET B 1 70 ? 6.975 75.404 -0.465 1.00 13.32 65 MET B C 1
ATOM 6439 O O . MET B 1 70 ? 7.847 75.720 -1.281 1.00 15.48 65 MET B O 1
ATOM 6453 N N . GLY B 1 71 ? 5.915 74.667 -0.806 1.00 14.69 66 GLY B N 1
ATOM 6454 C CA . GLY B 1 71 ? 5.734 74.249 -2.184 1.00 16.53 66 GLY B CA 1
ATOM 6455 C C . GLY B 1 71 ? 5.558 75.423 -3.127 1.00 17.84 66 GLY B C 1
ATOM 6456 O O . GLY B 1 71 ? 6.139 75.448 -4.214 1.00 19.00 66 GLY B O 1
ATOM 6460 N N . ALA B 1 72 ? 4.760 76.416 -2.721 1.00 17.49 67 ALA B N 1
ATOM 6461 C CA . ALA B 1 72 ? 4.543 77.587 -3.564 1.00 18.86 67 ALA B CA 1
ATOM 6462 C C . ALA B 1 72 ? 5.835 78.360 -3.785 1.00 19.16 67 ALA B C 1
ATOM 6463 O O . ALA B 1 72 ? 6.033 78.945 -4.858 1.00 20.89 67 ALA B O 1
ATOM 6470 N N . CYS B 1 73 ? 6.717 78.371 -2.782 1.00 17.96 68 CYS B N 1
ATOM 6471 C CA . CYS B 1 73 ? 8.005 79.041 -2.851 1.00 18.76 68 CYS B CA 1
ATOM 6472 C C . CYS B 1 73 ? 9.057 78.226 -3.584 1.00 18.81 68 CYS B C 1
ATOM 6473 O O . CYS B 1 73 ? 10.168 78.730 -3.801 1.00 19.57 68 CYS B O 1
ATOM 6481 N N . LYS B 1 74 ? 8.748 76.982 -3.951 1.00 18.88 69 LYS B N 1
ATOM 6482 C CA . LYS B 1 74 ? 9.689 76.112 -4.642 1.00 19.65 69 LYS B CA 1
ATOM 6483 C C . LYS B 1 74 ? 10.874 75.746 -3.757 1.00 16.80 69 LYS B C 1
ATOM 6484 O O . LYS B 1 74 ? 12.005 75.601 -4.234 1.00 16.40 69 LYS B O 1
ATOM 6503 N N . LEU B 1 75 ? 10.629 75.601 -2.459 1.00 14.41 70 LEU B N 1
ATOM 6504 C CA . LEU B 1 75 ? 11.654 75.085 -1.567 1.00 12.35 70 LEU B CA 1
ATOM 6505 C C . LEU B 1 75 ? 12.122 73.728 -2.078 1.00 12.61 70 LEU B C 1
ATOM 6506 O O . LEU B 1 75 ? 11.319 72.909 -2.534 1.00 14.42 70 LEU B O 1
ATOM 6522 N N . LYS B 1 76 ? 13.428 73.485 -1.996 1.00 11.21 71 LYS B N 1
ATOM 6523 C CA . LYS B 1 76 ? 13.993 72.245 -2.513 1.00 11.07 71 LYS B CA 1
ATOM 6524 C C . LYS B 1 76 ? 14.259 71.196 -1.445 1.00 10.74 71 LYS B C 1
ATOM 6525 O O . LYS B 1 76 ? 14.159 69.998 -1.737 1.00 11.39 71 LYS B O 1
ATOM 6544 N N . VAL B 1 77 ? 14.589 71.594 -0.221 1.00 9.45 72 VAL B N 1
ATOM 6545 C CA . VAL B 1 77 ? 14.974 70.627 0.801 1.00 9.64 72 VAL B CA 1
ATOM 6546 C C . VAL B 1 77 ? 14.669 71.192 2.174 1.00 9.20 72 VAL B C 1
ATOM 6547 O O . VAL B 1 77 ? 14.864 72.381 2.432 1.00 9.69 72 VAL B O 1
ATOM 6560 N N . LEU B 1 78 ? 14.161 70.320 3.038 1.00 8.37 73 LEU B N 1
ATOM 6561 C CA . LEU B 1 78 ? 14.037 70.546 4.472 1.00 8.41 73 LEU B CA 1
ATOM 6562 C C . LEU B 1 78 ? 15.083 69.659 5.137 1.00 8.07 73 LEU B C 1
ATOM 6563 O O . LEU B 1 78 ? 15.107 68.441 4.916 1.00 8.24 73 LEU B O 1
ATOM 6579 N N . SER B 1 79 ? 15.963 70.278 5.913 1.00 7.69 74 SER B N 1
ATOM 6580 C CA . SER B 1 79 ? 17.073 69.595 6.559 1.00 7.59 74 SER B CA 1
ATOM 6581 C C . SER B 1 79 ? 16.910 69.747 8.065 1.00 7.50 74 SER B C 1
ATOM 6582 O O . SER B 1 79 ? 16.952 70.870 8.586 1.00 9.07 74 SER B O 1
ATOM 6590 N N A THR B 1 80 ? 16.724 68.622 8.758 0.61 7.20 75 THR B N 1
ATOM 6591 N N B THR B 1 80 ? 16.718 68.640 8.769 0.39 6.75 75 THR B N 1
ATOM 6592 C CA A THR B 1 80 ? 16.647 68.650 10.207 0.61 8.30 75 THR B CA 1
ATOM 6593 C CA B THR B 1 80 ? 16.622 68.722 10.219 0.39 6.75 75 THR B CA 1
ATOM 6594 C C A THR B 1 80 ? 18.056 68.626 10.793 0.61 7.78 75 THR B C 1
ATOM 6595 C C B THR B 1 80 ? 18.007 68.551 10.832 0.39 7.03 75 THR B C 1
ATOM 6596 O O A THR B 1 80 ? 19.014 68.182 10.154 0.61 9.46 75 THR B O 1
ATOM 6597 O O B THR B 1 80 ? 18.896 67.928 10.246 0.39 8.39 75 THR B O 1
ATOM 6618 N N . ARG B 1 81 ? 18.171 69.104 12.029 1.00 7.06 76 ARG B N 1
ATOM 6619 C CA . ARG B 1 81 ? 19.429 69.068 12.760 1.00 7.36 76 ARG B CA 1
ATOM 6620 C C . ARG B 1 81 ? 19.484 67.880 13.702 1.00 7.58 76 ARG B C 1
ATOM 6621 O O . ARG B 1 81 ? 20.428 67.759 14.486 1.00 8.94 76 ARG B O 1
ATOM 6642 N N . THR B 1 82 ? 18.500 66.998 13.614 1.00 9.09 77 THR B N 1
ATOM 6643 C CA . THR B 1 82 ? 18.327 65.873 14.504 1.00 8.14 77 THR B CA 1
ATOM 6644 C C . THR B 1 82 ? 18.327 64.576 13.713 1.00 8.38 77 THR B C 1
ATOM 6645 O O . THR B 1 82 ? 18.143 64.561 12.491 1.00 9.34 77 THR B O 1
ATOM 6656 N N . ALA B 1 83 ? 18.506 63.476 14.444 1.00 8.13 78 ALA B N 1
ATOM 6657 C CA . ALA B 1 83 ? 18.376 62.164 13.825 1.00 8.82 78 ALA B CA 1
ATOM 6658 C C . ALA B 1 83 ? 16.919 61.861 13.514 1.00 10.07 78 ALA B C 1
ATOM 6659 O O . ALA B 1 83 ? 16.601 61.320 12.449 1.00 11.35 78 ALA B O 1
ATOM 6666 N N . GLY B 1 84 ? 16.024 62.210 14.428 1.00 10.20 79 GLY B N 1
ATOM 6667 C CA . GLY B 1 84 ? 14.617 62.001 14.183 1.00 10.37 79 GLY B CA 1
ATOM 6668 C C . GLY B 1 84 ? 14.056 63.008 13.199 1.00 10.76 79 GLY B C 1
ATOM 6669 O O . GLY B 1 84 ? 14.489 64.154 13.121 1.00 11.95 79 GLY B O 1
ATOM 6673 N N . PHE B 1 85 ? 13.069 62.562 12.427 1.00 12.37 80 PHE B N 1
ATOM 6674 C CA . PHE B 1 85 ? 12.407 63.434 11.467 1.00 13.65 80 PHE B CA 1
ATOM 6675 C C . PHE B 1 85 ? 10.906 63.200 11.403 1.00 15.14 80 PHE B C 1
ATOM 6676 O O . PHE B 1 85 ? 10.237 63.826 10.574 1.00 14.91 80 PHE B O 1
ATOM 6693 N N . ASP B 1 86 ? 10.357 62.329 12.254 1.00 17.54 81 ASP B N 1
ATOM 6694 C CA . ASP B 1 86 ? 8.934 62.025 12.244 1.00 20.50 81 ASP B CA 1
ATOM 6695 C C . ASP B 1 86 ? 8.084 63.202 12.696 1.00 19.98 81 ASP B C 1
ATOM 6696 O O . ASP B 1 86 ? 6.865 63.167 12.516 1.00 23.08 81 ASP B O 1
ATOM 6705 N N . MET B 1 87 ? 8.697 64.249 13.243 1.00 19.96 82 MET B N 1
ATOM 6706 C CA . MET B 1 87 ? 7.975 65.445 13.655 1.00 20.82 82 MET B CA 1
ATOM 6707 C C . MET B 1 87 ? 7.664 66.379 12.489 1.00 19.20 82 MET B C 1
ATOM 6708 O O . MET B 1 87 ? 7.028 67.418 12.699 1.00 22.13 82 MET B O 1
ATOM 6722 N N . TYR B 1 88 ? 8.085 66.038 11.277 1.00 15.32 83 TYR B N 1
ATOM 6723 C CA . TYR B 1 88 ? 7.810 66.831 10.088 1.00 12.06 83 TYR B CA 1
ATOM 6724 C C . TYR B 1 88 ? 6.842 66.085 9.176 1.00 11.81 83 TYR B C 1
ATOM 6725 O O . TYR B 1 88 ? 6.717 64.857 9.229 1.00 13.51 83 TYR B O 1
ATOM 6743 N N . ASN B 1 89 ? 6.135 66.855 8.345 1.00 11.05 84 ASN B N 1
ATOM 6744 C CA . ASN B 1 89 ? 5.065 66.307 7.514 1.00 11.85 84 ASN B CA 1
ATOM 6745 C C . ASN B 1 89 ? 5.644 65.783 6.205 1.00 11.53 84 ASN B C 1
ATOM 6746 O O . ASN B 1 89 ? 5.642 66.453 5.168 1.00 11.68 84 ASN B O 1
ATOM 6757 N N . ALA B 1 90 ? 6.120 64.536 6.257 1.00 11.62 85 ALA B N 1
ATOM 6758 C CA . ALA B 1 90 ? 6.709 63.923 5.072 1.00 11.84 85 ALA B CA 1
ATOM 6759 C C . ALA B 1 90 ? 5.680 63.748 3.963 1.00 11.70 85 ALA B C 1
ATOM 6760 O O . ALA B 1 90 ? 6.036 63.750 2.778 1.00 12.77 85 ALA B O 1
ATOM 6767 N N . THR B 1 91 ? 4.407 63.585 4.324 1.00 11.51 86 THR B N 1
ATOM 6768 C CA . THR B 1 91 ? 3.366 63.461 3.307 1.00 11.39 86 THR B CA 1
ATOM 6769 C C . THR B 1 91 ? 3.332 64.699 2.418 1.00 11.18 86 THR B C 1
ATOM 6770 O O . THR B 1 91 ? 3.336 64.597 1.185 1.00 12.31 86 THR B O 1
ATOM 6781 N N . LEU B 1 92 ? 3.342 65.884 3.030 1.00 11.49 87 LEU B N 1
ATOM 6782 C CA . LEU B 1 92 ? 3.293 67.114 2.248 1.00 12.26 87 LEU B CA 1
ATOM 6783 C C . LEU B 1 92 ? 4.642 67.460 1.622 1.00 11.39 87 LEU B C 1
ATOM 6784 O O . LEU B 1 92 ? 4.669 68.023 0.524 1.00 13.05 87 LEU B O 1
ATOM 6800 N N . LEU B 1 93 ? 5.764 67.143 2.275 1.00 10.93 88 LEU B N 1
ATOM 6801 C CA . LEU B 1 93 ? 7.051 67.321 1.606 1.00 11.57 88 LEU B CA 1
ATOM 6802 C C . LEU B 1 93 ? 7.070 66.556 0.286 1.00 12.34 88 LEU B C 1
ATOM 6803 O O . LEU B 1 93 ? 7.406 67.111 -0.769 1.00 12.12 88 LEU B O 1
ATOM 6819 N N A LYS B 1 94 ? 6.685 65.278 0.319 0.54 13.23 89 LYS B N 1
ATOM 6820 N N B LYS B 1 94 ? 6.685 65.279 0.320 0.46 13.46 89 LYS B N 1
ATOM 6821 C CA A LYS B 1 94 ? 6.701 64.481 -0.903 0.54 14.26 89 LYS B CA 1
ATOM 6822 C CA B LYS B 1 94 ? 6.699 64.481 -0.900 0.46 14.71 89 LYS B CA 1
ATOM 6823 C C A LYS B 1 94 ? 5.727 65.040 -1.933 0.54 15.21 89 LYS B C 1
ATOM 6824 C C B LYS B 1 94 ? 5.728 65.041 -1.932 0.46 15.37 89 LYS B C 1
ATOM 6825 O O A LYS B 1 94 ? 6.057 65.140 -3.121 0.54 15.53 89 LYS B O 1
ATOM 6826 O O B LYS B 1 94 ? 6.060 65.141 -3.119 0.46 15.69 89 LYS B O 1
ATOM 6863 N N . LYS B 1 95 ? 4.525 65.425 -1.494 1.00 14.45 90 LYS B N 1
ATOM 6864 C CA . LYS B 1 95 ? 3.542 65.989 -2.414 1.00 15.90 90 LYS B CA 1
ATOM 6865 C C . LYS B 1 95 ? 4.121 67.161 -3.194 1.00 15.99 90 LYS B C 1
ATOM 6866 O O . LYS B 1 95 ? 3.866 67.310 -4.395 1.00 17.27 90 LYS B O 1
ATOM 6885 N N . HIS B 1 96 ? 4.891 68.009 -2.524 1.00 15.39 91 HIS B N 1
ATOM 6886 C CA . HIS B 1 96 ? 5.408 69.233 -3.114 1.00 15.84 91 HIS B CA 1
ATOM 6887 C C . HIS B 1 96 ? 6.802 69.069 -3.697 1.00 16.25 91 HIS B C 1
ATOM 6888 O O . HIS B 1 96 ? 7.404 70.063 -4.115 1.00 17.14 91 HIS B O 1
ATOM 6902 N N . GLY B 1 97 ? 7.323 67.847 -3.748 1.00 15.00 92 GLY B N 1
ATOM 6903 C CA . GLY B 1 97 ? 8.615 67.634 -4.368 1.00 14.51 92 GLY B CA 1
ATOM 6904 C C . GLY B 1 97 ? 9.777 68.155 -3.559 1.00 14.46 92 GLY B C 1
ATOM 6905 O O . GLY B 1 97 ? 10.831 68.467 -4.128 1.00 16.62 92 GLY B O 1
ATOM 6909 N N . ILE B 1 98 ? 9.615 68.254 -2.243 1.00 12.23 93 ILE B N 1
ATOM 6910 C CA . ILE B 1 98 ? 10.636 68.776 -1.346 1.00 10.84 93 ILE B CA 1
ATOM 6911 C C . ILE B 1 98 ? 11.382 67.595 -0.748 1.00 10.67 93 ILE B C 1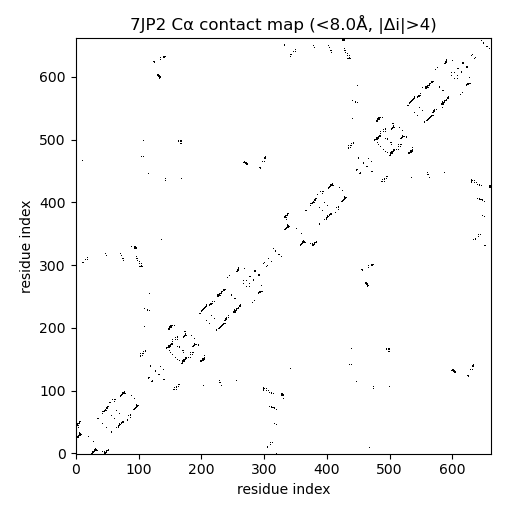
ATOM 6912 O O . ILE B 1 98 ? 10.763 66.651 -0.242 1.00 11.85 93 ILE B O 1
ATOM 6928 N N . ARG B 1 99 ? 12.708 67.648 -0.802 1.00 9.90 94 ARG B N 1
ATOM 6929 C CA . ARG B 1 99 ? 13.538 66.583 -0.267 1.00 10.16 94 ARG B CA 1
ATOM 6930 C C . ARG B 1 99 ? 13.762 66.785 1.228 1.00 9.69 94 ARG B C 1
ATOM 6931 O O . ARG B 1 99 ? 13.462 67.840 1.789 1.00 10.52 94 ARG B O 1
ATOM 6952 N N . LEU B 1 100 ? 14.282 65.742 1.874 1.00 9.39 95 LEU B N 1
ATOM 6953 C CA . LEU B 1 100 ? 14.419 65.687 3.325 1.00 9.56 95 LEU B CA 1
ATOM 6954 C C . LEU B 1 100 ? 15.789 65.135 3.670 1.00 8.86 95 LEU B C 1
ATOM 6955 O O . LEU B 1 100 ? 16.209 64.128 3.097 1.00 10.14 95 LEU B O 1
ATOM 6971 N N . THR B 1 101 ? 16.491 65.799 4.598 1.00 8.77 96 THR B N 1
ATOM 6972 C CA . THR B 1 101 ? 17.726 65.274 5.158 1.00 8.62 96 THR B CA 1
ATOM 6973 C C . THR B 1 101 ? 17.653 65.320 6.681 1.00 7.93 96 THR B C 1
ATOM 6974 O O . THR B 1 101 ? 16.932 66.141 7.258 1.00 8.16 96 THR B O 1
ATOM 6985 N N . ASN B 1 102 ? 18.423 64.444 7.326 1.00 8.01 97 ASN B N 1
ATOM 6986 C CA . ASN B 1 102 ? 18.550 64.471 8.779 1.00 7.61 97 ASN B CA 1
ATOM 6987 C C . ASN B 1 102 ? 20.019 64.524 9.193 1.00 8.42 97 ASN B C 1
ATOM 6988 O O . ASN B 1 102 ? 20.902 64.765 8.361 1.00 8.64 97 ASN B O 1
ATOM 6999 N N . VAL B 1 103 ? 20.280 64.356 10.481 1.00 7.94 98 VAL B N 1
ATOM 7000 C CA . VAL B 1 103 ? 21.629 64.201 11.005 1.00 8.28 98 VAL B CA 1
ATOM 7001 C C . VAL B 1 103 ? 21.661 62.904 11.796 1.00 8.84 98 VAL B C 1
ATOM 7002 O O . VAL B 1 103 ? 21.206 62.851 12.939 1.00 9.21 98 VAL B O 1
ATOM 7015 N N . PRO B 1 104 ? 22.169 61.821 11.211 1.00 8.98 99 PRO B N 1
ATOM 7016 C CA . PRO B 1 104 ? 22.040 60.521 11.886 1.00 10.19 99 PRO B CA 1
ATOM 7017 C C . PRO B 1 104 ? 22.891 60.377 13.135 1.00 11.31 99 PRO B C 1
ATOM 7018 O O . PRO B 1 104 ? 22.537 59.578 14.013 1.00 12.95 99 PRO B O 1
ATOM 7029 N N . SER B 1 105 ? 23.985 61.122 13.256 1.00 10.05 100 SER B N 1
ATOM 7030 C CA . SER B 1 105 ? 24.906 60.969 14.374 1.00 10.96 100 SER B CA 1
ATOM 7031 C C . SER B 1 105 ? 25.481 62.331 14.733 1.00 10.38 100 SER B C 1
ATOM 7032 O O . SER B 1 105 ? 25.866 63.093 13.840 1.00 10.91 100 SER B O 1
ATOM 7040 N N . TYR B 1 106 ? 25.534 62.638 16.034 1.00 10.55 101 TYR B N 1
ATOM 7041 C CA . TYR B 1 106 ? 26.089 63.902 16.498 1.00 11.97 101 TYR B CA 1
ATOM 7042 C C . TYR B 1 106 ? 27.428 63.707 17.202 1.00 14.30 101 TYR B C 1
ATOM 7043 O O . TYR B 1 106 ? 28.448 64.235 16.758 1.00 18.12 101 TYR B O 1
ATOM 7061 N N . SER B 1 107 ? 27.446 62.996 18.308 1.00 12.64 102 SER B N 1
ATOM 7062 C CA . SER B 1 107 ? 28.663 62.702 19.043 1.00 9.78 102 SER B CA 1
ATOM 7063 C C . SER B 1 107 ? 28.415 61.406 19.813 1.00 8.18 102 SER B C 1
ATOM 7064 O O . SER B 1 107 ? 27.871 61.441 20.930 1.00 9.61 102 SER B O 1
ATOM 7072 N N . PRO B 1 108 ? 28.756 60.262 19.242 1.00 8.30 103 PRO B N 1
ATOM 7073 C CA . PRO B 1 108 ? 28.593 59.008 19.991 1.00 8.05 103 PRO B CA 1
ATOM 7074 C C . PRO B 1 108 ? 29.260 59.064 21.358 1.00 6.89 103 PRO B C 1
ATOM 7075 O O . PRO B 1 108 ? 28.718 58.555 22.352 1.00 7.69 103 PRO B O 1
ATOM 7086 N N . ASN B 1 109 ? 30.416 59.726 21.438 1.00 6.64 104 ASN B N 1
ATOM 7087 C CA . ASN B 1 109 ? 31.134 59.832 22.700 1.00 6.54 104 ASN B CA 1
ATOM 7088 C C . ASN B 1 109 ? 30.322 60.576 23.754 1.00 6.54 104 ASN B C 1
ATOM 7089 O O . ASN B 1 109 ? 30.403 60.248 24.944 1.00 6.60 104 ASN B O 1
ATOM 7100 N N . ALA B 1 110 ? 29.550 61.591 23.354 1.00 6.20 105 ALA B N 1
ATOM 7101 C CA . ALA B 1 110 ? 28.739 62.304 24.336 1.00 6.36 105 ALA B CA 1
ATOM 7102 C C . ALA B 1 110 ? 27.840 61.332 25.082 1.00 5.86 105 ALA B C 1
ATOM 7103 O O . ALA B 1 110 ? 27.708 61.390 26.312 1.00 6.22 105 ALA B O 1
ATOM 7110 N N . ILE B 1 111 ? 27.187 60.440 24.337 1.00 5.94 106 ILE B N 1
ATOM 7111 C CA . ILE B 1 111 ? 26.190 59.557 24.923 1.00 5.97 106 ILE B CA 1
ATOM 7112 C C . ILE B 1 111 ? 26.867 58.440 25.700 1.00 5.19 106 ILE B C 1
ATOM 7113 O O . ILE B 1 111 ? 26.443 58.092 26.805 1.00 6.70 106 ILE B O 1
ATOM 7129 N N . GLY B 1 112 ? 27.952 57.887 25.163 1.00 5.86 107 GLY B N 1
ATOM 7130 C CA . GLY B 1 112 ? 28.713 56.913 25.926 1.00 6.28 107 GLY B CA 1
ATOM 7131 C C . GLY B 1 112 ? 29.255 57.496 27.216 1.00 5.48 107 GLY B C 1
ATOM 7132 O O . GLY B 1 112 ? 29.253 56.837 28.258 1.00 6.28 107 GLY B O 1
ATOM 7136 N N . GLU B 1 113 ? 29.746 58.739 27.152 1.00 5.69 108 GLU B N 1
ATOM 7137 C CA . GLU B 1 113 ? 30.269 59.404 28.334 1.00 5.91 108 GLU B CA 1
ATOM 7138 C C . GLU B 1 113 ? 29.178 59.601 29.368 1.00 5.81 108 GLU B C 1
ATOM 7139 O O . GLU B 1 113 ? 29.418 59.402 30.560 1.00 6.07 108 GLU B O 1
ATOM 7151 N N . TYR B 1 114 ? 27.971 59.991 28.934 1.00 5.40 109 TYR B N 1
ATOM 7152 C CA . TYR B 1 114 ? 26.873 60.114 29.886 1.00 6.19 109 TYR B CA 1
ATOM 7153 C C . TYR B 1 114 ? 26.555 58.756 30.517 1.00 5.96 109 TYR B C 1
ATOM 7154 O O . TYR B 1 114 ? 26.316 58.661 31.728 1.00 5.95 109 TYR B O 1
ATOM 7172 N N . ALA B 1 115 ? 26.556 57.690 29.712 1.00 5.91 110 ALA B N 1
ATOM 7173 C CA . ALA B 1 115 ? 26.276 56.373 30.274 1.00 5.96 110 ALA B CA 1
ATOM 7174 C C . ALA B 1 115 ? 27.285 56.009 31.359 1.00 5.53 110 ALA B C 1
ATOM 7175 O O . ALA B 1 115 ? 26.914 55.461 32.407 1.00 5.83 110 ALA B O 1
ATOM 7182 N N . LEU B 1 116 ? 28.564 56.304 31.129 1.00 5.69 111 LEU B N 1
ATOM 7183 C CA . LEU B 1 116 ? 29.583 56.054 32.141 1.00 5.05 111 LEU B CA 1
ATOM 7184 C C . LEU B 1 116 ? 29.382 56.949 33.359 1.00 5.30 111 LEU B C 1
ATOM 7185 O O . LEU B 1 116 ? 29.472 56.484 34.500 1.00 6.30 111 LEU B O 1
ATOM 7201 N N . ALA B 1 117 ? 29.112 58.240 33.135 1.00 5.29 112 ALA B N 1
ATOM 7202 C CA . ALA B 1 117 ? 28.915 59.173 34.236 1.00 4.99 112 ALA B CA 1
ATOM 7203 C C . ALA B 1 117 ? 27.755 58.736 35.116 1.00 5.30 112 ALA B C 1
ATOM 7204 O O . ALA B 1 117 ? 27.846 58.750 36.351 1.00 5.61 112 ALA B O 1
ATOM 7211 N N . ALA B 1 118 ? 26.644 58.361 34.487 1.00 5.92 113 ALA B N 1
ATOM 7212 C CA . ALA B 1 118 ? 25.472 57.914 35.223 1.00 5.15 113 ALA B CA 1
ATOM 7213 C C . ALA B 1 118 ? 25.740 56.594 35.935 1.00 5.11 113 ALA B C 1
ATOM 7214 O O . ALA B 1 118 ? 25.341 56.414 37.093 1.00 5.74 113 ALA B O 1
ATOM 7221 N N . ALA B 1 119 ? 26.403 55.655 35.258 1.00 5.06 114 ALA B N 1
ATOM 7222 C CA . ALA B 1 119 ? 26.773 54.403 35.908 1.00 5.32 114 ALA B CA 1
ATOM 7223 C C . ALA B 1 119 ? 27.598 54.662 37.162 1.00 5.33 114 ALA B C 1
ATOM 7224 O O . ALA B 1 119 ? 27.374 54.025 38.195 1.00 6.22 114 ALA B O 1
ATOM 7231 N N . LEU B 1 120 ? 28.564 55.586 37.091 1.00 4.98 115 LEU B N 1
ATOM 7232 C CA . LEU B 1 120 ? 29.388 55.884 38.257 1.00 5.14 115 LEU B CA 1
ATOM 7233 C C . LEU B 1 120 ? 28.590 56.595 39.347 1.00 4.96 115 LEU B C 1
ATOM 7234 O O . LEU B 1 120 ? 28.870 56.396 40.533 1.00 5.83 115 LEU B O 1
ATOM 7250 N N . GLN B 1 121 ? 27.596 57.415 38.990 1.00 4.92 116 GLN B N 1
ATOM 7251 C CA . GLN B 1 121 ? 26.714 57.943 40.030 1.00 4.61 116 GLN B CA 1
ATOM 7252 C C . GLN B 1 121 ? 26.029 56.811 40.782 1.00 5.49 116 GLN B C 1
ATOM 7253 O O . GLN B 1 121 ? 25.841 56.886 42.001 1.00 6.08 116 GLN B O 1
ATOM 7267 N N . LEU B 1 122 ? 25.622 55.766 40.060 1.00 5.55 117 LEU B N 1
ATOM 7268 C CA . LEU B 1 122 ? 24.978 54.618 40.689 1.00 5.60 117 LEU B CA 1
ATOM 7269 C C . LEU B 1 122 ? 25.978 53.784 41.483 1.00 5.57 117 LEU B C 1
ATOM 7270 O O . LEU B 1 122 ? 25.767 53.512 42.673 1.00 5.72 117 LEU B O 1
ATOM 7286 N N . THR B 1 123 ? 27.070 53.352 40.844 1.00 5.44 118 THR B N 1
ATOM 7287 C CA . THR B 1 123 ? 27.940 52.388 41.503 1.00 5.28 118 THR B CA 1
ATOM 7288 C C . THR B 1 123 ? 28.701 53.015 42.667 1.00 5.62 118 THR B C 1
ATOM 7289 O O . THR B 1 123 ? 29.095 52.304 43.593 1.00 6.87 118 THR B O 1
ATOM 7300 N N . ARG B 1 124 ? 28.951 54.324 42.626 1.00 5.11 119 ARG B N 1
ATOM 7301 C CA . ARG B 1 124 ? 29.621 55.026 43.716 1.00 5.18 119 ARG B CA 1
ATOM 7302 C C . ARG B 1 124 ? 28.634 55.684 44.680 1.00 5.64 119 ARG B C 1
ATOM 7303 O O . ARG B 1 124 ? 29.050 56.446 45.559 1.00 6.31 119 ARG B O 1
ATOM 7324 N N . HIS B 1 125 ? 27.343 55.379 44.559 1.00 5.72 120 HIS B N 1
ATOM 7325 C CA . HIS B 1 125 ? 26.348 55.722 45.580 1.00 6.59 120 HIS B CA 1
ATOM 7326 C C . HIS B 1 125 ? 26.223 57.227 45.795 1.00 6.67 120 HIS B C 1
ATOM 7327 O O . HIS B 1 125 ? 26.023 57.696 46.915 1.00 6.70 120 HIS B O 1
ATOM 7341 N N . ALA B 1 126 ? 26.277 57.996 44.712 1.00 5.98 121 ALA B N 1
ATOM 7342 C CA . ALA B 1 126 ? 26.309 59.449 44.862 1.00 6.23 121 ALA B CA 1
ATOM 7343 C C . ALA B 1 126 ? 25.087 59.962 45.621 1.00 5.45 121 ALA B C 1
ATOM 7344 O O . ALA B 1 126 ? 25.212 60.763 46.552 1.00 5.28 121 ALA B O 1
ATOM 7351 N N . ARG B 1 127 ? 23.892 59.545 45.210 1.00 5.44 122 ARG B N 1
ATOM 7352 C CA . ARG B 1 127 ? 22.680 60.074 45.830 1.00 5.56 122 ARG B CA 1
ATOM 7353 C C . ARG B 1 127 ? 22.554 59.629 47.284 1.00 5.96 122 ARG B C 1
ATOM 7354 O O . ARG B 1 127 ? 22.152 60.415 48.151 1.00 6.08 122 ARG B O 1
ATOM 7375 N N A GLU B 1 128 ? 22.884 58.369 47.558 0.61 6.45 123 GLU B N 1
ATOM 7376 N N B GLU B 1 128 ? 22.858 58.366 47.579 0.39 5.69 123 GLU B N 1
ATOM 7377 C CA A GLU B 1 128 ? 22.788 57.831 48.907 0.61 6.68 123 GLU B CA 1
ATOM 7378 C CA B GLU B 1 128 ? 22.739 57.902 48.957 0.39 4.94 123 GLU B CA 1
ATOM 7379 C C A GLU B 1 128 ? 23.765 58.526 49.845 0.61 6.23 123 GLU B C 1
ATOM 7380 C C B GLU B 1 128 ? 23.756 58.586 49.859 0.39 5.33 123 GLU B C 1
ATOM 7381 O O A GLU B 1 128 ? 23.423 58.830 50.995 0.61 6.94 123 GLU B O 1
ATOM 7382 O O B GLU B 1 128 ? 23.443 58.927 51.008 0.39 5.50 123 GLU B O 1
ATOM 7405 N N . ILE B 1 129 ? 24.977 58.805 49.365 1.00 5.65 124 ILE B N 1
ATOM 7406 C CA . ILE B 1 129 ? 25.944 59.561 50.156 1.00 5.81 124 ILE B CA 1
ATOM 7407 C C . ILE B 1 129 ? 25.419 60.964 50.443 1.00 5.07 124 ILE B C 1
ATOM 7408 O O . ILE B 1 129 ? 25.491 61.449 51.577 1.00 5.88 124 ILE B O 1
ATOM 7425 N N . GLU B 1 130 ? 24.862 61.630 49.423 1.00 5.48 125 GLU B N 1
ATOM 7426 C CA . GLU B 1 130 ? 24.353 62.987 49.621 1.00 5.34 125 GLU B CA 1
ATOM 7427 C C . GLU B 1 130 ? 23.217 63.001 50.636 1.00 5.97 125 GLU B C 1
ATOM 7428 O O . GLU B 1 130 ? 23.105 63.930 51.442 1.00 6.31 125 GLU B O 1
ATOM 7440 N N . THR B 1 131 ? 22.375 61.967 50.628 1.00 6.64 126 THR B N 1
ATOM 7441 C CA . THR B 1 131 ? 21.303 61.876 51.616 1.00 6.56 126 THR B CA 1
ATOM 7442 C C . THR B 1 131 ? 21.860 61.747 53.030 1.00 6.62 126 THR B C 1
ATOM 7443 O O . THR B 1 131 ? 21.358 62.389 53.958 1.00 7.62 126 THR B O 1
ATOM 7454 N N . PHE B 1 132 ? 22.899 60.924 53.219 1.00 6.35 127 PHE B N 1
ATOM 7455 C CA . PHE B 1 132 ? 23.538 60.845 54.532 1.00 6.85 127 PHE B CA 1
ATOM 7456 C C . PHE B 1 132 ? 24.208 62.169 54.893 1.00 6.63 127 PHE B C 1
ATOM 7457 O O . PHE B 1 132 ? 24.091 62.638 56.032 1.00 6.98 127 PHE B O 1
ATOM 7474 N N . VAL B 1 133 ? 24.881 62.806 53.930 1.00 6.04 128 VAL B N 1
ATOM 7475 C CA . VAL B 1 133 ? 25.522 64.094 54.198 1.00 5.94 128 VAL B CA 1
ATOM 7476 C C . VAL B 1 133 ? 24.492 65.127 54.642 1.00 5.98 128 VAL B C 1
ATOM 7477 O O . VAL B 1 133 ? 24.738 65.915 55.567 1.00 6.36 128 VAL B O 1
ATOM 7490 N N . ARG B 1 134 ? 23.325 65.141 53.992 1.00 6.43 129 ARG B N 1
ATOM 7491 C CA . ARG B 1 134 ? 22.272 66.088 54.351 1.00 7.35 129 ARG B CA 1
ATOM 7492 C C . ARG B 1 134 ? 21.897 65.962 55.822 1.00 8.21 129 ARG B C 1
ATOM 7493 O O . ARG B 1 134 ? 21.610 66.968 56.487 1.00 9.73 129 ARG B O 1
ATOM 7514 N N . LYS B 1 135 ? 21.881 64.733 56.345 1.00 8.54 130 LYS B N 1
ATOM 7515 C CA . LYS B 1 135 ? 21.593 64.445 57.745 1.00 9.63 130 LYS B CA 1
ATOM 7516 C C . LYS B 1 135 ? 22.818 64.582 58.644 1.00 8.54 130 LYS B C 1
ATOM 7517 O O . LYS B 1 135 ? 22.717 64.356 59.853 1.00 9.82 130 LYS B O 1
ATOM 7536 N N . ARG B 1 136 ? 23.968 64.945 58.079 1.00 7.65 131 ARG B N 1
ATOM 7537 C CA . ARG B 1 136 ? 25.242 65.056 58.799 1.00 7.52 131 ARG B CA 1
ATOM 7538 C C . ARG B 1 136 ? 25.707 63.707 59.345 1.00 7.18 131 ARG B C 1
ATOM 7539 O O . ARG B 1 136 ? 26.446 63.641 60.330 1.00 7.92 131 ARG B O 1
ATOM 7560 N N . ASP B 1 137 ? 25.284 62.624 58.690 1.00 6.76 132 ASP B N 1
ATOM 7561 C CA . ASP B 1 137 ? 25.704 61.262 59.019 1.00 6.84 132 ASP B CA 1
ATOM 7562 C C . ASP B 1 137 ? 26.907 60.953 58.138 1.00 6.71 132 ASP B C 1
ATOM 7563 O O . ASP B 1 137 ? 26.763 60.616 56.958 1.00 7.08 132 ASP B O 1
ATOM 7572 N N . PHE B 1 138 ? 28.100 61.096 58.705 1.00 6.96 133 PHE B N 1
ATOM 7573 C CA . PHE B 1 138 ? 29.344 60.961 57.962 1.00 6.63 133 PHE B CA 1
ATOM 7574 C C . PHE B 1 138 ? 30.034 59.620 58.222 1.00 7.26 133 PHE B C 1
ATOM 7575 O O . PHE B 1 138 ? 31.258 59.509 58.074 1.00 8.30 133 PHE B O 1
ATOM 7592 N N . ARG B 1 139 ? 29.270 58.589 58.564 1.00 7.08 134 ARG B N 1
ATOM 7593 C CA . ARG B 1 139 ? 29.842 57.284 58.845 1.00 7.49 134 ARG B CA 1
ATOM 7594 C C . ARG B 1 139 ? 30.257 56.550 57.574 1.00 7.21 134 ARG B C 1
ATOM 7595 O O . ARG B 1 139 ? 29.707 56.750 56.491 1.00 7.94 134 ARG B O 1
ATOM 7616 N N . TRP B 1 140 ? 31.249 55.688 57.725 1.00 7.43 135 TRP B N 1
ATOM 7617 C CA . TRP B 1 140 ? 31.627 54.724 56.695 1.00 7.19 135 TRP B CA 1
ATOM 7618 C C . TRP B 1 140 ? 30.748 53.507 56.937 1.00 7.54 135 TRP B C 1
ATOM 7619 O O . TRP B 1 140 ? 31.054 52.644 57.756 1.00 9.50 135 TRP B O 1
ATOM 7640 N N . GLN B 1 141 ? 29.618 53.464 56.242 1.00 7.81 136 GLN B N 1
ATOM 7641 C CA . GLN B 1 141 ? 28.589 52.467 56.477 1.00 8.35 136 GLN B CA 1
ATOM 7642 C C . GLN B 1 141 ? 28.270 51.687 55.210 1.00 7.91 136 GLN B C 1
ATOM 7643 O O . GLN B 1 141 ? 28.319 52.213 54.096 1.00 7.55 136 GLN B O 1
ATOM 7657 N N . LYS B 1 142 ? 27.934 50.417 55.417 1.00 9.32 137 LYS B N 1
ATOM 7658 C CA . LYS B 1 142 ? 27.776 49.480 54.313 1.00 10.38 137 LYS B CA 1
ATOM 7659 C C . LYS B 1 142 ? 26.844 49.955 53.208 1.00 9.59 137 LYS B C 1
ATOM 7660 O O . LYS B 1 142 ? 27.133 49.659 52.036 1.00 9.80 137 LYS B O 1
ATOM 7679 N N . PRO B 1 143 ? 25.744 50.664 53.475 1.00 9.21 138 PRO B N 1
ATOM 7680 C CA . PRO B 1 143 ? 24.884 51.114 52.364 1.00 10.05 138 PRO B CA 1
ATOM 7681 C C . PRO B 1 143 ? 25.586 51.972 51.323 1.00 10.67 138 PRO B C 1
ATOM 7682 O O . PRO B 1 143 ? 25.074 52.087 50.202 1.00 13.63 138 PRO B O 1
ATOM 7693 N N . ILE B 1 144 ? 26.715 52.598 51.649 1.00 8.01 139 ILE B N 1
ATOM 7694 C CA . ILE B 1 144 ? 27.427 53.424 50.680 1.00 7.92 139 ILE B CA 1
ATOM 7695 C C . ILE B 1 144 ? 28.763 52.817 50.259 1.00 7.40 139 ILE B C 1
ATOM 7696 O O . ILE B 1 144 ? 29.539 53.481 49.575 1.00 8.05 139 ILE B O 1
ATOM 7712 N N . LEU B 1 145 ? 29.043 51.565 50.642 1.00 7.05 140 LEU B N 1
ATOM 7713 C CA . LEU B 1 145 ? 30.222 50.856 50.150 1.00 7.71 140 LEU B CA 1
ATOM 7714 C C . LEU B 1 145 ? 30.053 50.531 48.668 1.00 7.73 140 LEU B C 1
ATOM 7715 O O . LEU B 1 145 ? 28.980 50.114 48.232 1.00 8.76 140 LEU B O 1
ATOM 7731 N N . SER B 1 146 ? 31.109 50.728 47.882 1.00 6.24 141 SER B N 1
ATOM 7732 C CA . SER B 1 146 ? 31.003 50.587 46.439 1.00 6.30 141 SER B CA 1
ATOM 7733 C C . SER B 1 146 ? 31.864 49.449 45.903 1.00 6.57 141 SER B C 1
ATOM 7734 O O . SER B 1 146 ? 32.832 49.017 46.534 1.00 8.05 141 SER B O 1
ATOM 7742 N N A LYS B 1 147 ? 31.487 48.963 44.722 0.36 6.96 142 LYS B N 1
ATOM 7743 N N B LYS B 1 147 ? 31.496 48.977 44.715 0.64 7.06 142 LYS B N 1
ATOM 7744 C CA A LYS B 1 147 ? 32.285 48.027 43.942 0.36 6.89 142 LYS B CA 1
ATOM 7745 C CA B LYS B 1 147 ? 32.283 48.022 43.942 0.64 6.84 142 LYS B CA 1
ATOM 7746 C C A LYS B 1 147 ? 32.898 48.784 42.770 0.36 6.43 142 LYS B C 1
ATOM 7747 C C B LYS B 1 147 ? 32.896 48.767 42.761 0.64 6.32 142 LYS B C 1
ATOM 7748 O O A LYS B 1 147 ? 32.181 49.443 42.011 0.36 6.72 142 LYS B O 1
ATOM 7749 O O B LYS B 1 147 ? 32.174 49.403 41.988 0.64 6.84 142 LYS B O 1
ATOM 7786 N N . GLU B 1 148 ? 34.219 48.707 42.637 1.00 6.16 143 GLU B N 1
ATOM 7787 C CA . GLU B 1 148 ? 34.904 49.397 41.552 1.00 6.58 143 GLU B CA 1
ATOM 7788 C C . GLU B 1 148 ? 34.519 48.803 40.202 1.00 6.94 143 GLU B C 1
ATOM 7789 O O . GLU B 1 148 ? 34.305 47.595 40.064 1.00 7.36 143 GLU B O 1
ATOM 7802 N N . LEU B 1 149 ? 34.461 49.663 39.186 1.00 6.80 144 LEU B N 1
ATOM 7803 C CA . LEU B 1 149 ? 34.165 49.161 37.846 1.00 6.50 144 LEU B CA 1
ATOM 7804 C C . LEU B 1 149 ? 35.226 48.172 37.368 1.00 7.38 144 LEU B C 1
ATOM 7805 O O . LEU B 1 149 ? 34.905 47.239 36.625 1.00 7.99 144 LEU B O 1
ATOM 7821 N N A ARG B 1 150 ? 36.485 48.336 37.789 0.65 8.37 145 ARG B N 1
ATOM 7822 N N B ARG B 1 150 ? 36.483 48.336 37.795 0.35 8.55 145 ARG B N 1
ATOM 7823 C CA A ARG B 1 150 ? 37.511 47.387 37.364 0.65 9.10 145 ARG B CA 1
ATOM 7824 C CA B ARG B 1 150 ? 37.520 47.394 37.380 0.35 9.70 145 ARG B CA 1
ATOM 7825 C C A ARG B 1 150 ? 37.269 45.987 37.922 0.65 9.33 145 ARG B C 1
ATOM 7826 C C B ARG B 1 150 ? 37.280 45.993 37.931 0.35 9.37 145 ARG B C 1
ATOM 7827 O O A ARG B 1 150 ? 37.864 45.023 37.428 0.65 11.07 145 ARG B O 1
ATOM 7828 O O B ARG B 1 150 ? 37.893 45.035 37.447 0.35 10.47 145 ARG B O 1
ATOM 7869 N N . CYS B 1 151 ? 36.408 45.855 38.929 1.00 8.33 146 CYS B N 1
ATOM 7870 C CA . CYS B 1 151 ? 36.035 44.561 39.478 1.00 8.95 146 CYS B CA 1
ATOM 7871 C C . CYS B 1 151 ? 34.643 44.137 39.029 1.00 8.96 146 CYS B C 1
ATOM 7872 O O . CYS B 1 151 ? 34.045 43.235 39.630 1.00 12.40 146 CYS B O 1
ATOM 7880 N N . SER B 1 152 ? 34.116 44.773 37.987 1.00 9.09 147 SER B N 1
ATOM 7881 C CA . SER B 1 152 ? 32.750 44.579 37.549 1.00 9.25 147 SER B CA 1
ATOM 7882 C C . SER B 1 152 ? 32.690 44.144 36.094 1.00 8.74 147 SER B C 1
ATOM 7883 O O . SER B 1 152 ? 33.613 44.376 35.308 1.00 9.51 147 SER B O 1
ATOM 7891 N N . ARG B 1 153 ? 31.565 43.520 35.750 1.00 8.65 148 ARG B N 1
ATOM 7892 C CA . ARG B 1 153 ? 31.203 43.238 34.371 1.00 8.22 148 ARG B CA 1
ATOM 7893 C C . ARG B 1 153 ? 30.105 44.208 33.960 1.00 7.91 148 ARG B C 1
ATOM 7894 O O . ARG B 1 153 ? 29.094 44.351 34.662 1.00 8.27 148 ARG B O 1
ATOM 7915 N N . VAL B 1 154 ? 30.338 44.905 32.853 1.00 7.81 149 VAL B N 1
ATOM 7916 C CA . VAL B 1 154 ? 29.379 45.837 32.276 1.00 7.75 149 VAL B CA 1
ATOM 7917 C C . VAL B 1 154 ? 28.848 45.223 30.990 1.00 6.90 149 VAL B C 1
ATOM 7918 O O . VAL B 1 154 ? 29.631 44.810 30.126 1.00 8.69 149 VAL B O 1
ATOM 7931 N N . GLY B 1 155 ? 27.522 45.164 30.867 1.00 7.34 150 GLY B N 1
ATOM 7932 C CA . GLY B 1 155 ? 26.874 44.604 29.706 1.00 7.81 150 GLY B CA 1
ATOM 7933 C C . GLY B 1 155 ? 26.316 45.704 28.828 1.00 7.02 150 GLY B C 1
ATOM 7934 O O . GLY B 1 155 ? 25.531 46.537 29.284 1.00 8.64 150 GLY B O 1
ATOM 7938 N N . ILE B 1 156 ? 26.718 45.689 27.558 1.00 7.62 151 ILE B N 1
ATOM 7939 C CA . ILE B 1 156 ? 26.312 46.662 26.550 1.00 7.73 151 ILE B CA 1
ATOM 7940 C C . ILE B 1 156 ? 25.292 45.976 25.648 1.00 7.41 151 ILE B C 1
ATOM 7941 O O . ILE B 1 156 ? 25.626 45.020 24.939 1.00 8.34 151 ILE B O 1
ATOM 7957 N N . LEU B 1 157 ? 24.043 46.440 25.676 1.00 8.00 152 LEU B N 1
ATOM 7958 C CA . LEU B 1 157 ? 22.979 45.904 24.820 1.00 8.85 152 LEU B CA 1
ATOM 7959 C C . LEU B 1 157 ? 22.871 46.803 23.592 1.00 9.39 152 LEU B C 1
ATOM 7960 O O . LEU B 1 157 ? 22.353 47.917 23.664 1.00 9.63 152 LEU B O 1
ATOM 7976 N N . GLY B 1 158 ? 23.387 46.312 22.465 1.00 9.54 153 GLY B N 1
ATOM 7977 C CA . GLY B 1 158 ? 23.422 47.075 21.235 1.00 9.92 153 GLY B CA 1
ATOM 7978 C C . GLY B 1 158 ? 24.809 47.621 20.978 1.00 9.27 153 GLY B C 1
ATOM 7979 O O . GLY B 1 158 ? 25.345 48.372 21.796 1.00 10.13 153 GLY B O 1
ATOM 7983 N N . THR B 1 159 ? 25.408 47.260 19.847 1.00 9.63 154 THR B N 1
ATOM 7984 C CA . THR B 1 159 ? 26.801 47.591 19.580 1.00 9.81 154 THR B CA 1
ATOM 7985 C C . THR B 1 159 ? 26.988 48.400 18.297 1.00 9.61 154 THR B C 1
ATOM 7986 O O . THR B 1 159 ? 27.988 48.249 17.593 1.00 10.15 154 THR B O 1
ATOM 7997 N N . GLY B 1 160 ? 26.052 49.303 18.005 1.00 10.16 155 GLY B N 1
ATOM 7998 C CA . GLY B 1 160 ? 26.278 50.364 17.043 1.00 9.94 155 GLY B CA 1
ATOM 7999 C C . GLY B 1 160 ? 27.311 51.364 17.559 1.00 10.13 155 GLY B C 1
ATOM 8000 O O . GLY B 1 160 ? 28.002 51.148 18.556 1.00 9.18 155 GLY B O 1
ATOM 8004 N N . ARG B 1 161 ? 27.423 52.487 16.842 1.00 11.26 156 ARG B N 1
ATOM 8005 C CA . ARG B 1 161 ? 28.434 53.480 17.195 1.00 12.26 156 ARG B CA 1
ATOM 8006 C C . ARG B 1 161 ? 28.341 53.907 18.655 1.00 9.74 156 ARG B C 1
ATOM 8007 O O . ARG B 1 161 ? 29.364 54.118 19.317 1.00 9.60 156 ARG B O 1
ATOM 8028 N N . ILE B 1 162 ? 27.128 54.125 19.153 1.00 8.96 157 ILE B N 1
ATOM 8029 C CA . ILE B 1 162 ? 26.987 54.622 20.514 1.00 8.39 157 ILE B CA 1
ATOM 8030 C C . ILE B 1 162 ? 27.374 53.546 21.519 1.00 7.75 157 ILE B C 1
ATOM 8031 O O . ILE B 1 162 ? 28.136 53.803 22.457 1.00 7.93 157 ILE B O 1
ATOM 8047 N N . GLY B 1 163 ? 26.856 52.328 21.342 1.00 7.81 158 GLY B N 1
ATOM 8048 C CA . GLY B 1 163 ? 27.249 51.242 22.221 1.00 7.87 158 GLY B CA 1
ATOM 8049 C C . GLY B 1 163 ? 28.745 51.002 22.206 1.00 8.19 158 GLY B C 1
ATOM 8050 O O . GLY B 1 163 ? 29.340 50.677 23.233 1.00 8.20 158 GLY B O 1
ATOM 8054 N N . GLN B 1 164 ? 29.372 51.157 21.038 1.00 7.79 159 GLN B N 1
ATOM 8055 C CA . GLN B 1 164 ? 30.821 51.017 20.961 1.00 8.59 159 GLN B CA 1
ATOM 8056 C C . GLN B 1 164 ? 31.529 52.109 21.748 1.00 7.67 159 GLN B C 1
ATOM 8057 O O . GLN B 1 164 ? 32.539 51.846 22.408 1.00 8.30 159 GLN B O 1
ATOM 8071 N N . ALA B 1 165 ? 31.021 53.342 21.685 1.00 7.63 160 ALA B N 1
ATOM 8072 C CA . ALA B 1 165 ? 31.614 54.415 22.469 1.00 7.90 160 ALA B CA 1
ATOM 8073 C C . ALA B 1 165 ? 31.502 54.112 23.954 1.00 7.64 160 ALA B C 1
ATOM 8074 O O . ALA B 1 165 ? 32.469 54.265 24.709 1.00 8.59 160 ALA B O 1
ATOM 8081 N N . ALA B 1 166 ? 30.321 53.676 24.395 1.00 7.00 161 ALA B N 1
ATOM 8082 C CA . ALA B 1 166 ? 30.151 53.304 25.795 1.00 7.54 161 ALA B CA 1
ATOM 8083 C C . ALA B 1 166 ? 31.099 52.169 26.176 1.00 7.27 161 ALA B C 1
ATOM 8084 O O . ALA B 1 166 ? 31.773 52.227 27.209 1.00 8.30 161 ALA B O 1
ATOM 8091 N N . ALA B 1 167 ? 31.186 51.140 25.336 1.00 6.92 162 ALA B N 1
ATOM 8092 C CA . ALA B 1 167 ? 32.058 50.012 25.645 1.00 7.64 162 ALA B CA 1
ATOM 8093 C C . ALA B 1 167 ? 33.508 50.454 25.779 1.00 8.10 162 ALA B C 1
ATOM 8094 O O . ALA B 1 167 ? 34.213 50.034 26.708 1.00 8.33 162 ALA B O 1
ATOM 8101 N N . ARG B 1 168 ? 33.963 51.312 24.866 1.00 8.06 163 ARG B N 1
ATOM 8102 C CA . ARG B 1 168 ? 35.322 51.836 24.926 1.00 8.14 163 ARG B CA 1
ATOM 8103 C C . ARG B 1 168 ? 35.570 52.578 26.232 1.00 7.38 163 ARG B C 1
ATOM 8104 O O . ARG B 1 168 ? 36.637 52.435 26.841 1.00 8.25 163 ARG B O 1
ATOM 8125 N N . LEU B 1 169 ? 34.604 53.385 26.671 1.00 7.44 164 LEU B N 1
ATOM 8126 C CA . LEU B 1 169 ? 34.778 54.166 27.891 1.00 7.02 164 LEU B CA 1
ATOM 8127 C C . LEU B 1 169 ? 34.753 53.272 29.126 1.00 6.84 164 LEU B C 1
ATOM 8128 O O . LEU B 1 169 ? 35.568 53.443 30.042 1.00 7.71 164 LEU B O 1
ATOM 8144 N N . PHE B 1 170 ? 33.845 52.291 29.166 1.00 7.22 165 PHE B N 1
ATOM 8145 C CA . PHE B 1 170 ? 33.832 51.364 30.294 1.00 6.94 165 PHE B CA 1
ATOM 8146 C C . PHE B 1 170 ? 35.121 50.548 30.356 1.00 6.39 165 PHE B C 1
ATOM 8147 O O . PHE B 1 170 ? 35.683 50.355 31.434 1.00 7.93 165 PHE B O 1
ATOM 8164 N N . LYS B 1 171 ? 35.611 50.063 29.211 1.00 6.83 166 LYS B N 1
ATOM 8165 C CA . LYS B 1 171 ? 36.897 49.370 29.215 1.00 7.70 166 LYS B CA 1
ATOM 8166 C C . LYS B 1 171 ? 38.013 50.308 29.661 1.00 8.04 166 LYS B C 1
ATOM 8167 O O . LYS B 1 171 ? 38.944 49.894 30.364 1.00 8.98 166 LYS B O 1
ATOM 8186 N N . GLY B 1 172 ? 37.929 51.582 29.265 1.00 7.87 167 GLY B N 1
ATOM 8187 C CA . GLY B 1 172 ? 38.929 52.570 29.624 1.00 8.62 167 GLY B CA 1
ATOM 8188 C C . GLY B 1 172 ? 39.042 52.815 31.110 1.00 8.52 167 GLY B C 1
ATOM 8189 O O . GLY B 1 172 ? 40.088 53.274 31.579 1.00 9.64 167 GLY B O 1
ATOM 8193 N N . VAL B 1 173 ? 37.989 52.525 31.869 1.00 8.51 168 VAL B N 1
ATOM 8194 C CA . VAL B 1 173 ? 38.056 52.636 33.318 1.00 8.61 168 VAL B CA 1
ATOM 8195 C C . VAL B 1 173 ? 38.278 51.280 33.981 1.00 7.72 168 VAL B C 1
ATOM 8196 O O . VAL B 1 173 ? 38.234 51.181 35.211 1.00 8.35 168 VAL B O 1
ATOM 8209 N N . GLY B 1 174 ? 38.539 50.234 33.196 1.00 8.00 169 GLY B N 1
ATOM 8210 C CA . GLY B 1 174 ? 38.941 48.951 33.734 1.00 8.47 169 GLY B CA 1
ATOM 8211 C C . GLY B 1 174 ? 37.881 47.873 33.758 1.00 8.35 169 GLY B C 1
ATOM 8212 O O . GLY B 1 174 ? 38.181 46.749 34.185 1.00 9.18 169 GLY B O 1
ATOM 8216 N N . ALA B 1 175 ? 36.653 48.177 33.356 1.00 7.98 170 ALA B N 1
ATOM 8217 C CA . ALA B 1 175 ? 35.594 47.186 33.437 1.00 8.51 170 ALA B CA 1
ATOM 8218 C C . ALA B 1 175 ? 35.829 46.054 32.445 1.00 8.69 170 ALA B C 1
ATOM 8219 O O . ALA B 1 175 ? 36.417 46.236 31.376 1.00 9.31 170 ALA B O 1
ATOM 8226 N N . GLN B 1 176 ? 35.331 44.878 32.802 1.00 8.94 171 GLN B N 1
ATOM 8227 C CA . GLN B 1 176 ? 35.195 43.776 31.857 1.00 8.86 171 GLN B CA 1
ATOM 8228 C C . GLN B 1 176 ? 33.887 43.997 31.113 1.00 8.85 171 GLN B C 1
ATOM 8229 O O . GLN B 1 176 ? 32.810 43.939 31.712 1.00 10.10 171 GLN B O 1
ATOM 8243 N N . VAL B 1 177 ? 33.951 44.254 29.812 1.00 8.89 172 VAL B N 1
ATOM 8244 C CA . VAL B 1 177 ? 32.771 44.641 29.050 1.00 8.28 172 VAL B CA 1
ATOM 8245 C C . VAL B 1 177 ? 32.337 43.469 28.183 1.00 8.22 172 VAL B C 1
ATOM 8246 O O . VAL B 1 177 ? 33.154 42.872 27.468 1.00 8.84 172 VAL B O 1
ATOM 8259 N N . VAL B 1 178 ? 31.051 43.141 28.250 1.00 8.47 173 VAL B N 1
ATOM 8260 C CA . VAL B 1 178 ? 30.451 42.165 27.353 1.00 8.75 173 VAL B CA 1
ATOM 8261 C C . VAL B 1 178 ? 29.350 42.871 26.574 1.00 8.48 173 VAL B C 1
ATOM 8262 O O . VAL B 1 178 ? 28.811 43.898 26.995 1.00 9.24 173 VAL B O 1
ATOM 8275 N N . GLY B 1 179 ? 29.013 42.310 25.426 1.00 8.63 174 GLY B N 1
ATOM 8276 C CA . GLY B 1 179 ? 28.009 42.911 24.570 1.00 8.74 174 GLY B CA 1
ATOM 8277 C C . GLY B 1 179 ? 27.097 41.863 23.973 1.00 9.67 174 GLY B C 1
ATOM 8278 O O . GLY B 1 179 ? 27.473 40.701 23.802 1.00 10.31 174 GLY B O 1
ATOM 8282 N N . PHE B 1 180 ? 25.887 42.299 23.639 1.00 10.25 175 PHE B N 1
ATOM 8283 C CA . PHE B 1 180 ? 24.987 41.519 22.805 1.00 11.03 175 PHE B CA 1
ATOM 8284 C C . PHE B 1 180 ? 24.461 42.393 21.671 1.00 11.11 175 PHE B C 1
ATOM 8285 O O . PHE B 1 180 ? 24.109 43.558 21.880 1.00 11.10 175 PHE B O 1
ATOM 8302 N N . ASP B 1 181 ? 24.385 41.828 20.479 1.00 10.98 176 ASP B N 1
ATOM 8303 C CA . ASP B 1 181 ? 23.763 42.508 19.351 1.00 11.87 176 ASP B CA 1
ATOM 8304 C C . ASP B 1 181 ? 23.278 41.435 18.400 1.00 13.46 176 ASP B C 1
ATOM 8305 O O . ASP B 1 181 ? 23.924 40.392 18.268 1.00 14.19 176 ASP B O 1
ATOM 8314 N N . PRO B 1 182 ? 22.149 41.656 17.718 1.00 14.33 177 PRO B N 1
ATOM 8315 C CA . PRO B 1 182 ? 21.737 40.701 16.677 1.00 15.81 177 PRO B CA 1
ATOM 8316 C C . PRO B 1 182 ? 22.760 40.544 15.571 1.00 15.91 177 PRO B C 1
ATOM 8317 O O . PRO B 1 182 ? 22.759 39.505 14.901 1.00 17.02 177 PRO B O 1
ATOM 8328 N N . TYR B 1 183 ? 23.635 41.531 15.368 1.00 14.90 178 TYR B N 1
ATOM 8329 C CA . TYR B 1 183 ? 24.638 41.503 14.302 1.00 15.62 178 TYR B CA 1
ATOM 8330 C C . TYR B 1 183 ? 25.967 41.989 14.858 1.00 13.85 178 TYR B C 1
ATOM 8331 O O . TYR B 1 183 ? 26.350 43.154 14.686 1.00 14.94 178 TYR B O 1
ATOM 8349 N N . PRO B 1 184 ? 26.696 41.117 15.554 1.00 13.43 179 PRO B N 1
ATOM 8350 C CA . PRO B 1 184 ? 27.995 41.513 16.115 1.00 12.51 179 PRO B CA 1
ATOM 8351 C C . PRO B 1 184 ? 28.927 42.054 15.043 1.00 13.65 179 PRO B C 1
ATOM 8352 O O . PRO B 1 184 ? 28.923 41.595 13.901 1.00 15.44 179 PRO B O 1
ATOM 8363 N N . ASN B 1 185 ? 29.745 43.035 15.417 1.00 13.18 180 ASN B N 1
ATOM 8364 C CA . ASN B 1 185 ? 30.709 43.604 14.483 1.00 13.43 180 ASN B CA 1
ATOM 8365 C C . ASN B 1 185 ? 32.112 43.562 15.075 1.00 14.14 180 ASN B C 1
ATOM 8366 O O . ASN B 1 185 ? 32.303 43.477 16.290 1.00 14.09 180 ASN B O 1
ATOM 8377 N N . ASP B 1 186 ? 33.107 43.593 14.188 1.00 15.50 181 ASP B N 1
ATOM 8378 C CA . ASP B 1 186 ? 34.483 43.408 14.633 1.00 18.43 181 ASP B CA 1
ATOM 8379 C C . ASP B 1 186 ? 35.030 44.633 15.357 1.00 16.99 181 ASP B C 1
ATOM 8380 O O . ASP B 1 186 ? 35.867 44.490 16.254 1.00 16.97 181 ASP B O 1
ATOM 8389 N N . ALA B 1 187 ? 34.582 45.837 14.992 1.00 15.81 182 ALA B N 1
ATOM 8390 C CA . ALA B 1 187 ? 35.084 47.032 15.663 1.00 15.59 182 ALA B CA 1
ATOM 8391 C C . ALA B 1 187 ? 34.809 46.976 17.160 1.00 14.74 182 ALA B C 1
ATOM 8392 O O . ALA B 1 187 ? 35.679 47.316 17.968 1.00 15.73 182 ALA B O 1
ATOM 8399 N N . ALA B 1 188 ? 33.617 46.511 17.547 1.00 13.05 183 ALA B N 1
ATOM 8400 C CA . ALA B 1 188 ? 33.248 46.476 18.957 1.00 12.36 183 ALA B CA 1
ATOM 8401 C C . ALA B 1 188 ? 34.132 45.522 19.747 1.00 11.47 183 ALA B C 1
ATOM 8402 O O . ALA B 1 188 ? 34.296 45.691 20.961 1.00 11.02 183 ALA B O 1
ATOM 8409 N N . LYS B 1 189 ? 34.703 44.515 19.081 1.00 11.47 184 LYS B N 1
ATOM 8410 C CA . LYS B 1 189 ? 35.539 43.525 19.753 1.00 11.16 184 LYS B CA 1
ATOM 8411 C C . LYS B 1 189 ? 36.845 44.107 20.269 1.00 11.97 184 LYS B C 1
ATOM 8412 O O . LYS B 1 189 ? 37.512 43.449 21.073 1.00 13.78 184 LYS B O 1
ATOM 8431 N N . GLU B 1 190 ? 37.209 45.323 19.856 1.00 11.86 185 GLU B N 1
ATOM 8432 C CA . GLU B 1 190 ? 38.337 45.992 20.492 1.00 13.52 185 GLU B CA 1
ATOM 8433 C C . GLU B 1 190 ? 38.047 46.264 21.961 1.00 12.80 185 GLU B C 1
ATOM 8434 O O . GLU B 1 190 ? 38.963 46.276 22.786 1.00 14.66 185 GLU B O 1
ATOM 8446 N N . TRP B 1 191 ? 36.780 46.450 22.314 1.00 11.12 186 TRP B N 1
ATOM 8447 C CA . TRP B 1 191 ? 36.414 46.914 23.644 1.00 11.58 186 TRP B CA 1
ATOM 8448 C C . TRP B 1 191 ? 35.602 45.926 24.461 1.00 11.06 186 TRP B C 1
ATOM 8449 O O . TRP B 1 191 ? 35.577 46.062 25.693 1.00 11.64 186 TRP B O 1
ATOM 8470 N N . LEU B 1 192 ? 34.952 44.944 23.837 1.00 10.07 187 LEU B N 1
ATOM 8471 C CA . LEU B 1 192 ? 34.089 44.030 24.562 1.00 10.44 187 LEU B CA 1
ATOM 8472 C C . LEU B 1 192 ? 34.177 42.634 23.970 1.00 11.38 187 LEU B C 1
ATOM 8473 O O . LEU B 1 192 ? 34.742 42.417 22.895 1.00 12.07 187 LEU B O 1
ATOM 8489 N N . THR B 1 193 ? 33.599 41.687 24.703 1.00 10.97 188 THR B N 1
ATOM 8490 C CA . THR B 1 193 ? 33.420 40.317 24.254 1.00 11.06 188 THR B CA 1
ATOM 8491 C C . THR B 1 193 ? 31.934 40.070 24.052 1.00 10.00 188 THR B C 1
ATOM 8492 O O . THR B 1 193 ? 31.126 40.347 24.948 1.00 9.94 188 THR B O 1
ATOM 8503 N N . TYR B 1 194 ? 31.577 39.527 22.894 1.00 11.09 189 TYR B N 1
ATOM 8504 C CA . TYR B 1 194 ? 30.185 39.218 22.631 1.00 11.18 189 TYR B CA 1
ATOM 8505 C C . TYR B 1 194 ? 29.771 37.970 23.396 1.00 11.52 189 TYR B C 1
ATOM 8506 O O . TYR B 1 194 ? 30.504 36.977 23.455 1.00 13.27 189 TYR B O 1
ATOM 8524 N N . VAL B 1 195 ? 28.581 38.032 23.989 1.00 11.12 190 VAL B N 1
ATOM 8525 C CA . VAL B 1 195 ? 27.996 36.934 24.742 1.00 11.92 190 VAL B CA 1
ATOM 8526 C C . VAL B 1 195 ? 26.523 36.836 24.367 1.00 12.33 190 VAL B C 1
ATOM 8527 O O . VAL B 1 195 ? 25.956 37.726 23.728 1.00 12.49 190 VAL B O 1
ATOM 8540 N N . SER B 1 196 ? 25.896 35.749 24.805 1.00 13.02 191 SER B N 1
ATOM 8541 C CA . SER B 1 196 ? 24.469 35.595 24.594 1.00 14.05 191 SER B CA 1
ATOM 8542 C C . SER B 1 196 ? 23.690 36.601 25.443 1.00 13.07 191 SER B C 1
ATOM 8543 O O . SER B 1 196 ? 24.180 37.151 26.433 1.00 12.12 191 SER B O 1
ATOM 8551 N N . MET B 1 197 ? 22.442 36.826 25.048 1.00 14.26 192 MET B N 1
ATOM 8552 C CA . MET B 1 197 ? 21.559 37.661 25.849 1.00 14.71 192 MET B CA 1
ATOM 8553 C C . MET B 1 197 ? 21.447 37.139 27.277 1.00 13.73 192 MET B C 1
ATOM 8554 O O . MET B 1 197 ? 21.502 37.912 28.243 1.00 13.53 192 MET B O 1
ATOM 8568 N N . ASP B 1 198 ? 21.252 35.826 27.428 1.00 14.51 193 ASP B N 1
ATOM 8569 C CA . ASP B 1 198 ? 21.092 35.256 28.758 1.00 15.44 193 ASP B CA 1
ATOM 8570 C C . ASP B 1 198 ? 22.335 35.483 29.601 1.00 14.25 193 ASP B C 1
ATOM 8571 O O . ASP B 1 198 ? 22.234 35.823 30.785 1.00 14.41 193 ASP B O 1
ATOM 8580 N N . GLU B 1 199 ? 23.521 35.305 29.007 1.00 14.02 194 GLU B N 1
ATOM 8581 C CA . GLU B 1 199 ? 24.745 35.530 29.766 1.00 13.20 194 GLU B CA 1
ATOM 8582 C C . GLU B 1 199 ? 24.876 36.998 30.160 1.00 11.93 194 GLU B C 1
ATOM 8583 O O . GLU B 1 199 ? 25.213 37.315 31.305 1.00 12.41 194 GLU B O 1
ATOM 8595 N N . LEU B 1 200 ? 24.625 37.914 29.224 1.00 10.84 195 LEU B N 1
ATOM 8596 C CA . LEU B 1 200 ? 24.735 39.329 29.563 1.00 10.67 195 LEU B CA 1
ATOM 8597 C C . LEU B 1 200 ? 23.793 39.682 30.707 1.00 11.33 195 LEU B C 1
ATOM 8598 O O . LEU B 1 200 ? 24.195 40.309 31.696 1.00 10.94 195 LEU B O 1
ATOM 8614 N N . LEU B 1 201 ? 22.529 39.273 30.596 1.00 11.81 196 LEU B N 1
ATOM 8615 C CA . LEU B 1 201 ? 21.558 39.624 31.623 1.00 12.14 196 LEU B CA 1
ATOM 8616 C C . LEU B 1 201 ? 21.941 39.048 32.979 1.00 12.31 196 LEU B C 1
ATOM 8617 O O . LEU B 1 201 ? 21.822 39.731 34.004 1.00 13.04 196 LEU B O 1
ATOM 8633 N N . SER B 1 202 ? 22.410 37.796 33.007 1.00 12.72 197 SER B N 1
ATOM 8634 C CA . SER B 1 202 ? 22.579 37.108 34.281 1.00 13.30 197 SER B CA 1
ATOM 8635 C C . SER B 1 202 ? 23.911 37.393 34.969 1.00 13.55 197 SER B C 1
ATOM 8636 O O . SER B 1 202 ? 24.033 37.104 36.163 1.00 15.75 197 SER B O 1
ATOM 8644 N N . THR B 1 203 ? 24.906 37.938 34.262 1.00 12.03 198 THR B N 1
ATOM 8645 C CA . THR B 1 203 ? 26.232 38.129 34.836 1.00 12.63 198 THR B CA 1
ATOM 8646 C C . THR B 1 203 ? 26.676 39.585 34.965 1.00 11.93 198 THR B C 1
ATOM 8647 O O . THR B 1 203 ? 27.723 39.835 35.574 1.00 13.24 198 THR B O 1
ATOM 8658 N N . SER B 1 204 ? 25.931 40.547 34.430 1.00 10.22 199 SER B N 1
ATOM 8659 C CA . SER B 1 204 ? 26.397 41.928 34.431 1.00 9.80 199 SER B CA 1
ATOM 8660 C C . SER B 1 204 ? 26.069 42.636 35.739 1.00 9.52 199 SER B C 1
ATOM 8661 O O . SER B 1 204 ? 24.955 42.534 36.259 1.00 11.07 199 SER B O 1
ATOM 8669 N N . ASP B 1 205 ? 27.043 43.392 36.249 1.00 8.97 200 ASP B N 1
ATOM 8670 C CA . ASP B 1 205 ? 26.818 44.248 37.408 1.00 8.88 200 ASP B CA 1
ATOM 8671 C C . ASP B 1 205 ? 26.131 45.551 37.030 1.00 7.97 200 ASP B C 1
ATOM 8672 O O . ASP B 1 205 ? 25.369 46.106 37.831 1.00 8.87 200 ASP B O 1
ATOM 8681 N N . VAL B 1 206 ? 26.403 46.038 35.824 1.00 7.43 201 VAL B N 1
ATOM 8682 C CA . VAL B 1 206 ? 25.807 47.236 35.254 1.00 7.45 201 VAL B CA 1
ATOM 8683 C C . VAL B 1 206 ? 25.390 46.855 33.845 1.00 7.64 201 VAL B C 1
ATOM 8684 O O . VAL B 1 206 ? 26.175 46.238 33.118 1.00 7.90 201 VAL B O 1
ATOM 8697 N N . ILE B 1 207 ? 24.169 47.206 33.463 1.00 6.88 202 ILE B N 1
ATOM 8698 C CA . ILE B 1 207 ? 23.667 46.993 32.110 1.00 7.76 202 ILE B CA 1
ATOM 8699 C C . ILE B 1 207 ? 23.355 48.360 31.522 1.00 7.85 202 ILE B C 1
ATOM 8700 O O . ILE B 1 207 ? 22.639 49.154 32.141 1.00 8.67 202 ILE B O 1
ATOM 8716 N N . SER B 1 208 ? 23.903 48.643 30.342 1.00 7.31 203 SER B N 1
ATOM 8717 C CA . SER B 1 208 ? 23.682 49.911 29.658 1.00 6.64 203 SER B CA 1
ATOM 8718 C C . SER B 1 208 ? 23.073 49.644 28.290 1.00 7.53 203 SER B C 1
ATOM 8719 O O . SER B 1 208 ? 23.605 48.840 27.510 1.00 8.15 203 SER B O 1
ATOM 8727 N N . LEU B 1 209 ? 21.947 50.306 28.013 1.00 6.87 204 LEU B N 1
ATOM 8728 C CA . LEU B 1 209 ? 21.168 50.045 26.812 1.00 7.37 204 LEU B CA 1
ATOM 8729 C C . LEU B 1 209 ? 21.553 50.999 25.689 1.00 7.83 204 LEU B C 1
ATOM 8730 O O . LEU B 1 209 ? 21.586 52.219 25.878 1.00 7.75 204 LEU B O 1
ATOM 8746 N N . HIS B 1 210 ? 21.773 50.428 24.500 1.00 8.40 205 HIS B N 1
ATOM 8747 C CA . HIS B 1 210 ? 22.219 51.186 23.343 1.00 8.50 205 HIS B CA 1
ATOM 8748 C C . HIS B 1 210 ? 21.603 50.628 22.071 1.00 10.39 205 HIS B C 1
ATOM 8749 O O . HIS B 1 210 ? 22.250 50.621 21.018 1.00 11.62 205 HIS B O 1
ATOM 8763 N N A MET B 1 211 ? 20.379 50.147 22.149 0.59 10.19 206 MET B N 1
ATOM 8764 N N B MET B 1 211 ? 20.396 50.202 22.143 0.41 12.86 206 MET B N 1
ATOM 8765 C CA A MET B 1 211 ? 19.752 49.538 20.992 0.59 14.32 206 MET B CA 1
ATOM 8766 C CA B MET B 1 211 ? 19.756 49.562 21.009 0.41 16.42 206 MET B CA 1
ATOM 8767 C C A MET B 1 211 ? 18.827 50.518 20.288 0.59 17.45 206 MET B C 1
ATOM 8768 C C B MET B 1 211 ? 18.855 50.549 20.282 0.41 18.68 206 MET B C 1
ATOM 8769 O O A MET B 1 211 ? 18.194 51.358 20.932 0.59 19.06 206 MET B O 1
ATOM 8770 O O B MET B 1 211 ? 18.271 51.439 20.904 0.41 19.81 206 MET B O 1
ATOM 8797 N N . PRO B 1 212 ? 18.720 50.429 18.963 1.00 20.72 207 PRO B N 1
ATOM 8798 C CA . PRO B 1 212 ? 17.740 51.255 18.250 1.00 24.31 207 PRO B CA 1
ATOM 8799 C C . PRO B 1 212 ? 16.331 50.791 18.585 1.00 25.76 207 PRO B C 1
ATOM 8800 O O . PRO B 1 212 ? 16.121 49.697 19.114 1.00 23.40 207 PRO B O 1
ATOM 8811 N N . ALA B 1 213 ? 15.354 51.644 18.267 1.00 30.6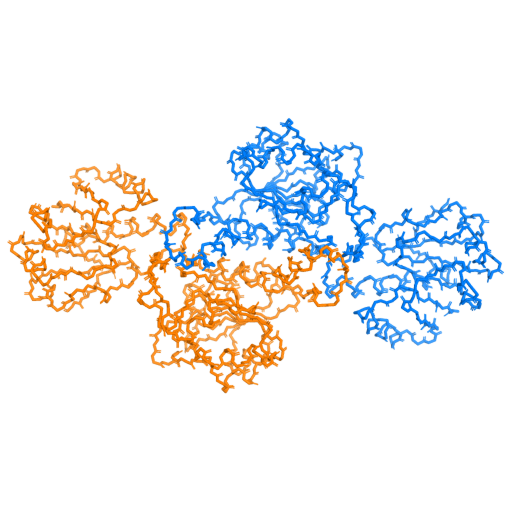3 208 ALA B N 1
ATOM 8812 C CA . ALA B 1 213 ? 13.963 51.410 18.660 1.00 35.14 208 ALA B CA 1
ATOM 8813 C C . ALA B 1 213 ? 13.236 50.673 17.540 1.00 37.24 208 ALA B C 1
ATOM 8814 O O . ALA B 1 213 ? 12.491 51.252 16.746 1.00 39.87 208 ALA B O 1
ATOM 8821 N N . THR B 1 214 ? 13.456 49.362 17.495 1.00 36.08 209 THR B N 1
ATOM 8822 C CA . THR B 1 214 ? 12.825 48.466 16.540 1.00 36.02 209 THR B CA 1
ATOM 8823 C C . THR B 1 214 ? 11.850 47.553 17.273 1.00 35.14 209 THR B C 1
ATOM 8824 O O . THR B 1 214 ? 11.804 47.512 18.507 1.00 35.39 209 THR B O 1
ATOM 8835 N N . LYS B 1 215 ? 11.068 46.803 16.497 1.00 34.31 210 LYS B N 1
ATOM 8836 C CA . LYS B 1 215 ? 10.138 45.859 17.107 1.00 33.56 210 LYS B CA 1
ATOM 8837 C C . LYS B 1 215 ? 10.871 44.859 17.991 1.00 32.19 210 LYS B C 1
ATOM 8838 O O . LYS B 1 215 ? 10.352 44.456 19.039 1.00 32.12 210 LYS B O 1
ATOM 8857 N N . ASP B 1 216 ? 12.090 44.475 17.608 1.00 30.66 211 ASP B N 1
ATOM 8858 C CA . ASP B 1 216 ? 12.827 43.476 18.372 1.00 29.49 211 ASP B CA 1
ATOM 8859 C C . ASP B 1 216 ? 13.307 44.014 19.717 1.00 26.20 211 ASP B C 1
ATOM 8860 O O . ASP B 1 216 ? 13.434 43.245 20.678 1.00 26.32 211 ASP B O 1
ATOM 8869 N N . SER B 1 217 ? 13.582 45.309 19.819 1.00 22.05 212 SER B N 1
ATOM 8870 C CA . SER B 1 217 ? 14.064 45.871 21.074 1.00 19.46 212 SER B CA 1
ATOM 8871 C C . SER B 1 217 ? 12.947 46.422 21.946 1.00 16.34 212 SER B C 1
ATOM 8872 O O . SER B 1 217 ? 13.213 46.852 23.075 1.00 16.19 212 SER B O 1
ATOM 8880 N N . HIS B 1 218 ? 11.713 46.424 21.455 1.00 15.36 213 HIS B N 1
ATOM 8881 C CA . HIS B 1 218 ? 10.610 46.969 22.226 1.00 14.88 213 HIS B CA 1
ATOM 8882 C C . HIS B 1 218 ? 10.412 46.180 23.511 1.00 13.52 213 HIS B C 1
ATOM 8883 O O . HIS B 1 218 ? 10.213 44.960 23.481 1.00 15.88 213 HIS B O 1
ATOM 8897 N N . HIS B 1 219 ? 10.450 46.881 24.640 1.00 12.41 214 HIS B N 1
ATOM 8898 C CA . HIS B 1 219 ? 10.301 46.254 25.951 1.00 12.70 214 HIS B CA 1
ATOM 8899 C C . HIS B 1 219 ? 11.234 45.060 26.116 1.00 13.09 214 HIS B C 1
ATOM 8900 O O . HIS B 1 219 ? 10.889 44.054 26.739 1.00 13.94 214 HIS B O 1
ATOM 8914 N N . LEU B 1 220 ? 12.443 45.182 25.562 1.00 13.42 215 LEU B N 1
ATOM 8915 C CA . LEU B 1 220 ? 13.459 44.163 25.784 1.00 15.52 215 LEU B CA 1
ATOM 8916 C C . LEU B 1 220 ? 13.693 43.951 27.270 1.00 14.34 215 LEU B C 1
ATOM 8917 O O . LEU B 1 220 ? 13.913 42.821 27.720 1.00 15.41 215 LEU B O 1
ATOM 8933 N N . ILE B 1 221 ? 13.693 45.037 28.037 1.00 12.59 216 ILE B N 1
ATOM 8934 C CA . ILE B 1 221 ? 13.809 44.990 29.488 1.00 11.76 216 ILE B CA 1
ATOM 8935 C C . ILE B 1 221 ? 12.385 44.963 30.039 1.00 12.75 216 ILE B C 1
ATOM 8936 O O . ILE B 1 221 ? 11.635 45.934 29.912 1.00 12.63 216 ILE B O 1
ATOM 8952 N N . ASN B 1 222 ? 12.001 43.834 30.625 1.00 13.00 217 ASN B N 1
ATOM 8953 C CA . ASN B 1 222 ? 10.630 43.587 31.053 1.00 13.73 217 ASN B CA 1
ATOM 8954 C C . ASN B 1 222 ? 10.700 42.691 32.284 1.00 13.75 217 ASN B C 1
ATOM 8955 O O . ASN B 1 222 ? 11.785 42.367 32.773 1.00 13.23 217 ASN B O 1
ATOM 8966 N N . ALA B 1 223 ? 9.539 42.283 32.791 1.00 13.89 218 ALA B N 1
ATOM 8967 C CA . ALA B 1 223 ? 9.542 41.505 34.026 1.00 15.38 218 ALA B CA 1
ATOM 8968 C C . ALA B 1 223 ? 10.370 40.234 33.878 1.00 15.38 218 ALA B C 1
ATOM 8969 O O . ALA B 1 223 ? 11.104 39.855 34.798 1.00 16.07 218 ALA B O 1
ATOM 8976 N N . LYS B 1 224 ? 10.280 39.570 32.722 1.00 15.71 219 LYS B N 1
ATOM 8977 C CA . LYS B 1 224 ? 11.006 38.319 32.526 1.00 17.02 219 LYS B CA 1
ATOM 8978 C C . LYS B 1 224 ? 12.513 38.550 32.475 1.00 15.12 219 LYS B C 1
ATOM 8979 O O . LYS B 1 224 ? 13.278 37.844 33.138 1.00 16.36 219 LYS B O 1
ATOM 8998 N N . THR B 1 225 ? 12.969 39.530 31.692 1.00 13.35 220 THR B N 1
ATOM 8999 C CA . THR B 1 225 ? 14.414 39.715 31.568 1.00 12.73 220 THR B CA 1
ATOM 9000 C C . THR B 1 225 ? 15.012 40.337 32.827 1.00 12.16 220 THR B C 1
ATOM 9001 O O . THR B 1 225 ? 16.166 40.053 33.167 1.00 13.09 220 THR B O 1
ATOM 9012 N N . ILE B 1 226 ? 14.252 41.173 33.540 1.00 12.37 221 ILE B N 1
ATOM 9013 C CA . ILE B 1 226 ? 14.734 41.679 34.821 1.00 12.71 221 ILE B CA 1
ATOM 9014 C C . ILE B 1 226 ? 14.949 40.531 35.799 1.00 12.85 221 ILE B C 1
ATOM 9015 O O . ILE B 1 226 ? 15.937 40.506 36.545 1.00 13.37 221 ILE B O 1
ATOM 9031 N N . ALA B 1 227 ? 14.033 39.558 35.807 1.00 13.53 222 ALA B N 1
ATOM 9032 C CA . ALA B 1 227 ? 14.171 38.430 36.718 1.00 14.34 222 ALA B CA 1
ATOM 9033 C C . ALA B 1 227 ? 15.426 37.617 36.431 1.00 14.51 222 ALA B C 1
ATOM 9034 O O . ALA B 1 227 ? 15.904 36.906 37.319 1.00 16.19 222 ALA B O 1
ATOM 9041 N N . GLN B 1 228 ? 15.969 37.705 35.211 1.00 13.92 223 GLN B N 1
ATOM 9042 C CA . GLN B 1 228 ? 17.212 37.021 34.888 1.00 14.18 223 GLN B CA 1
ATOM 9043 C C . GLN B 1 228 ? 18.448 37.736 35.427 1.00 13.34 223 GLN B C 1
ATOM 9044 O O . GLN B 1 228 ? 19.526 37.132 35.474 1.00 14.38 223 GLN B O 1
ATOM 9058 N N . MET B 1 229 ? 18.327 39.001 35.811 1.00 12.69 224 MET B N 1
ATOM 9059 C CA . MET B 1 229 ? 19.484 39.790 36.197 1.00 12.22 224 MET B CA 1
ATOM 9060 C C . MET B 1 229 ? 19.961 39.412 37.598 1.00 12.48 224 MET B C 1
ATOM 9061 O O . MET B 1 229 ? 19.259 38.749 38.368 1.00 14.37 224 MET B O 1
ATOM 9075 N N . LYS B 1 230 ? 21.185 39.840 37.913 1.00 12.44 225 LYS B N 1
ATOM 9076 C CA . LYS B 1 230 ? 21.719 39.697 39.259 1.00 14.98 225 LYS B CA 1
ATOM 9077 C C . LYS B 1 230 ? 20.938 40.574 40.231 1.00 13.70 225 LYS B C 1
ATOM 9078 O O . LYS B 1 230 ? 20.553 41.698 39.896 1.00 13.15 225 LYS B O 1
ATOM 9097 N N . ASP B 1 231 ? 20.723 40.066 41.446 1.00 14.15 226 ASP B N 1
ATOM 9098 C CA . ASP B 1 231 ? 20.214 40.908 42.517 1.00 14.17 226 ASP B CA 1
ATOM 9099 C C . ASP B 1 231 ? 21.150 42.100 42.678 1.00 13.39 226 ASP B C 1
ATOM 9100 O O . ASP B 1 231 ? 22.372 41.936 42.770 1.00 15.02 226 ASP B O 1
ATOM 9109 N N . GLY B 1 232 ? 20.582 43.299 42.715 1.00 12.98 227 GLY B N 1
ATOM 9110 C CA . GLY B 1 232 ? 21.373 44.493 42.911 1.00 13.72 227 GLY B CA 1
ATOM 9111 C C . GLY B 1 232 ? 22.016 45.062 41.670 1.00 12.69 227 GLY B C 1
ATOM 9112 O O . GLY B 1 232 ? 22.883 45.933 41.792 1.00 12.60 227 GLY B O 1
ATOM 9116 N N . VAL B 1 233 ? 21.616 44.603 40.482 1.00 11.32 228 VAL B N 1
ATOM 9117 C CA . VAL B 1 233 ? 22.117 45.172 39.238 1.00 10.27 228 VAL B CA 1
ATOM 9118 C C . VAL B 1 233 ? 21.776 46.656 39.153 1.00 8.73 228 VAL B C 1
ATOM 9119 O O . VAL B 1 233 ? 20.809 47.139 39.756 1.00 9.02 228 VAL B O 1
ATOM 9132 N N . TYR B 1 234 ? 22.613 47.396 38.431 1.00 8.11 229 TYR B N 1
ATOM 9133 C CA . TYR B 1 234 ? 22.347 48.780 38.063 1.00 7.63 229 TYR B CA 1
ATOM 9134 C C . TYR B 1 234 ? 22.069 48.854 36.568 1.00 8.19 229 TYR B C 1
ATOM 9135 O O . TYR B 1 234 ? 22.751 48.202 35.772 1.00 8.68 229 TYR B O 1
ATOM 9153 N N . LEU B 1 235 ? 21.082 49.669 36.188 1.00 7.21 230 LEU B N 1
ATOM 9154 C CA . LEU B 1 235 ? 20.638 49.793 34.803 1.00 7.38 230 LEU B CA 1
ATOM 9155 C C . LEU B 1 235 ? 20.727 51.237 34.335 1.00 6.75 230 LEU B C 1
ATOM 9156 O O . LEU B 1 235 ? 20.287 52.149 35.039 1.00 7.66 230 LEU B O 1
ATOM 9172 N N . VAL B 1 236 ? 21.265 51.440 33.135 1.00 6.06 231 VAL B N 1
ATOM 9173 C CA . VAL B 1 236 ? 21.379 52.754 32.512 1.00 6.24 231 VAL B CA 1
ATOM 9174 C C . VAL B 1 236 ? 20.679 52.693 31.166 1.00 6.34 231 VAL B C 1
ATOM 9175 O O . VAL B 1 236 ? 20.958 51.794 30.360 1.00 7.13 231 VAL B O 1
ATOM 9188 N N . ASN B 1 237 ? 19.792 53.661 30.912 1.00 6.56 232 ASN B N 1
ATOM 9189 C CA . ASN B 1 237 ? 19.148 53.776 29.609 1.00 6.13 232 ASN B CA 1
ATOM 9190 C C . ASN B 1 237 ? 19.357 55.163 29.007 1.00 6.15 232 ASN B C 1
ATOM 9191 O O . ASN B 1 237 ? 18.661 56.118 29.374 1.00 6.91 232 ASN B O 1
ATOM 9202 N N . THR B 1 238 ? 20.291 55.248 28.058 1.00 6.57 233 THR B N 1
ATOM 9203 C CA . THR B 1 238 ? 20.459 56.397 27.186 1.00 6.87 233 THR B CA 1
ATOM 9204 C C . THR B 1 238 ? 19.872 56.162 25.802 1.00 8.00 233 THR B C 1
ATOM 9205 O O . THR B 1 238 ? 19.957 57.052 24.953 1.00 9.33 233 THR B O 1
ATOM 9216 N N . ALA B 1 239 ? 19.294 54.990 25.557 1.00 7.82 234 ALA B N 1
ATOM 9217 C CA . ALA B 1 239 ? 18.591 54.690 24.321 1.00 8.68 234 ALA B CA 1
ATOM 9218 C C . ALA B 1 239 ? 17.155 55.198 24.443 1.00 9.50 234 ALA B C 1
ATOM 9219 O O . ALA B 1 239 ? 16.825 55.918 25.380 1.00 10.64 234 ALA B O 1
ATOM 9226 N N . ARG B 1 240 ? 16.281 54.845 23.509 1.00 10.93 235 ARG B N 1
ATOM 9227 C CA . ARG B 1 240 ? 14.916 55.347 23.617 1.00 12.34 235 ARG B CA 1
ATOM 9228 C C . ARG B 1 240 ? 14.175 54.631 24.749 1.00 10.34 235 ARG B C 1
ATOM 9229 O O . ARG B 1 240 ? 14.529 53.526 25.179 1.00 10.14 235 ARG B O 1
ATOM 9250 N N . GLY B 1 241 ? 13.152 55.305 25.264 1.00 9.14 236 GLY B N 1
ATOM 9251 C CA . GLY B 1 241 ? 12.425 54.768 26.399 1.00 9.65 236 GLY B CA 1
ATOM 9252 C C . GLY B 1 241 ? 11.716 53.457 26.120 1.00 9.72 236 GLY B C 1
ATOM 9253 O O . GLY B 1 241 ? 11.506 52.658 27.038 1.00 9.94 236 GLY B O 1
ATOM 9257 N N . ALA B 1 242 ? 11.342 53.208 24.865 1.00 10.43 237 ALA B N 1
ATOM 9258 C CA . ALA B 1 242 ? 10.545 52.029 24.557 1.00 11.11 237 ALA B CA 1
ATOM 9259 C C . ALA B 1 242 ? 11.286 50.715 24.775 1.00 11.06 237 ALA B C 1
ATOM 9260 O O . ALA B 1 242 ? 10.643 49.659 24.756 1.00 12.27 237 ALA B O 1
ATOM 9267 N N A VAL B 1 243 ? 12.608 50.748 24.975 0.48 10.91 238 VAL B N 1
ATOM 9268 N N B VAL B 1 243 ? 12.607 50.732 24.969 0.52 11.18 238 VAL B N 1
ATOM 9269 C CA A VAL B 1 243 ? 13.351 49.525 25.252 0.48 10.59 238 VAL B CA 1
ATOM 9270 C CA B VAL B 1 243 ? 13.311 49.483 25.241 0.52 11.18 238 VAL B CA 1
ATOM 9271 C C A VAL B 1 243 ? 13.004 48.950 26.624 0.48 9.53 238 VAL B C 1
ATOM 9272 C C B VAL B 1 243 ? 13.042 48.955 26.645 0.52 9.84 238 VAL B C 1
ATOM 9273 O O A VAL B 1 243 ? 13.250 47.764 26.875 0.48 10.53 238 VAL B O 1
ATOM 9274 O O B VAL B 1 243 ? 13.401 47.808 26.945 0.52 11.01 238 VAL B O 1
ATOM 9299 N N . ILE B 1 244 ? 12.413 49.752 27.511 1.00 9.62 239 ILE B N 1
ATOM 9300 C CA . ILE B 1 244 ? 12.077 49.332 28.867 1.00 9.56 239 ILE B CA 1
ATOM 9301 C C . ILE B 1 244 ? 10.565 49.367 29.062 1.00 9.96 239 ILE B C 1
ATOM 9302 O O . ILE B 1 244 ? 9.914 50.376 28.757 1.00 10.52 239 ILE B O 1
ATOM 9318 N N A ASP B 1 245 ? 10.016 48.275 29.586 0.60 9.49 240 ASP B N 1
ATOM 9319 N N B ASP B 1 245 ? 10.011 48.270 29.574 0.40 9.87 240 ASP B N 1
ATOM 9320 C CA A ASP B 1 245 ? 8.660 48.238 30.136 0.60 10.82 240 ASP B CA 1
ATOM 9321 C CA B ASP B 1 245 ? 8.649 48.282 30.099 0.40 10.78 240 ASP B CA 1
ATOM 9322 C C A ASP B 1 245 ? 8.699 48.980 31.465 0.60 10.70 240 ASP B C 1
ATOM 9323 C C B ASP B 1 245 ? 8.711 48.993 31.443 0.40 10.65 240 ASP B C 1
ATOM 9324 O O A ASP B 1 245 ? 9.102 48.423 32.487 0.60 11.43 240 ASP B O 1
ATOM 9325 O O B ASP B 1 245 ? 9.146 48.423 32.446 0.40 11.31 240 ASP B O 1
ATOM 9342 N N . SER B 1 246 ? 8.273 50.249 31.456 1.00 9.48 241 SER B N 1
ATOM 9343 C CA . SER B 1 246 ? 8.533 51.124 32.595 1.00 9.70 241 SER B CA 1
ATOM 9344 C C . SER B 1 246 ? 7.962 50.586 33.901 1.00 10.00 241 SER B C 1
ATOM 9345 O O . SER B 1 246 ? 8.628 50.651 34.941 1.00 10.36 241 SER B O 1
ATOM 9353 N N . GLN B 1 247 ? 6.726 50.081 33.888 1.00 10.81 242 GLN B N 1
ATOM 9354 C CA . GLN B 1 247 ? 6.140 49.603 35.134 1.00 11.80 242 GLN B CA 1
ATOM 9355 C C . GLN B 1 247 ? 6.917 48.417 35.693 1.00 11.34 242 GLN B C 1
ATOM 9356 O O . GLN B 1 247 ? 7.050 48.277 36.913 1.00 11.49 242 GLN B O 1
ATOM 9370 N N . ALA B 1 248 ? 7.426 47.543 34.820 1.00 11.64 243 ALA B N 1
ATOM 9371 C CA . ALA B 1 248 ? 8.213 46.413 35.305 1.00 11.42 243 ALA B CA 1
ATOM 9372 C C . ALA B 1 248 ? 9.482 46.899 35.992 1.00 10.92 243 ALA B C 1
ATOM 9373 O O . ALA B 1 248 ? 9.883 46.363 37.031 1.00 12.02 243 ALA B O 1
ATOM 9380 N N . LEU B 1 249 ? 10.113 47.937 35.440 1.00 9.63 244 LEU B N 1
ATOM 9381 C CA . LEU B 1 249 ? 11.283 48.517 36.088 1.00 9.81 244 LEU B CA 1
ATOM 9382 C C . LEU B 1 249 ? 10.923 49.106 37.448 1.00 10.21 244 LEU B C 1
ATOM 9383 O O . LEU B 1 249 ? 11.615 48.865 38.442 1.00 10.32 244 LEU B O 1
ATOM 9399 N N . LEU B 1 250 ? 9.846 49.896 37.509 1.00 9.86 245 LEU B N 1
ATOM 9400 C CA . LEU B 1 250 ? 9.421 50.469 38.781 1.00 10.96 245 LEU B CA 1
ATOM 9401 C C . LEU B 1 250 ? 9.181 49.384 39.820 1.00 11.17 245 LEU B C 1
ATOM 9402 O O . LEU B 1 250 ? 9.601 49.512 40.978 1.00 11.85 245 LEU B O 1
ATOM 9418 N N . ASP B 1 251 ? 8.473 48.318 39.431 1.00 11.75 246 ASP B N 1
ATOM 9419 C CA . ASP B 1 251 ? 8.198 47.233 40.363 1.00 12.88 246 ASP B CA 1
ATOM 9420 C C . ASP B 1 251 ? 9.493 46.651 40.915 1.00 12.05 246 ASP B C 1
ATOM 9421 O O . ASP B 1 251 ? 9.605 46.391 42.121 1.00 13.82 246 ASP B O 1
ATOM 9430 N N A SER B 1 252 ? 10.482 46.435 40.046 0.49 10.95 247 SER B N 1
ATOM 9431 N N B SER B 1 252 ? 10.485 46.435 40.040 0.51 10.86 247 SER B N 1
ATOM 9432 C CA A SER B 1 252 ? 11.722 45.800 40.476 0.49 11.19 247 SER B CA 1
ATOM 9433 C CA B SER B 1 252 ? 11.734 45.802 40.460 0.51 11.12 247 SER B CA 1
ATOM 9434 C C A SER B 1 252 ? 12.588 46.738 41.308 0.49 11.05 247 SER B C 1
ATOM 9435 C C B SER B 1 252 ? 12.592 46.738 41.304 0.51 10.99 247 SER B C 1
ATOM 9436 O O A SER B 1 252 ? 13.342 46.270 42.172 0.49 12.48 247 SER B O 1
ATOM 9437 O O B SER B 1 252 ? 13.358 46.269 42.157 0.51 12.48 247 SER B O 1
ATOM 9452 N N . LEU B 1 253 ? 12.502 48.051 41.066 1.00 10.40 248 LEU B N 1
ATOM 9453 C CA . LEU B 1 253 ? 13.169 49.011 41.939 1.00 10.59 248 LEU B CA 1
ATOM 9454 C C . LEU B 1 253 ? 12.508 49.031 43.309 1.00 12.27 248 LEU B C 1
ATOM 9455 O O . LEU B 1 253 ? 13.189 49.034 44.339 1.00 13.17 248 LEU B O 1
ATOM 9471 N N . ASP B 1 254 ? 11.175 49.031 43.336 1.00 12.96 249 ASP B N 1
ATOM 9472 C CA . ASP B 1 254 ? 10.460 49.043 44.605 1.00 14.82 249 ASP B CA 1
ATOM 9473 C C . ASP B 1 254 ? 10.774 47.804 45.433 1.00 16.22 249 ASP B C 1
ATOM 9474 O O . ASP B 1 254 ? 10.825 47.868 46.666 1.00 17.42 249 ASP B O 1
ATOM 9483 N N . LYS B 1 255 ? 10.970 46.663 44.775 1.00 15.87 250 LYS B N 1
ATOM 9484 C CA . LYS B 1 255 ? 11.237 45.411 45.469 1.00 18.47 250 LYS B CA 1
ATOM 9485 C C . LYS B 1 255 ? 12.712 45.200 45.773 1.00 19.38 250 LYS B C 1
ATOM 9486 O O . LYS B 1 255 ? 13.051 44.241 46.476 1.00 22.47 250 LYS B O 1
ATOM 9505 N N . GLY B 1 256 ? 13.588 46.073 45.281 1.00 18.00 251 GLY B N 1
ATOM 9506 C CA . GLY B 1 256 ? 15.006 45.968 45.547 1.00 17.73 251 GLY B CA 1
ATOM 9507 C C . GLY B 1 256 ? 15.768 45.014 44.658 1.00 16.89 251 GLY B C 1
ATOM 9508 O O . GLY B 1 256 ? 16.949 44.764 44.921 1.00 19.30 251 GLY B O 1
ATOM 9512 N N . LYS B 1 257 ? 15.129 44.469 43.620 1.00 14.81 252 LYS B N 1
ATOM 9513 C CA . LYS B 1 257 ? 15.818 43.589 42.678 1.00 14.23 252 LYS B CA 1
ATOM 9514 C C . LYS B 1 257 ? 16.854 44.357 41.868 1.00 13.03 252 LYS B C 1
ATOM 9515 O O . LYS B 1 257 ? 17.992 43.902 41.696 1.00 13.72 252 LYS B O 1
ATOM 9534 N N . ILE B 1 258 ? 16.462 45.500 41.321 1.00 12.03 253 ILE B N 1
ATOM 9535 C CA . ILE B 1 258 ? 17.381 46.431 40.679 1.00 10.67 253 ILE B CA 1
ATOM 9536 C C . ILE B 1 258 ? 17.726 47.486 41.715 1.00 9.92 253 ILE B C 1
ATOM 9537 O O . ILE B 1 258 ? 16.830 48.074 42.332 1.00 10.84 253 ILE B O 1
ATOM 9553 N N . ALA B 1 259 ? 19.023 47.682 41.954 1.00 8.73 254 ALA B N 1
ATOM 9554 C CA . ALA B 1 259 ? 19.445 48.597 43.006 1.00 8.79 254 ALA B CA 1
ATOM 9555 C C . ALA B 1 259 ? 19.251 50.055 42.612 1.00 8.66 254 ALA B C 1
ATOM 9556 O O . ALA B 1 259 ? 19.053 50.905 43.487 1.00 10.76 254 ALA B O 1
ATOM 9563 N N . GLY B 1 260 ? 19.323 50.366 41.328 1.00 7.56 255 GLY B N 1
ATOM 9564 C CA . GLY B 1 260 ? 19.148 51.732 40.887 1.00 7.19 255 GLY B CA 1
ATOM 9565 C C . GLY B 1 260 ? 19.196 51.774 39.378 1.00 6.91 255 GLY B C 1
ATOM 9566 O O . GLY B 1 260 ? 19.723 50.864 38.725 1.00 7.35 255 GLY B O 1
ATOM 9570 N N . ALA B 1 261 ? 18.626 52.842 38.835 1.00 6.46 256 ALA B N 1
ATOM 9571 C CA . ALA B 1 261 ? 18.604 53.037 37.395 1.00 6.83 256 ALA B CA 1
ATOM 9572 C C . ALA B 1 261 ? 18.858 54.501 37.081 1.00 6.61 256 ALA B C 1
ATOM 9573 O O . ALA B 1 261 ? 18.481 55.391 37.842 1.00 7.99 256 ALA B O 1
ATOM 9580 N N . ALA B 1 262 ? 19.517 54.742 35.955 1.00 6.10 257 ALA B N 1
ATOM 9581 C CA . ALA B 1 262 ? 19.637 56.074 35.381 1.00 5.71 257 ALA B CA 1
ATOM 9582 C C . ALA B 1 262 ? 18.904 56.043 34.054 1.00 5.66 257 ALA B C 1
ATOM 9583 O O . ALA B 1 262 ? 19.275 55.276 33.158 1.00 6.66 257 ALA B O 1
ATOM 9590 N N . LEU B 1 263 ? 17.841 56.836 33.949 1.00 5.19 258 LEU B N 1
ATOM 9591 C CA . LEU B 1 263 ? 17.012 56.898 32.756 1.00 5.71 258 LEU B CA 1
ATOM 9592 C C . LEU B 1 263 ? 17.107 58.291 32.158 1.00 5.61 258 LEU B C 1
ATOM 9593 O O . LEU B 1 263 ? 16.701 59.270 32.789 1.00 6.22 258 LEU B O 1
ATOM 9609 N N . ASP B 1 264 ? 17.603 58.370 30.931 1.00 6.02 259 ASP B N 1
ATOM 9610 C CA . ASP B 1 264 ? 17.626 59.602 30.157 1.00 6.26 259 ASP B CA 1
ATOM 9611 C C . ASP B 1 264 ? 16.429 59.697 29.228 1.00 6.00 259 ASP B C 1
ATOM 9612 O O . ASP B 1 264 ? 16.283 60.699 28.520 1.00 6.70 259 ASP B O 1
ATOM 9621 N N . ALA B 1 265 ? 15.546 58.702 29.256 1.00 6.49 260 ALA B N 1
ATOM 9622 C CA . ALA B 1 265 ? 14.422 58.641 28.343 1.00 8.45 260 ALA B CA 1
ATOM 9623 C C . ALA B 1 265 ? 13.296 57.857 28.992 1.00 7.38 260 ALA B C 1
ATOM 9624 O O . ALA B 1 265 ? 13.518 57.012 29.862 1.00 8.85 260 ALA B O 1
ATOM 9631 N N . TYR B 1 266 ? 12.078 58.132 28.524 1.00 8.08 261 TYR B N 1
ATOM 9632 C CA . TYR B 1 266 ? 10.872 57.430 28.943 1.00 8.46 261 TYR B CA 1
ATOM 9633 C C . TYR B 1 266 ? 10.021 57.210 27.703 1.00 9.05 261 TYR B C 1
ATOM 9634 O O . TYR B 1 266 ? 9.924 58.092 26.842 1.00 8.73 261 TYR B O 1
ATOM 9652 N N . GLU B 1 267 ? 9.418 56.024 27.617 1.00 8.81 262 GLU B N 1
ATOM 9653 C CA . GLU B 1 267 ? 8.707 55.621 26.407 1.00 9.28 262 GLU B CA 1
ATOM 9654 C C . GLU B 1 267 ? 7.694 56.661 25.933 1.00 9.75 262 GLU B C 1
ATOM 9655 O O . GLU B 1 267 ? 7.560 56.892 24.725 1.00 11.25 262 GLU B O 1
ATOM 9667 N N . PHE B 1 268 ? 6.960 57.286 26.852 1.00 9.24 263 PHE B N 1
ATOM 9668 C CA . PHE B 1 268 ? 5.874 58.203 26.500 1.00 9.87 263 PHE B CA 1
ATOM 9669 C C . PHE B 1 268 ? 6.199 59.639 26.908 1.00 9.35 263 PHE B C 1
ATOM 9670 O O . PHE B 1 268 ? 5.332 60.417 27.317 1.00 9.93 263 PHE B O 1
ATOM 9687 N N . GLU B 1 269 ? 7.466 60.013 26.752 1.00 9.07 264 GLU B N 1
ATOM 9688 C CA . GLU B 1 269 ? 7.927 61.333 27.149 1.00 8.52 264 GLU B CA 1
ATOM 9689 C C . GLU B 1 269 ? 7.559 62.428 26.151 1.00 9.05 264 GLU B C 1
ATOM 9690 O O . GLU B 1 269 ? 7.736 63.612 26.477 1.00 9.25 264 GLU B O 1
ATOM 9702 N N . GLY B 1 270 ? 7.053 62.071 24.957 1.00 9.82 265 GLY B N 1
ATOM 9703 C CA . GLY B 1 270 ? 6.936 63.039 23.886 1.00 10.64 265 GLY B CA 1
ATOM 9704 C C . GLY B 1 270 ? 6.244 64.336 24.223 1.00 10.70 265 GLY B C 1
ATOM 9705 O O . GLY B 1 270 ? 6.714 65.391 23.781 1.00 12.58 265 GLY B O 1
ATOM 9709 N N . PRO B 1 271 ? 5.141 64.324 24.975 1.00 10.34 266 PRO B N 1
ATOM 9710 C CA . PRO B 1 271 ? 4.441 65.582 25.257 1.00 10.60 266 PRO B CA 1
ATOM 9711 C C . PRO B 1 271 ? 5.208 66.527 26.154 1.00 10.32 266 PRO B C 1
ATOM 9712 O O . PRO B 1 271 ? 4.788 67.684 26.298 1.00 13.17 266 PRO B O 1
ATOM 9723 N N . TYR B 1 272 ? 6.307 66.073 26.759 1.00 8.58 267 TYR B N 1
ATOM 9724 C CA . TYR B 1 272 ? 6.983 66.801 27.815 1.00 8.43 267 TYR B CA 1
ATOM 9725 C C . TYR B 1 272 ? 8.435 67.145 27.513 1.00 8.24 267 TYR B C 1
ATOM 9726 O O . TYR B 1 272 ? 9.022 67.956 28.246 1.00 9.54 267 TYR B O 1
ATOM 9744 N N . ILE B 1 273 ? 9.024 66.576 26.465 1.00 7.94 268 ILE B N 1
ATOM 9745 C CA . ILE B 1 273 ? 10.449 66.701 26.182 1.00 9.27 268 ILE B CA 1
ATOM 9746 C C . ILE B 1 273 ? 10.601 67.445 24.864 1.00 9.59 268 ILE B C 1
ATOM 9747 O O . ILE B 1 273 ? 9.958 67.072 23.882 1.00 11.61 268 ILE B O 1
ATOM 9763 N N . PRO B 1 274 ? 11.464 68.480 24.777 1.00 8.82 269 PRO B N 1
ATOM 9764 C CA . PRO B 1 274 ? 12.252 69.130 25.833 1.00 10.07 269 PRO B CA 1
ATOM 9765 C C . PRO B 1 274 ? 11.613 70.468 26.222 1.00 10.58 269 PRO B C 1
ATOM 9766 O O . PRO B 1 274 ? 11.985 71.520 25.711 1.00 12.88 269 PRO B O 1
ATOM 9777 N N . LYS B 1 275 ? 10.653 70.423 27.134 1.00 10.60 270 LYS B N 1
ATOM 9778 C CA . LYS B 1 275 ? 9.834 71.579 27.445 1.00 10.62 270 LYS B CA 1
ATOM 9779 C C . LYS B 1 275 ? 9.963 71.924 28.920 1.00 8.72 270 LYS B C 1
ATOM 9780 O O . LYS B 1 275 ? 10.242 71.056 29.750 1.00 8.90 270 LYS B O 1
ATOM 9799 N N . ASP B 1 276 ? 9.726 73.192 29.248 1.00 9.27 271 ASP B N 1
ATOM 9800 C CA . ASP B 1 276 ? 9.526 73.592 30.636 1.00 9.39 271 ASP B CA 1
ATOM 9801 C C . ASP B 1 276 ? 8.087 73.263 31.002 1.00 9.30 271 ASP B C 1
ATOM 9802 O O . ASP B 1 276 ? 7.156 73.908 30.517 1.00 10.55 271 ASP B O 1
ATOM 9811 N N . ASN B 1 277 ? 7.897 72.247 31.842 1.00 8.36 272 ASN B N 1
ATOM 9812 C CA . ASN B 1 277 ? 6.575 71.800 32.248 1.00 7.90 272 ASN B CA 1
ATOM 9813 C C . ASN B 1 277 ? 6.142 72.364 33.595 1.00 8.93 272 ASN B C 1
ATOM 9814 O O . ASN B 1 277 ? 5.207 71.834 34.202 1.00 8.81 272 ASN B O 1
ATOM 9825 N N . GLY B 1 278 ? 6.780 73.437 34.063 1.00 9.25 273 GLY B N 1
ATOM 9826 C CA . GLY B 1 278 ? 6.370 74.032 35.323 1.00 11.10 273 GLY B CA 1
ATOM 9827 C C . GLY B 1 278 ? 4.886 74.336 35.384 1.00 11.85 273 GLY B C 1
ATOM 9828 O O . GLY B 1 278 ? 4.269 74.236 36.446 1.00 12.38 273 GLY B O 1
ATOM 9832 N N . ASN B 1 279 ? 4.290 74.710 34.254 1.00 10.66 274 ASN B N 1
ATOM 9833 C CA . ASN B 1 279 ? 2.866 75.019 34.185 1.00 12.29 274 ASN B CA 1
ATOM 9834 C C . ASN B 1 279 ? 2.068 73.958 33.430 1.00 11.54 274 ASN B C 1
ATOM 9835 O O . ASN B 1 279 ? 0.945 74.222 32.992 1.00 13.73 274 ASN B O 1
ATOM 9846 N N . ASN B 1 280 ? 2.608 72.745 33.326 1.00 9.67 275 ASN B N 1
ATOM 9847 C CA . ASN B 1 280 ? 2.022 71.678 32.518 1.00 9.31 275 ASN B CA 1
ATOM 9848 C C . ASN B 1 280 ? 2.098 70.373 33.300 1.00 8.71 275 ASN B C 1
ATOM 9849 O O . ASN B 1 280 ? 3.151 69.716 33.318 1.00 9.64 275 ASN B O 1
ATOM 9860 N N . PRO B 1 281 ? 1.011 69.958 33.946 1.00 8.15 276 PRO B N 1
ATOM 9861 C CA . PRO B 1 281 ? 1.069 68.737 34.760 1.00 8.64 276 PRO B CA 1
ATOM 9862 C C . PRO B 1 281 ? 1.480 67.515 33.952 1.00 8.19 276 PRO B C 1
ATOM 9863 O O . PRO B 1 281 ? 1.072 67.328 32.803 1.00 9.53 276 PRO B O 1
ATOM 9874 N N . ILE B 1 282 ? 2.291 66.662 34.574 1.00 8.21 277 ILE B N 1
ATOM 9875 C CA . ILE B 1 282 ? 2.548 65.332 34.026 1.00 9.15 277 ILE B CA 1
ATOM 9876 C C . ILE B 1 282 ? 1.363 64.471 34.453 1.00 9.50 277 ILE B C 1
ATOM 9877 O O . ILE B 1 282 ? 1.263 64.049 35.604 1.00 10.62 277 ILE B O 1
ATOM 9893 N N . THR B 1 283 ? 0.449 64.224 33.524 1.00 8.62 278 THR B N 1
ATOM 9894 C CA . THR B 1 283 ? -0.775 63.506 33.837 1.00 9.88 278 THR B CA 1
ATOM 9895 C C . THR B 1 283 ? -0.610 62.006 33.675 1.00 10.43 278 THR B C 1
ATOM 9896 O O . THR B 1 283 ? -1.504 61.248 34.070 1.00 11.00 278 THR B O 1
ATOM 9907 N N . ASP B 1 284 ? 0.505 61.581 33.088 1.00 10.32 279 ASP B N 1
ATOM 9908 C CA . ASP B 1 284 ? 0.886 60.180 32.957 1.00 9.78 279 ASP B CA 1
ATOM 9909 C C . ASP B 1 284 ? 1.469 59.753 34.295 1.00 10.21 279 ASP B C 1
ATOM 9910 O O . ASP B 1 284 ? 2.563 60.185 34.664 1.00 10.15 279 ASP B O 1
ATOM 9919 N N . THR B 1 285 ? 0.723 58.943 35.055 1.00 11.90 280 THR B N 1
ATOM 9920 C CA . THR B 1 285 ? 1.145 58.657 36.423 1.00 12.22 280 THR B CA 1
ATOM 9921 C C . THR B 1 285 ? 2.386 57.774 36.478 1.00 11.55 280 THR B C 1
ATOM 9922 O O . THR B 1 285 ? 3.126 57.823 37.469 1.00 11.87 280 THR B O 1
ATOM 9933 N N . VAL B 1 286 ? 2.626 56.952 35.450 1.00 10.77 281 VAL B N 1
ATOM 9934 C CA . VAL B 1 286 ? 3.865 56.176 35.393 1.00 10.55 281 VAL B CA 1
ATOM 9935 C C . VAL B 1 286 ? 5.059 57.116 35.263 1.00 9.92 281 VAL B C 1
ATOM 9936 O O . VAL B 1 286 ? 6.054 56.998 35.991 1.00 10.11 281 VAL B O 1
ATOM 9949 N N . TYR B 1 287 ? 4.969 58.077 34.341 1.00 9.01 282 TYR B N 1
ATOM 9950 C CA . TYR B 1 287 ? 6.055 59.036 34.155 1.00 8.44 282 TYR B CA 1
ATOM 9951 C C . TYR B 1 287 ? 6.262 59.862 35.414 1.00 8.53 282 TYR B C 1
ATOM 9952 O O . TYR B 1 287 ? 7.400 60.107 35.824 1.00 8.93 282 TYR B O 1
ATOM 9970 N N . ALA B 1 288 ? 5.168 60.305 36.038 1.00 9.09 283 ALA B N 1
ATOM 9971 C CA . ALA B 1 288 ? 5.281 61.088 37.264 1.00 10.56 283 ALA B CA 1
ATOM 9972 C C . ALA B 1 288 ? 6.002 60.299 38.352 1.00 11.04 283 ALA B C 1
ATOM 9973 O O . ALA B 1 288 ? 6.816 60.858 39.097 1.00 12.14 283 ALA B O 1
ATOM 9980 N N A ARG B 1 289 ? 5.690 59.007 38.510 0.53 10.34 284 ARG B N 1
ATOM 9981 N N B ARG B 1 289 ? 5.765 58.989 38.389 0.47 11.13 284 ARG B N 1
ATOM 9982 C CA A ARG B 1 289 ? 6.415 58.220 39.506 0.53 11.00 284 ARG B CA 1
ATOM 9983 C CA B ARG B 1 289 ? 6.439 58.104 39.323 0.47 11.56 284 ARG B CA 1
ATOM 9984 C C A ARG B 1 289 ? 7.882 58.084 39.119 0.53 10.36 284 ARG B C 1
ATOM 9985 C C B ARG B 1 289 ? 7.908 57.920 38.964 0.47 10.20 284 ARG B C 1
ATOM 9986 O O A ARG B 1 289 ? 8.779 58.227 39.960 0.53 11.11 284 ARG B O 1
ATOM 9987 O O B ARG B 1 289 ? 8.767 57.910 39.854 0.47 10.87 284 ARG B O 1
ATOM 10028 N N A LEU B 1 290 ? 8.135 57.826 37.835 0.53 10.32 285 LEU B N 1
ATOM 10029 N N B LEU B 1 290 ? 8.218 57.760 37.674 0.47 9.37 285 LEU B N 1
ATOM 10030 C CA A LEU B 1 290 ? 9.488 57.584 37.352 0.53 10.41 285 LEU B CA 1
ATOM 10031 C CA B LEU B 1 290 ? 9.608 57.576 37.266 0.47 9.58 285 LEU B CA 1
ATOM 10032 C C A LEU B 1 290 ? 10.392 58.784 37.580 0.53 9.58 285 LEU B C 1
ATOM 10033 C C B LEU B 1 290 ? 10.456 58.788 37.639 0.47 9.56 285 LEU B C 1
ATOM 10034 O O A LEU B 1 290 ? 11.539 58.625 38.020 0.53 10.81 285 LEU B O 1
ATOM 10035 O O B LEU B 1 290 ? 11.527 58.651 38.243 0.47 10.83 285 LEU B O 1
ATOM 10066 N N A VAL B 1 291 ? 9.906 59.991 37.287 0.53 8.58 286 VAL B N 1
ATOM 10067 N N B VAL B 1 291 ? 9.992 59.988 37.279 0.47 9.74 286 VAL B N 1
ATOM 10068 C CA A VAL B 1 291 ? 10.750 61.164 37.440 0.53 7.89 286 VAL B CA 1
ATOM 10069 C CA B VAL B 1 291 ? 10.819 61.174 37.463 0.47 10.58 286 VAL B CA 1
ATOM 10070 C C A VAL B 1 291 ? 11.023 61.468 38.909 0.53 9.88 286 VAL B C 1
ATOM 10071 C C B VAL B 1 291 ? 11.065 61.444 38.941 0.47 11.23 286 VAL B C 1
ATOM 10072 O O A VAL B 1 291 ? 12.036 62.094 39.224 0.53 11.93 286 VAL B O 1
ATOM 10073 O O B VAL B 1 291 ? 12.097 62.020 39.306 0.47 13.50 286 VAL B O 1
ATOM 10098 N N . ALA B 1 292 ? 10.158 61.019 39.817 1.00 10.01 287 ALA B N 1
ATOM 10099 C CA . ALA B 1 292 ? 10.258 61.313 41.237 1.00 9.53 287 ALA B CA 1
ATOM 10100 C C . ALA B 1 292 ? 10.884 60.180 42.043 1.00 9.05 287 ALA B C 1
ATOM 10101 O O . ALA B 1 292 ? 11.077 60.332 43.250 1.00 12.37 287 ALA B O 1
ATOM 10108 N N . HIS B 1 293 ? 11.228 59.064 41.416 1.00 8.86 288 HIS B N 1
ATOM 10109 C CA . HIS B 1 293 ? 11.590 57.874 42.171 1.00 9.03 288 HIS B CA 1
ATOM 10110 C C . HIS B 1 293 ? 12.969 58.019 42.805 1.00 9.04 288 HIS B C 1
ATOM 10111 O O . HIS B 1 293 ? 13.928 58.424 42.150 1.00 9.17 288 HIS B O 1
ATOM 10125 N N . GLU B 1 294 ? 13.079 57.632 44.082 1.00 8.84 289 GLU B N 1
ATOM 10126 C CA . GLU B 1 294 ? 14.340 57.794 44.799 1.00 9.89 289 GLU B CA 1
ATOM 10127 C C . GLU B 1 294 ? 15.461 56.910 44.263 1.00 8.29 289 GLU B C 1
ATOM 10128 O O . GLU B 1 294 ? 16.631 57.217 44.503 1.00 9.11 289 GLU B O 1
ATOM 10140 N N . ARG B 1 295 ? 15.142 55.840 43.533 1.00 7.69 290 ARG B N 1
ATOM 10141 C CA . ARG B 1 295 ? 16.159 54.949 42.997 1.00 8.23 290 ARG B CA 1
ATOM 10142 C C . ARG B 1 295 ? 16.396 55.177 41.509 1.00 6.57 290 ARG B C 1
ATOM 10143 O O . ARG B 1 295 ? 17.081 54.364 40.883 1.00 7.46 290 ARG B O 1
ATOM 10164 N N . ILE B 1 296 ? 15.850 56.256 40.933 1.00 6.28 291 ILE B N 1
ATOM 10165 C CA . ILE B 1 296 ? 16.064 56.597 39.530 1.00 6.05 291 ILE B CA 1
ATOM 10166 C C . ILE B 1 296 ? 16.742 57.954 39.426 1.00 5.50 291 ILE B C 1
ATOM 10167 O O . ILE B 1 296 ? 16.268 58.934 40.008 1.00 6.37 291 ILE B O 1
ATOM 10183 N N . ILE B 1 297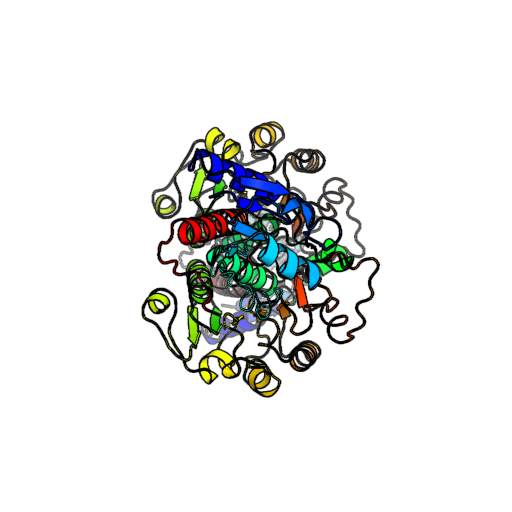 ? 17.819 58.014 38.648 1.00 5.59 292 ILE B N 1
ATOM 10184 C CA . ILE B 1 297 ? 18.422 59.275 38.227 1.00 5.29 292 ILE B CA 1
ATOM 10185 C C . ILE B 1 297 ? 17.785 59.589 36.879 1.00 5.15 292 ILE B C 1
ATOM 10186 O O . ILE B 1 297 ? 18.160 59.015 35.855 1.00 5.93 292 ILE B O 1
ATOM 10202 N N . TYR B 1 298 ? 16.783 60.468 36.884 1.00 5.42 293 TYR B N 1
ATOM 10203 C CA . TYR B 1 298 ? 16.045 60.821 35.683 1.00 5.68 293 TYR B CA 1
ATOM 10204 C C . TYR B 1 298 ? 16.616 62.108 35.089 1.00 5.97 293 TYR B C 1
ATOM 10205 O O . TYR B 1 298 ? 16.762 63.115 35.792 1.00 6.19 293 TYR B O 1
ATOM 10223 N N . THR B 1 299 ? 16.918 62.083 33.793 1.00 5.59 294 THR B N 1
ATOM 10224 C CA . THR B 1 299 ? 17.408 63.253 33.088 1.00 5.73 294 THR B CA 1
ATOM 10225 C C . THR B 1 299 ? 16.615 63.428 31.801 1.00 5.61 294 THR B C 1
ATOM 10226 O O . THR B 1 299 ? 16.129 62.445 31.224 1.00 5.93 294 THR B O 1
ATOM 10237 N N . PRO B 1 300 ? 16.457 64.680 31.328 1.00 5.95 295 PRO B N 1
ATOM 10238 C CA . PRO B 1 300 ? 15.511 64.969 30.235 1.00 6.28 295 PRO B CA 1
ATOM 10239 C C . PRO B 1 300 ? 16.127 64.823 28.845 1.00 5.93 295 PRO B C 1
ATOM 10240 O O . PRO B 1 300 ? 16.126 65.758 28.032 1.00 7.38 295 PRO B O 1
ATOM 10251 N N . HIS B 1 301 ? 16.657 63.636 28.563 1.00 5.86 296 HIS B N 1
ATOM 10252 C CA . HIS B 1 301 ? 17.113 63.296 27.218 1.00 6.35 296 HIS B CA 1
ATOM 10253 C C . HIS B 1 301 ? 18.288 64.181 26.811 1.00 6.55 296 HIS B C 1
ATOM 10254 O O . HIS B 1 301 ? 18.316 64.768 25.727 1.00 7.55 296 HIS B O 1
ATOM 10268 N N . ILE B 1 302 ? 19.276 64.263 27.710 1.00 6.13 297 ILE B N 1
ATOM 10269 C CA . ILE B 1 302 ? 20.428 65.137 27.554 1.00 5.96 297 ILE B CA 1
ATOM 10270 C C . ILE B 1 302 ? 21.747 64.375 27.423 1.00 5.83 297 ILE B C 1
ATOM 10271 O O . ILE B 1 302 ? 22.811 64.988 27.451 1.00 6.48 297 ILE B O 1
ATOM 10287 N N . ALA B 1 303 ? 21.714 63.057 27.243 1.00 6.13 298 ALA B N 1
ATOM 10288 C CA . ALA B 1 303 ? 22.975 62.342 27.061 1.00 5.95 298 ALA B CA 1
ATOM 10289 C C . ALA B 1 303 ? 23.778 62.926 25.900 1.00 5.85 298 ALA B C 1
ATOM 10290 O O . ALA B 1 303 ? 25.011 63.015 25.967 1.00 6.13 298 ALA B O 1
ATOM 10297 N N . PHE B 1 304 ? 23.093 63.341 24.831 1.00 5.65 299 PHE B N 1
ATOM 10298 C CA . PHE B 1 304 ? 23.743 63.906 23.658 1.00 5.98 299 PHE B CA 1
ATOM 10299 C C . PHE B 1 304 ? 24.244 65.329 23.862 1.00 6.47 299 PHE B C 1
ATOM 10300 O O . PHE B 1 304 ? 24.963 65.836 22.993 1.00 7.84 299 PHE B O 1
ATOM 10317 N N . TYR B 1 305 ? 23.851 66.006 24.941 1.00 6.32 300 TYR B N 1
ATOM 10318 C CA . TYR B 1 305 ? 23.826 67.475 24.957 1.00 6.25 300 TYR B CA 1
ATOM 10319 C C . TYR B 1 305 ? 25.187 68.041 25.362 1.00 6.32 300 TYR B C 1
ATOM 10320 O O . TYR B 1 305 ? 25.407 68.502 26.481 1.00 6.50 300 TYR B O 1
ATOM 10338 N N . THR B 1 306 ? 26.112 68.021 24.399 1.00 6.71 301 THR B N 1
ATOM 10339 C CA . THR B 1 306 ? 27.462 68.531 24.576 1.00 6.27 301 THR B CA 1
ATOM 10340 C C . THR B 1 306 ? 27.822 69.485 23.441 1.00 6.47 301 THR B C 1
ATOM 10341 O O . THR B 1 306 ? 27.187 69.492 22.381 1.00 6.64 301 THR B O 1
ATOM 10352 N N A GLU B 1 307 ? 28.871 70.278 23.683 0.50 6.09 302 GLU B N 1
ATOM 10353 N N B GLU B 1 307 ? 28.865 70.293 23.659 0.50 6.63 302 GLU B N 1
ATOM 10354 C CA A GLU B 1 307 ? 29.348 71.225 22.681 0.50 6.38 302 GLU B CA 1
ATOM 10355 C CA B GLU B 1 307 ? 29.263 71.245 22.626 0.50 7.67 302 GLU B CA 1
ATOM 10356 C C A GLU B 1 307 ? 29.631 70.528 21.361 0.50 6.63 302 GLU B C 1
ATOM 10357 C C B GLU B 1 307 ? 29.622 70.529 21.328 0.50 7.30 302 GLU B C 1
ATOM 10358 O O A GLU B 1 307 ? 29.274 71.036 20.291 0.50 7.11 302 GLU B O 1
ATOM 10359 O O B GLU B 1 307 ? 29.318 71.026 20.238 0.50 7.91 302 GLU B O 1
ATOM 10382 N N . THR B 1 308 ? 30.284 69.368 21.419 1.00 6.91 303 THR B N 1
ATOM 10383 C CA . THR B 1 308 ? 30.627 68.640 20.200 1.00 7.69 303 THR B CA 1
ATOM 10384 C C . THR B 1 308 ? 29.375 68.212 19.451 1.00 7.60 303 THR B C 1
ATOM 10385 O O . THR B 1 308 ? 29.313 68.310 18.221 1.00 8.65 303 THR B O 1
ATOM 10396 N N . ALA B 1 309 ? 28.367 67.720 20.175 1.00 7.19 304 ALA B N 1
ATOM 10397 C CA . ALA B 1 309 ? 27.137 67.302 19.517 1.00 6.58 304 ALA B CA 1
ATOM 10398 C C . ALA B 1 309 ? 26.480 68.478 18.812 1.00 6.81 304 ALA B C 1
ATOM 10399 O O . ALA B 1 309 ? 26.014 68.349 17.674 1.00 7.36 304 ALA B O 1
ATOM 10406 N N . ILE B 1 310 ? 26.425 69.636 19.476 1.00 6.53 305 ILE B N 1
ATOM 10407 C CA . ILE B 1 310 ? 25.784 70.798 18.869 1.00 6.91 305 ILE B CA 1
ATOM 10408 C C . ILE B 1 310 ? 26.520 71.192 17.595 1.00 7.39 305 ILE B C 1
ATOM 10409 O O . ILE B 1 310 ? 25.907 71.457 16.552 1.00 7.72 305 ILE B O 1
ATOM 10425 N N . GLU B 1 311 ? 27.853 71.266 17.674 1.00 7.96 306 GLU B N 1
ATOM 10426 C CA . GLU B 1 311 ? 28.648 71.603 16.501 1.00 8.76 306 GLU B CA 1
ATOM 10427 C C . GLU B 1 311 ? 28.323 70.668 15.345 1.00 7.52 306 GLU B C 1
ATOM 10428 O O . GLU B 1 311 ? 28.146 71.107 14.205 1.00 8.31 306 GLU B O 1
ATOM 10440 N N . ASN B 1 312 ? 28.245 69.364 15.625 1.00 7.97 307 ASN B N 1
ATOM 10441 C CA . ASN B 1 312 ? 27.995 68.399 14.556 1.00 8.47 307 ASN B CA 1
ATOM 10442 C C . ASN B 1 312 ? 26.563 68.484 14.037 1.00 7.47 307 ASN B C 1
ATOM 10443 O O . ASN B 1 312 ? 26.326 68.327 12.837 1.00 8.61 307 ASN B O 1
ATOM 10454 N N . MET B 1 313 ? 25.595 68.757 14.912 1.00 7.84 308 MET B N 1
ATOM 10455 C CA . MET B 1 313 ? 24.229 68.943 14.432 1.00 7.76 308 MET B CA 1
ATOM 10456 C C . MET B 1 313 ? 24.153 70.109 13.457 1.00 7.74 308 MET B C 1
ATOM 10457 O O . MET B 1 313 ? 23.503 70.019 12.406 1.00 8.79 308 MET B O 1
ATOM 10471 N N . VAL B 1 314 ? 24.841 71.207 13.774 1.00 7.03 309 VAL B N 1
ATOM 10472 C CA . VAL B 1 314 ? 24.819 72.377 12.909 1.00 7.10 309 VAL B CA 1
ATOM 10473 C C . VAL B 1 314 ? 25.588 72.111 11.618 1.00 7.71 309 VAL B C 1
ATOM 10474 O O . VAL B 1 314 ? 25.077 72.344 10.515 1.00 8.29 309 VAL B O 1
ATOM 10487 N N . PHE B 1 315 ? 26.847 71.661 11.732 1.00 7.60 310 PHE B N 1
ATOM 10488 C CA . PHE B 1 315 ? 27.658 71.464 10.539 1.00 7.94 310 PHE B CA 1
ATOM 10489 C C . PHE B 1 315 ? 27.049 70.396 9.629 1.00 8.28 310 PHE B C 1
ATOM 10490 O O . PHE B 1 315 ? 27.008 70.562 8.405 1.00 9.35 310 PHE B O 1
ATOM 10507 N N . ASN B 1 316 ? 26.585 69.282 10.205 1.00 7.98 311 ASN B N 1
ATOM 10508 C CA . ASN B 1 316 ? 26.108 68.190 9.364 1.00 8.48 311 ASN B CA 1
ATOM 10509 C C . ASN B 1 316 ? 24.798 68.549 8.663 1.00 7.75 311 ASN B C 1
ATOM 10510 O O . ASN B 1 316 ? 24.556 68.096 7.537 1.00 8.45 311 ASN B O 1
ATOM 10521 N N . SER B 1 317 ? 23.936 69.335 9.313 1.00 7.21 312 SER B N 1
ATOM 10522 C CA . SER B 1 317 ? 22.688 69.747 8.679 1.00 6.74 312 SER B CA 1
ATOM 10523 C C . SER B 1 317 ? 22.937 70.764 7.570 1.00 7.66 312 SER B C 1
ATOM 10524 O O . SER B 1 317 ? 22.343 70.667 6.489 1.00 8.78 312 SER B O 1
ATOM 10532 N N . LEU B 1 318 ? 23.827 71.734 7.800 1.00 7.52 313 LEU B N 1
ATOM 10533 C CA . LEU B 1 318 ? 24.137 72.693 6.743 1.00 7.48 313 LEU B CA 1
ATOM 10534 C C . LEU B 1 318 ? 24.861 72.013 5.586 1.00 9.02 313 LEU B C 1
ATOM 10535 O O . LEU B 1 318 ? 24.624 72.342 4.413 1.00 8.71 313 LEU B O 1
ATOM 10551 N N . ASP B 1 319 ? 25.751 71.061 5.891 1.00 8.26 314 ASP B N 1
ATOM 10552 C CA . ASP B 1 319 ? 26.405 70.299 4.833 1.00 9.02 314 ASP B CA 1
ATOM 10553 C C . ASP B 1 319 ? 25.380 69.522 4.008 1.00 9.48 314 ASP B C 1
ATOM 10554 O O . ASP B 1 319 ? 25.430 69.516 2.772 1.00 10.62 314 ASP B O 1
ATOM 10563 N N . ALA B 1 320 ? 24.452 68.836 4.677 1.00 8.67 315 ALA B N 1
ATOM 10564 C CA . ALA B 1 320 ? 23.475 68.022 3.958 1.00 9.46 315 ALA B CA 1
ATOM 10565 C C . ALA B 1 320 ? 22.578 68.896 3.095 1.00 9.85 315 ALA B C 1
ATOM 10566 O O . ALA B 1 320 ? 22.328 68.591 1.924 1.00 10.25 315 ALA B O 1
ATOM 10573 N N . CYS B 1 321 ? 22.077 69.989 3.676 1.00 8.49 316 CYS B N 1
ATOM 10574 C CA . CYS B 1 321 ? 21.230 70.918 2.941 1.00 9.43 316 CYS B CA 1
ATOM 10575 C C . CYS B 1 321 ? 21.935 71.402 1.687 1.00 10.07 316 CYS B C 1
ATOM 10576 O O . CYS B 1 321 ? 21.384 71.342 0.580 1.00 10.44 316 CYS B O 1
ATOM 10584 N N . THR B 1 322 ? 23.165 71.878 1.836 1.00 10.22 317 THR B N 1
ATOM 10585 C CA . THR B 1 322 ? 23.843 72.453 0.685 1.00 12.61 317 THR B CA 1
ATOM 10586 C C . THR B 1 322 ? 24.288 71.387 -0.317 1.00 12.36 317 THR B C 1
ATOM 10587 O O . THR B 1 322 ? 24.287 71.655 -1.520 1.00 12.45 317 THR B O 1
ATOM 10598 N N . THR B 1 323 ? 24.629 70.173 0.137 1.00 11.30 318 THR B N 1
ATOM 10599 C CA . THR B 1 323 ? 24.920 69.086 -0.802 1.00 12.04 318 THR B CA 1
ATOM 10600 C C . THR B 1 323 ? 23.718 68.812 -1.698 1.00 11.62 318 THR B C 1
ATOM 10601 O O . THR B 1 323 ? 23.849 68.686 -2.924 1.00 12.29 318 THR B O 1
ATOM 10612 N N . VAL B 1 324 ? 22.531 68.723 -1.102 1.00 10.57 319 VAL B N 1
ATOM 10613 C CA . VAL B 1 324 ? 21.317 68.529 -1.888 1.00 11.35 319 VAL B CA 1
ATOM 10614 C C . VAL B 1 324 ? 21.109 69.686 -2.854 1.00 11.59 319 VAL B C 1
ATOM 10615 O O . VAL B 1 324 ? 20.782 69.476 -4.028 1.00 13.25 319 VAL B O 1
ATOM 10628 N N . LEU B 1 325 ? 21.310 70.923 -2.388 1.00 10.89 320 LEU B N 1
ATOM 10629 C CA . LEU B 1 325 ? 21.082 72.080 -3.246 1.00 12.12 320 LEU B CA 1
ATOM 10630 C C . LEU B 1 325 ? 22.071 72.137 -4.402 1.00 13.92 320 LEU B C 1
ATOM 10631 O O . LEU B 1 325 ? 21.758 72.720 -5.445 1.00 14.57 320 LEU B O 1
ATOM 10647 N N . ARG B 1 326 ? 23.261 71.555 -4.240 1.00 14.86 321 ARG B N 1
ATOM 10648 C CA . ARG B 1 326 ? 24.239 71.477 -5.314 1.00 16.49 321 ARG B CA 1
ATOM 10649 C C . ARG B 1 326 ? 23.938 70.359 -6.302 1.00 17.99 321 ARG B C 1
ATOM 10650 O O . ARG B 1 326 ? 24.681 70.199 -7.278 1.00 21.15 321 ARG B O 1
ATOM 10671 N N . GLY B 1 327 ? 22.874 69.590 -6.076 1.00 17.44 322 GLY B N 1
ATOM 10672 C CA . GLY B 1 327 ? 22.540 68.489 -6.953 1.00 19.27 322 GLY B CA 1
ATOM 10673 C C . GLY B 1 327 ? 23.418 67.277 -6.779 1.00 19.96 322 GLY B C 1
ATOM 10674 O O . GLY B 1 327 ? 23.512 66.453 -7.696 1.00 22.52 322 GLY B O 1
ATOM 10678 N N . GLU B 1 328 ? 24.063 67.140 -5.634 1.00 19.53 323 GLU B N 1
ATOM 10679 C CA . GLU B 1 328 ? 24.987 66.055 -5.352 1.00 19.56 323 GLU B CA 1
ATOM 10680 C C . GLU B 1 328 ? 24.326 65.014 -4.473 1.00 19.54 323 GLU B C 1
ATOM 10681 O O . GLU B 1 328 ? 23.370 65.301 -3.746 1.00 18.34 323 GLU B O 1
ATOM 10693 N N . PRO B 1 329 ? 24.810 63.770 -4.518 1.00 20.82 324 PRO B N 1
ATOM 10694 C CA . PRO B 1 329 ? 24.240 62.726 -3.656 1.00 20.52 324 PRO B CA 1
ATOM 10695 C C . PRO B 1 329 ? 24.555 63.012 -2.200 1.00 18.27 324 PRO B C 1
ATOM 10696 O O . PRO B 1 329 ? 25.652 63.463 -1.862 1.00 18.72 324 PRO B O 1
ATOM 10707 N N . CYS B 1 330 ? 23.585 62.747 -1.333 1.00 16.32 325 CYS B N 1
ATOM 10708 C CA . CYS B 1 330 ? 23.736 63.031 0.088 1.00 15.48 325 CYS B CA 1
ATOM 10709 C C . CYS B 1 330 ? 23.368 61.807 0.909 1.00 14.51 325 CYS B C 1
ATOM 10710 O O . CYS B 1 330 ? 22.211 61.385 0.905 1.00 13.72 325 CYS B O 1
ATOM 10718 N N . ALA B 1 331 ? 24.335 61.278 1.663 1.00 14.85 326 ALA B N 1
ATOM 10719 C CA . ALA B 1 331 ? 24.092 60.070 2.444 1.00 15.06 326 ALA B CA 1
ATOM 10720 C C . ALA B 1 331 ? 23.026 60.266 3.515 1.00 14.96 326 ALA B C 1
ATOM 10721 O O . ALA B 1 331 ? 22.393 59.287 3.932 1.00 17.74 326 ALA B O 1
ATOM 10728 N N . ALA B 1 332 ? 22.815 61.495 3.966 1.00 12.98 327 ALA B N 1
ATOM 10729 C CA . ALA B 1 332 ? 21.824 61.796 4.988 1.00 11.78 327 ALA B CA 1
ATOM 10730 C C . ALA B 1 332 ? 20.457 62.134 4.409 1.00 11.23 327 ALA B C 1
ATOM 10731 O O . ALA B 1 332 ? 19.564 62.538 5.160 1.00 11.23 327 ALA B O 1
ATOM 10738 N N . GLU B 1 333 ? 20.268 61.980 3.103 1.00 11.37 328 GLU B N 1
ATOM 10739 C CA . GLU B 1 333 ? 18.960 62.222 2.520 1.00 11.52 328 GLU B CA 1
ATOM 10740 C C . GLU B 1 333 ? 18.030 61.054 2.831 1.00 10.87 328 GLU B C 1
ATOM 10741 O O . GLU B 1 333 ? 18.413 59.885 2.714 1.00 12.54 328 GLU B O 1
ATOM 10753 N N . ILE B 1 334 ? 16.813 61.385 3.245 1.00 11.94 329 ILE B N 1
ATOM 10754 C CA . ILE B 1 334 ? 15.745 60.424 3.467 1.00 13.12 329 ILE B CA 1
ATOM 10755 C C . ILE B 1 334 ? 14.896 60.444 2.205 1.00 13.97 329 ILE B C 1
ATOM 10756 O O . ILE B 1 334 ? 14.229 61.443 1.919 1.00 13.49 329 ILE B O 1
ATOM 10772 N N . LYS B 1 335 ? 14.903 59.352 1.446 1.00 17.81 330 LYS B N 1
ATOM 10773 C CA . LYS B 1 335 ? 14.112 59.280 0.225 1.00 20.37 330 LYS B CA 1
ATOM 10774 C C . LYS B 1 335 ? 12.660 59.010 0.595 1.00 20.73 330 LYS B C 1
ATOM 10775 O O . LYS B 1 335 ? 12.358 57.997 1.234 1.00 22.65 330 LYS B O 1
ATOM 10794 N N . LEU B 1 336 ? 11.766 59.913 0.205 1.00 19.72 331 LEU B N 1
ATOM 10795 C CA . LEU B 1 336 ? 10.355 59.779 0.544 1.00 19.47 331 LEU B CA 1
ATOM 10796 C C . LEU B 1 336 ? 9.581 59.089 -0.567 1.00 22.43 331 LEU B C 1
ATOM 10797 O O . LEU B 1 336 ? 9.986 59.140 -1.725 1.00 23.97 331 LEU B O 1
#

B-factor: mean 14.84, std 7.59, range [3.31, 57.42]